Protein AF-A0AAU4UBR4-F1 (afdb_monomer_lite)

pLDDT: mean 86.08, std 18.16, range [21.89, 98.69]

Sequence (403 aa):
MVTGLVQAVPASAAVAVDPLPDTGGSRISFGQDARANRCEAGFGLHIGGPALKAAAEKALNGTDADLAADLLRPSNIYPSVLDDAVRVDVSGVSDYVAASNASETRWEAANRTYALSYFGGDGAVTVNAPEFDADITAFTIGPQKKLYDMFGQDGRSVPGAAAVTAAKNLNAANTGQNPGDDRLADLMLSPSGLSAPYNNTTASDIARYLRQGGFPKVAPVEGSAEYRMEVEALKIAWGSCDSWNPTDPRRVLASVTATAYAEWEQEYAAQAQPRRDIMAAEVTAAAQLHKATDAMIESIAQAWLAEQILLWQKYWAGQSATDPLRPKAAVFTQATTNLASARSRAAAQLTLANTAVTAAGAASVKATNAQTTAYAIADAAKLPRGRPPVAGPPPSSPWRTPP

Secondary structure (DSSP, 8-state):
-------PPP-------------SSSB--TTHHHHHHHHHHHHHHHH--HHHHHHHHHHHHS-HHHHHHHT--SBTTB--HHHHHHHHHHHHHHHHHHHHHHHHHHHHHHHHHHHTT---TT--S-SSPP-TTHHHHHHHHTHHHHHHTTTTS--PPPPPHHHHHHHHHHHHHHTTS-HHHHHHHHHHHSHHHHH-SSSS--HHHHHHHHHTTSS--SPPPTTSHHHHHHHHHHHHHHHTT--SPPB-TT-TTHHHHHHHHHHHHHHHHHTHHHHHHHHHHHHHHHHHHHHHHHHHHHHHHHHHHHHHHHHHHHHHHHS-TT-TTPPPHHHHHHHHHHHHHHHHHHHHHHHHHHHHHHHHHHHHHHHHHHHHHHHHHHHHTTPPTTSSS--PPP---S-----

Structure (mmCIF, N/CA/C/O backbone):
data_AF-A0AAU4UBR4-F1
#
_entry.id   AF-A0AAU4UBR4-F1
#
loop_
_atom_site.group_PDB
_atom_site.id
_atom_site.type_symbol
_atom_site.label_atom_id
_atom_site.label_alt_id
_atom_site.label_comp_id
_atom_site.label_asym_id
_atom_site.label_entity_id
_atom_site.label_seq_id
_atom_site.pdbx_PDB_ins_code
_atom_site.Cartn_x
_atom_site.Cartn_y
_atom_site.Cartn_z
_atom_site.occupancy
_atom_site.B_iso_or_equiv
_atom_site.auth_seq_id
_atom_site.auth_comp_id
_atom_site.auth_asym_id
_atom_site.auth_atom_id
_atom_site.pdbx_PDB_model_num
ATOM 1 N N . MET A 1 1 ? -54.724 -1.380 8.747 1.00 33.00 1 MET A N 1
ATOM 2 C CA . MET A 1 1 ? -54.167 -2.061 9.933 1.00 33.00 1 MET A CA 1
ATOM 3 C C . MET A 1 1 ? -53.455 -3.313 9.458 1.00 33.00 1 MET A C 1
ATOM 5 O O . MET A 1 1 ? -54.120 -4.290 9.156 1.00 33.00 1 MET A O 1
ATOM 9 N N . VAL A 1 2 ? -52.132 -3.255 9.311 1.00 28.12 2 VAL A N 1
ATOM 10 C CA . VAL A 1 2 ? -51.284 -4.444 9.157 1.00 28.12 2 VAL A CA 1
ATOM 11 C C . VAL A 1 2 ? -50.099 -4.218 10.081 1.00 28.12 2 VAL A C 1
ATOM 13 O O . VAL A 1 2 ? -49.339 -3.265 9.938 1.00 28.12 2 VAL A O 1
ATOM 16 N N . THR A 1 3 ? -50.082 -5.037 11.116 1.00 28.98 3 THR A N 1
ATOM 17 C CA . THR A 1 3 ? -49.184 -5.084 12.260 1.00 28.98 3 THR A CA 1
ATOM 18 C C . THR A 1 3 ? -47.769 -5.429 11.801 1.00 28.98 3 THR A C 1
ATOM 20 O O . THR A 1 3 ? -47.531 -6.504 11.256 1.00 28.98 3 THR A O 1
ATOM 23 N N . GLY A 1 4 ? -46.825 -4.510 12.014 1.00 28.92 4 GLY A N 1
ATOM 24 C CA . GLY A 1 4 ? -45.403 -4.748 11.787 1.00 28.92 4 GLY A CA 1
ATOM 25 C C . GLY A 1 4 ? -44.848 -5.684 12.855 1.00 28.92 4 GLY A C 1
ATOM 26 O O . GLY A 1 4 ? -44.722 -5.298 14.015 1.00 28.92 4 GLY A O 1
ATOM 27 N N . LEU A 1 5 ? -44.518 -6.914 12.461 1.00 26.97 5 LEU A N 1
ATOM 28 C CA . LEU A 1 5 ? -43.684 -7.801 13.260 1.00 26.97 5 LEU A CA 1
ATOM 29 C C . LEU A 1 5 ? -42.272 -7.213 13.319 1.00 26.97 5 LEU A C 1
ATOM 31 O O . LEU A 1 5 ? -41.476 -7.360 12.392 1.00 26.97 5 LEU A O 1
ATOM 35 N N . VAL A 1 6 ? -41.964 -6.562 14.438 1.00 31.27 6 VAL A N 1
ATOM 36 C CA . VAL A 1 6 ? -40.593 -6.442 14.931 1.00 31.27 6 VAL A CA 1
ATOM 37 C C . VAL A 1 6 ? -40.116 -7.874 15.158 1.00 31.27 6 VAL A C 1
ATOM 39 O O . VAL A 1 6 ? -40.477 -8.507 16.147 1.00 31.27 6 VAL A O 1
ATOM 42 N N . GLN A 1 7 ? -39.382 -8.433 14.195 1.00 30.14 7 GLN A N 1
ATOM 43 C CA . GLN A 1 7 ? -38.673 -9.683 14.423 1.00 30.14 7 GLN A CA 1
ATOM 44 C C . GLN A 1 7 ? -37.616 -9.402 15.483 1.00 30.14 7 GLN A C 1
ATOM 46 O O . GLN A 1 7 ? -36.596 -8.772 15.204 1.00 30.14 7 GLN A O 1
ATOM 51 N N . ALA A 1 8 ? -37.907 -9.833 16.709 1.00 27.61 8 ALA A N 1
ATOM 52 C CA . ALA A 1 8 ? -36.906 -10.001 17.738 1.00 27.61 8 ALA A CA 1
ATOM 53 C C . ALA A 1 8 ? -35.790 -10.859 17.139 1.00 27.61 8 ALA A C 1
ATOM 55 O O . ALA A 1 8 ? -36.026 -11.989 16.703 1.00 27.61 8 ALA A O 1
ATOM 56 N N . VAL A 1 9 ? -34.590 -10.284 17.072 1.00 32.59 9 VAL A N 1
ATOM 57 C CA . VAL A 1 9 ? -33.360 -11.054 16.901 1.00 32.59 9 VAL A CA 1
ATOM 58 C C . VAL A 1 9 ? -33.428 -12.165 17.952 1.00 32.59 9 VAL A C 1
ATOM 60 O O . VAL A 1 9 ? -33.769 -11.855 19.100 1.00 32.59 9 VAL A O 1
ATOM 63 N N . PRO A 1 10 ? -33.221 -13.447 17.593 1.00 31.59 10 PRO A N 1
ATOM 64 C CA . PRO A 1 10 ? -33.215 -14.499 18.594 1.00 31.59 10 PRO A CA 1
ATOM 65 C C . PRO A 1 10 ? -32.239 -14.069 19.681 1.00 31.59 10 PRO A C 1
ATOM 67 O O . PRO A 1 10 ? -31.146 -13.604 19.361 1.00 31.59 10 PRO A O 1
ATOM 70 N N . ALA A 1 11 ? -32.664 -14.164 20.941 1.00 32.28 11 ALA A N 1
ATOM 71 C CA . ALA A 1 11 ? -31.766 -14.024 22.069 1.00 32.28 11 ALA A CA 1
ATOM 72 C C . ALA A 1 11 ? -30.648 -15.043 21.841 1.00 32.28 11 ALA A C 1
ATOM 74 O O . ALA A 1 11 ? -30.826 -16.238 22.083 1.00 32.28 11 ALA A O 1
ATOM 75 N N . SER A 1 12 ? -29.527 -14.589 21.276 1.00 36.78 12 SER A N 1
ATOM 76 C CA . SER A 1 12 ? -28.282 -15.327 21.320 1.00 36.78 12 SER A CA 1
ATOM 77 C C . SER A 1 12 ? -28.114 -15.645 22.788 1.00 36.78 12 SER A C 1
ATOM 79 O O . SER A 1 12 ? -28.163 -14.711 23.593 1.00 36.78 12 SER A O 1
ATOM 81 N N . ALA A 1 13 ? -28.057 -16.940 23.117 1.00 31.48 13 ALA A N 1
ATOM 82 C CA . ALA A 1 13 ? -27.849 -17.412 24.475 1.00 31.48 13 ALA A CA 1
ATOM 83 C C . ALA A 1 13 ? -26.864 -16.454 25.125 1.00 31.48 13 ALA A C 1
ATOM 85 O O . ALA A 1 13 ? -25.760 -16.297 24.598 1.00 31.48 13 ALA A O 1
ATOM 86 N N . ALA A 1 14 ? -27.325 -15.730 26.152 1.00 33.44 14 ALA A N 1
ATOM 87 C CA . ALA A 1 14 ? -26.463 -14.869 26.928 1.00 33.44 14 ALA A CA 1
ATOM 88 C C . ALA A 1 14 ? -25.264 -15.747 27.248 1.00 33.44 14 ALA A C 1
ATOM 90 O O . ALA A 1 14 ? -25.413 -16.763 27.934 1.00 33.44 14 ALA A O 1
ATOM 91 N N . VAL A 1 15 ? -24.116 -15.447 26.637 1.00 37.00 15 VAL A N 1
ATOM 92 C CA . VAL A 1 15 ? -22.868 -16.037 27.083 1.00 37.00 15 VAL A CA 1
ATOM 93 C C . VAL A 1 15 ? -22.866 -15.633 28.539 1.00 37.00 15 VAL A C 1
ATOM 95 O O . VAL A 1 15 ? -22.848 -14.440 28.830 1.00 37.00 15 VAL A O 1
ATOM 98 N N . ALA A 1 16 ? -23.075 -16.597 29.435 1.00 35.06 16 ALA A N 1
ATOM 99 C CA . ALA A 1 16 ? -22.957 -16.352 30.852 1.00 35.06 16 ALA A CA 1
ATOM 100 C C . ALA A 1 16 ? -21.539 -15.812 30.998 1.00 35.06 16 ALA A C 1
ATOM 102 O O . ALA A 1 16 ? -20.578 -16.553 30.799 1.00 35.06 16 ALA A O 1
ATOM 103 N N . VAL A 1 17 ? -21.421 -14.495 31.166 1.00 43.00 17 VAL A N 1
ATOM 104 C CA . VAL A 1 17 ? -20.130 -13.831 31.247 1.00 43.00 17 VAL A CA 1
ATOM 105 C C . VAL A 1 17 ? -19.623 -14.146 32.648 1.00 43.00 17 VAL A C 1
ATOM 107 O O . VAL A 1 17 ? -19.772 -13.356 33.575 1.00 43.00 17 VAL A O 1
ATOM 110 N N . ASP A 1 18 ? -19.088 -15.358 32.806 1.00 40.94 18 ASP A N 1
ATOM 111 C CA . ASP A 1 18 ? -18.004 -15.635 33.746 1.00 40.94 18 ASP A CA 1
ATOM 112 C C . ASP A 1 18 ? -17.027 -14.457 33.620 1.00 40.94 18 ASP A C 1
ATOM 114 O O . ASP A 1 18 ? -16.802 -14.019 32.480 1.00 40.94 18 ASP A O 1
ATOM 118 N N . PRO A 1 19 ? -16.572 -13.829 34.723 1.00 51.41 19 PRO A N 1
ATOM 119 C CA . PRO A 1 19 ? -16.031 -12.483 34.648 1.00 51.41 19 PRO A CA 1
ATOM 120 C C . PRO A 1 19 ? -14.927 -12.467 33.600 1.00 51.41 19 PRO A C 1
ATOM 122 O O . PRO A 1 19 ? -13.980 -13.252 33.684 1.00 51.41 19 PRO A O 1
ATOM 125 N N . LEU A 1 20 ? -15.117 -11.618 32.577 1.00 60.72 20 LEU A N 1
ATOM 126 C CA . LEU A 1 20 ? -14.148 -11.434 31.501 1.00 60.72 20 LEU A CA 1
ATOM 127 C C . LEU A 1 20 ? -12.765 -11.369 32.149 1.00 60.72 20 LEU A C 1
ATOM 129 O O . LEU A 1 20 ? -12.641 -10.642 33.138 1.00 60.72 20 LEU A O 1
ATOM 133 N N . PRO A 1 21 ? -11.765 -12.118 31.650 1.00 59.69 21 PRO A N 1
ATOM 134 C CA . PRO A 1 21 ? -10.464 -12.198 32.296 1.00 59.69 21 PRO A CA 1
ATOM 135 C C . PRO A 1 21 ? -9.965 -10.785 32.614 1.00 59.69 21 PRO A C 1
ATOM 137 O O . PRO A 1 21 ? -9.767 -9.964 31.716 1.00 59.69 21 PRO A O 1
ATOM 140 N N . ASP A 1 22 ? -9.867 -10.489 33.910 1.00 55.16 22 ASP A N 1
ATOM 141 C CA . ASP A 1 22 ? -9.614 -9.152 34.432 1.00 55.16 22 ASP A CA 1
ATOM 142 C C . ASP A 1 22 ? -8.200 -9.108 35.012 1.00 55.16 22 ASP A C 1
ATOM 144 O O . ASP A 1 22 ? -7.869 -9.812 35.965 1.00 55.16 22 ASP A O 1
ATOM 148 N N . THR A 1 23 ? -7.352 -8.273 34.419 1.00 59.09 23 THR A N 1
ATOM 149 C CA . THR A 1 23 ? -5.972 -8.047 34.863 1.00 59.09 23 THR A CA 1
ATOM 150 C C . THR A 1 23 ? -5.859 -6.957 35.938 1.00 59.09 23 THR A C 1
ATOM 152 O O . THR A 1 23 ? -4.754 -6.601 36.340 1.00 59.09 23 THR A O 1
ATOM 155 N N . GLY A 1 24 ? -6.983 -6.400 36.401 1.00 61.72 24 GLY A N 1
ATOM 156 C CA . GLY A 1 24 ? -7.066 -5.300 37.366 1.00 61.72 24 GLY A CA 1
ATOM 157 C C . GLY A 1 24 ? -6.806 -3.910 36.769 1.00 61.72 24 GLY A C 1
ATOM 158 O O . GLY A 1 24 ? -6.733 -2.928 37.507 1.00 61.72 24 GLY A O 1
ATOM 159 N N . GLY A 1 25 ? -6.642 -3.804 35.444 1.00 74.31 25 GLY A N 1
ATOM 160 C CA . GLY A 1 25 ? -6.383 -2.544 34.740 1.00 74.31 25 GLY A CA 1
ATOM 161 C C . GLY A 1 25 ? -7.638 -1.695 34.498 1.00 74.31 25 GLY A C 1
ATOM 162 O O . GLY A 1 25 ? -8.764 -2.168 34.603 1.00 74.31 25 GLY A O 1
ATOM 163 N N . SER A 1 26 ? -7.474 -0.435 34.090 1.00 80.44 26 SER A N 1
ATOM 164 C CA . SER A 1 26 ? -8.610 0.451 33.765 1.00 80.44 26 SER A CA 1
ATOM 165 C C . SER A 1 26 ? -9.425 0.001 32.545 1.00 80.44 26 SER A C 1
ATOM 167 O O . SER A 1 26 ? -10.553 0.450 32.368 1.00 80.44 26 SER A O 1
ATOM 169 N N . ARG A 1 27 ? -8.891 -0.906 31.722 1.00 87.12 27 ARG A N 1
ATOM 170 C CA . ARG A 1 27 ? -9.563 -1.528 30.572 1.00 87.12 27 ARG A CA 1
ATOM 171 C C . ARG A 1 27 ? -9.691 -3.030 30.787 1.00 87.12 27 ARG A C 1
ATOM 173 O O . ARG A 1 27 ? -8.881 -3.631 31.486 1.00 87.12 27 ARG A O 1
ATOM 180 N N . ILE A 1 28 ? -10.704 -3.620 30.169 1.00 86.12 28 ILE A N 1
ATOM 181 C CA . ILE A 1 28 ? -10.877 -5.074 30.088 1.00 86.12 28 ILE A CA 1
ATOM 182 C C . ILE A 1 28 ? -9.975 -5.572 28.949 1.00 86.12 28 ILE A C 1
ATOM 184 O O . ILE A 1 28 ? -9.986 -4.960 27.889 1.00 86.12 28 ILE A O 1
ATOM 188 N N . SER A 1 29 ? -9.202 -6.650 29.102 1.00 83.12 29 SER A N 1
ATOM 189 C CA . SER A 1 29 ? -8.290 -7.129 28.034 1.00 83.12 29 SER A CA 1
ATOM 190 C C . SER A 1 29 ? -8.948 -8.088 27.032 1.00 83.12 29 SER A C 1
ATOM 192 O O . SER A 1 29 ? -8.374 -8.422 25.998 1.00 83.12 29 SER A O 1
ATOM 194 N N . PHE A 1 30 ? -10.171 -8.532 27.313 1.00 85.25 30 PHE A N 1
ATOM 195 C CA . PHE A 1 30 ? -10.870 -9.550 26.538 1.00 85.25 30 PHE A CA 1
ATOM 196 C C . PHE A 1 30 ? -10.964 -9.246 25.029 1.00 85.25 30 PHE A C 1
ATOM 198 O O . PHE A 1 30 ? -11.453 -8.191 24.602 1.00 85.25 30 PHE A O 1
ATOM 205 N N . GLY A 1 31 ? -10.489 -10.199 24.219 1.00 86.31 31 GLY A N 1
ATOM 206 C CA . GLY A 1 31 ? -10.491 -10.152 22.753 1.00 86.31 31 GLY A CA 1
ATOM 207 C C . GLY A 1 31 ? -9.610 -9.061 22.130 1.00 86.31 31 GLY A C 1
ATOM 208 O O . GLY A 1 31 ? -9.580 -8.936 20.908 1.00 86.31 31 GLY A O 1
ATOM 209 N N . GLN A 1 32 ? -8.920 -8.258 22.943 1.00 87.06 32 GLN A N 1
ATOM 210 C CA . GLN A 1 32 ? -8.193 -7.079 22.486 1.00 87.06 32 GLN A CA 1
ATOM 211 C C . GLN A 1 32 ? -6.991 -7.445 21.617 1.00 87.06 32 GLN A C 1
ATOM 213 O O . GLN A 1 32 ? -6.809 -6.851 20.558 1.00 87.06 32 GLN A O 1
ATOM 218 N N . ASP A 1 33 ? -6.213 -8.443 22.034 1.00 86.31 33 ASP A N 1
ATOM 219 C CA . ASP A 1 33 ? -4.968 -8.815 21.356 1.00 86.31 33 ASP A CA 1
ATOM 220 C C . ASP A 1 33 ? -5.231 -9.336 19.941 1.00 86.31 33 ASP A C 1
ATOM 222 O O . ASP A 1 33 ? -4.580 -8.910 18.994 1.00 86.31 33 ASP A O 1
ATOM 226 N N . ALA A 1 34 ? -6.260 -10.172 19.761 1.00 89.12 34 ALA A N 1
ATOM 227 C CA . ALA A 1 34 ? -6.662 -10.645 18.437 1.00 89.12 34 ALA A CA 1
ATOM 228 C C . ALA A 1 34 ? -7.018 -9.476 17.503 1.00 89.12 34 ALA A C 1
ATOM 230 O O . ALA A 1 34 ? -6.575 -9.433 16.356 1.00 89.12 34 ALA A O 1
ATOM 231 N N . ARG A 1 35 ? -7.767 -8.478 17.997 1.00 89.62 35 ARG A N 1
ATOM 232 C CA . ARG A 1 35 ? -8.065 -7.266 17.219 1.00 89.62 35 ARG A CA 1
ATOM 233 C C . ARG A 1 35 ? -6.805 -6.460 16.927 1.00 89.62 35 ARG A C 1
ATOM 235 O O . ARG A 1 35 ? -6.613 -6.080 15.778 1.00 89.62 35 ARG A O 1
ATOM 242 N N . ALA A 1 36 ? -5.956 -6.220 17.925 1.00 86.62 36 ALA A N 1
ATOM 243 C CA . ALA A 1 36 ? -4.722 -5.451 17.771 1.00 86.62 36 ALA A CA 1
ATOM 244 C C . ALA A 1 36 ? -3.802 -6.078 16.714 1.00 86.62 36 ALA A C 1
ATOM 246 O O . ALA A 1 36 ? -3.371 -5.391 15.793 1.00 86.62 36 ALA A O 1
ATOM 247 N N . ASN A 1 37 ? -3.620 -7.396 16.768 1.00 90.19 37 ASN A N 1
ATOM 248 C CA . ASN A 1 37 ? -2.821 -8.147 15.807 1.00 90.19 37 ASN A CA 1
ATOM 249 C C . ASN A 1 37 ? -3.370 -8.030 14.376 1.00 90.19 37 ASN A C 1
ATOM 251 O O . ASN A 1 37 ? -2.618 -7.804 13.428 1.00 90.19 37 ASN A O 1
ATOM 255 N N . ARG A 1 38 ? -4.697 -8.130 14.204 1.00 90.75 38 ARG A N 1
ATOM 256 C CA . ARG A 1 38 ? -5.352 -7.928 12.897 1.00 90.75 38 ARG A CA 1
ATOM 257 C C . ARG A 1 38 ? -5.137 -6.501 12.373 1.00 90.75 38 ARG A C 1
ATOM 259 O O . ARG A 1 38 ? -4.966 -6.325 11.169 1.00 90.75 38 ARG A O 1
ATOM 266 N N . CYS A 1 39 ? -5.125 -5.500 13.255 1.00 88.69 39 CYS A N 1
ATOM 267 C CA . CYS A 1 39 ? -4.876 -4.100 12.896 1.00 88.69 39 CYS A CA 1
ATOM 268 C C . CYS A 1 39 ? -3.419 -3.870 12.482 1.00 88.69 39 CYS A C 1
ATOM 270 O O . CYS A 1 39 ? -3.179 -3.263 11.444 1.00 88.69 39 CYS A O 1
ATOM 272 N N . GLU A 1 40 ? -2.455 -4.398 13.239 1.00 88.06 40 GLU A N 1
ATOM 273 C CA . GLU A 1 40 ? -1.021 -4.269 12.946 1.00 88.06 40 GLU A CA 1
ATOM 274 C C . GLU A 1 40 ? -0.652 -4.948 11.620 1.00 88.06 40 GLU A C 1
ATOM 276 O O . GLU A 1 40 ? -0.023 -4.331 10.757 1.00 88.06 40 GLU A O 1
ATOM 281 N N . ALA A 1 41 ? -1.104 -6.187 11.398 1.00 91.31 41 ALA A N 1
ATOM 282 C CA . ALA A 1 41 ? -0.882 -6.866 10.122 1.00 91.31 41 ALA A CA 1
ATOM 283 C C . ALA A 1 41 ? -1.622 -6.171 8.970 1.00 91.31 41 ALA A C 1
ATOM 285 O O . ALA A 1 41 ? -1.071 -6.030 7.880 1.00 91.31 41 ALA A O 1
ATOM 286 N N . GLY A 1 42 ? -2.837 -5.671 9.212 1.00 90.31 42 GLY A N 1
ATOM 287 C CA . GLY A 1 42 ? -3.571 -4.866 8.239 1.00 90.31 42 GLY A CA 1
ATOM 288 C C . GLY A 1 42 ? -2.851 -3.572 7.872 1.00 90.31 42 GLY A C 1
ATOM 289 O O . GLY A 1 42 ? -2.778 -3.217 6.699 1.00 90.31 42 GLY A O 1
ATOM 290 N N . PHE A 1 43 ? -2.258 -2.892 8.849 1.00 87.69 43 PHE A N 1
ATOM 291 C CA . PHE A 1 43 ? -1.421 -1.725 8.613 1.00 87.69 43 PHE A CA 1
ATOM 292 C C . PHE A 1 43 ? -0.199 -2.097 7.769 1.00 87.69 43 PHE A C 1
ATOM 294 O O . PHE A 1 43 ? 0.039 -1.455 6.747 1.00 87.69 43 PHE A O 1
ATOM 301 N N . GLY A 1 44 ? 0.497 -3.184 8.126 1.00 89.62 44 GLY A N 1
ATOM 302 C CA . GLY A 1 44 ? 1.611 -3.746 7.357 1.00 89.62 44 GLY A CA 1
ATOM 303 C C . GLY A 1 44 ? 1.255 -4.046 5.900 1.00 89.62 44 GLY A C 1
ATOM 304 O O . GLY A 1 44 ? 2.033 -3.717 5.007 1.00 89.62 44 GLY A O 1
ATOM 305 N N . LEU A 1 45 ? 0.054 -4.573 5.636 1.00 91.62 45 LEU A N 1
ATOM 306 C CA . LEU A 1 45 ? -0.444 -4.762 4.274 1.00 91.62 45 LEU A CA 1
ATOM 307 C C . LEU A 1 45 ? -0.467 -3.436 3.501 1.00 91.62 45 LEU A C 1
ATOM 309 O O . LEU A 1 45 ? -0.033 -3.409 2.358 1.00 91.62 45 LEU A O 1
ATOM 313 N N . HIS A 1 46 ? -0.903 -2.328 4.100 1.00 88.12 46 HIS A N 1
ATOM 314 C CA . HIS A 1 46 ? -1.013 -1.039 3.399 1.00 88.12 46 HIS A CA 1
ATOM 315 C C . HIS A 1 46 ? 0.327 -0.341 3.185 1.00 88.12 46 HIS A C 1
ATOM 317 O O . HIS A 1 46 ? 0.562 0.214 2.111 1.00 88.12 46 HIS A O 1
ATOM 323 N N . ILE A 1 47 ? 1.199 -0.362 4.195 1.00 88.25 47 ILE A N 1
ATOM 324 C CA . ILE A 1 47 ? 2.473 0.371 4.169 1.00 88.25 47 ILE A CA 1
ATOM 325 C C . ILE A 1 47 ? 3.641 -0.430 3.583 1.00 88.25 47 ILE A C 1
ATOM 327 O O . ILE A 1 47 ? 4.675 0.145 3.245 1.00 88.25 47 ILE A O 1
ATOM 331 N N . GLY A 1 48 ? 3.489 -1.750 3.493 1.00 89.38 48 GLY A N 1
ATOM 332 C CA . GLY A 1 48 ? 4.545 -2.683 3.134 1.00 89.38 48 GLY A CA 1
ATOM 333 C C . GLY A 1 48 ? 5.018 -2.593 1.688 1.00 89.38 48 GLY A C 1
ATOM 334 O O . GLY A 1 48 ? 4.259 -2.234 0.785 1.00 89.38 48 GLY A O 1
ATOM 335 N N . GLY A 1 49 ? 6.270 -2.992 1.471 1.00 91.56 49 GLY A N 1
ATOM 336 C CA . GLY A 1 49 ? 6.757 -3.384 0.158 1.00 91.56 49 GLY A CA 1
ATOM 337 C C . GLY A 1 49 ? 6.295 -4.808 -0.184 1.00 91.56 49 GLY A C 1
ATOM 338 O O . GLY A 1 49 ? 5.391 -5.352 0.462 1.00 91.56 49 GLY A O 1
ATOM 339 N N . PRO A 1 50 ? 6.868 -5.430 -1.228 1.00 92.50 50 PRO A N 1
ATOM 340 C CA . PRO A 1 50 ? 6.451 -6.753 -1.681 1.00 92.50 50 PRO A CA 1
ATOM 341 C C . PRO A 1 50 ? 6.515 -7.839 -0.599 1.00 92.50 50 PRO A C 1
ATOM 343 O O . PRO A 1 50 ? 5.610 -8.674 -0.531 1.00 92.50 50 PRO A O 1
ATOM 346 N N . ALA A 1 51 ? 7.552 -7.841 0.246 1.00 95.06 51 ALA A N 1
ATOM 347 C CA . ALA A 1 51 ? 7.728 -8.871 1.262 1.00 95.06 51 ALA A CA 1
ATOM 348 C C . ALA A 1 51 ? 6.723 -8.701 2.405 1.00 95.06 51 ALA A C 1
ATOM 350 O O . ALA A 1 51 ? 6.048 -9.670 2.765 1.00 95.06 51 ALA A O 1
ATOM 351 N N . LEU A 1 52 ? 6.572 -7.485 2.944 1.00 94.44 52 LEU A N 1
ATOM 352 C CA . LEU A 1 52 ? 5.628 -7.226 4.030 1.00 94.44 52 LEU A CA 1
ATOM 353 C C . LEU A 1 52 ? 4.181 -7.415 3.576 1.00 94.44 52 LEU A C 1
ATOM 355 O O . LEU A 1 52 ? 3.406 -8.025 4.306 1.00 94.44 52 LEU A O 1
ATOM 359 N N . LYS A 1 53 ? 3.823 -6.984 2.359 1.00 94.50 53 LYS A N 1
ATOM 360 C CA . LYS A 1 53 ? 2.486 -7.226 1.791 1.00 94.50 53 LYS A CA 1
ATOM 361 C C . LYS A 1 53 ? 2.157 -8.718 1.722 1.00 94.50 53 LYS A C 1
ATOM 363 O O . LYS A 1 53 ? 1.095 -9.126 2.184 1.00 94.50 53 LYS A O 1
ATOM 368 N N . ALA A 1 54 ? 3.073 -9.534 1.200 1.00 94.12 54 ALA A N 1
ATOM 369 C CA . ALA A 1 54 ? 2.873 -10.979 1.099 1.00 94.12 54 ALA A CA 1
ATOM 370 C C . ALA A 1 54 ? 2.800 -11.663 2.477 1.00 94.12 54 ALA A C 1
ATOM 372 O O . ALA A 1 54 ? 1.962 -12.541 2.694 1.00 94.12 54 ALA A O 1
ATOM 373 N N . ALA A 1 55 ? 3.656 -11.256 3.421 1.00 95.06 55 ALA A N 1
ATOM 374 C CA . ALA A 1 55 ? 3.638 -11.778 4.786 1.00 95.06 55 ALA A CA 1
ATOM 375 C C . ALA A 1 55 ? 2.341 -11.403 5.520 1.00 95.06 55 ALA A C 1
ATOM 377 O O . ALA A 1 55 ? 1.703 -12.272 6.112 1.00 95.06 55 ALA A O 1
ATOM 378 N N . ALA A 1 56 ? 1.909 -10.144 5.421 1.00 93.88 56 ALA A N 1
ATOM 379 C CA . ALA A 1 56 ? 0.672 -9.655 6.017 1.00 93.88 56 ALA A CA 1
ATOM 380 C C . ALA A 1 56 ? -0.567 -10.340 5.426 1.00 93.88 56 ALA A C 1
ATOM 382 O O . ALA A 1 56 ? -1.432 -10.779 6.180 1.00 93.88 56 ALA A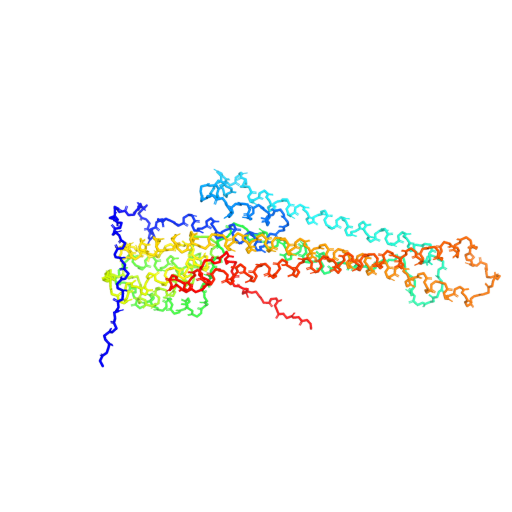 O 1
ATOM 383 N N . GLU A 1 57 ? -0.644 -10.497 4.099 1.00 94.50 57 GLU A N 1
ATOM 384 C CA . GLU A 1 57 ? -1.728 -11.237 3.442 1.00 94.50 57 GLU A CA 1
ATOM 385 C C . GLU A 1 57 ? -1.814 -12.673 3.974 1.00 94.50 57 GLU A C 1
ATOM 387 O O . GLU A 1 57 ? -2.897 -13.156 4.312 1.00 94.50 57 GLU A O 1
ATOM 392 N N . LYS A 1 58 ? -0.672 -13.364 4.073 1.00 93.75 58 LYS A N 1
ATOM 393 C CA . LYS A 1 58 ? -0.616 -14.728 4.604 1.00 93.75 58 LYS A CA 1
ATOM 394 C C . LYS A 1 58 ? -1.072 -14.779 6.064 1.00 93.75 58 LYS A C 1
ATOM 396 O O . LYS A 1 58 ? -1.916 -15.611 6.391 1.00 93.75 58 LYS A O 1
ATOM 401 N N . ALA A 1 59 ? -0.555 -13.890 6.909 1.00 92.69 59 ALA A N 1
ATOM 402 C CA . ALA A 1 59 ? -0.856 -13.856 8.337 1.00 92.69 59 ALA A CA 1
ATOM 403 C C . ALA A 1 59 ? -2.338 -13.538 8.603 1.00 92.69 59 ALA A C 1
ATOM 405 O O . ALA A 1 59 ? -3.005 -14.249 9.350 1.00 92.69 59 ALA A O 1
ATOM 406 N N . LEU A 1 60 ? -2.902 -12.541 7.910 1.00 92.56 60 LEU A N 1
ATOM 407 C CA . LEU A 1 60 ? -4.326 -12.180 7.988 1.00 92.56 60 LEU A CA 1
ATOM 408 C C . LEU A 1 60 ? -5.254 -13.274 7.451 1.00 92.56 60 LEU A C 1
ATOM 410 O O . LEU A 1 60 ? -6.452 -13.276 7.741 1.00 92.56 60 LEU A O 1
ATOM 414 N N . ASN A 1 61 ? -4.712 -14.197 6.655 1.00 91.75 61 ASN A N 1
ATOM 415 C CA . ASN A 1 61 ? -5.434 -15.363 6.187 1.00 91.75 61 ASN A CA 1
ATOM 416 C C . ASN A 1 61 ? -5.371 -16.564 7.153 1.00 91.75 61 ASN A C 1
ATOM 418 O O . ASN A 1 61 ? -6.149 -17.509 6.977 1.00 91.75 61 ASN A O 1
ATOM 422 N N . GLY A 1 62 ? -4.496 -16.536 8.157 1.00 89.94 62 GLY A N 1
ATOM 423 C CA . GLY A 1 62 ? -4.379 -17.570 9.182 1.00 89.94 62 GLY A CA 1
ATOM 424 C C . GLY A 1 62 ? -5.469 -17.504 10.253 1.00 89.94 62 GLY A C 1
ATOM 425 O O . GLY A 1 62 ? -6.456 -16.772 10.144 1.00 89.94 62 GLY A O 1
ATOM 426 N N . THR A 1 63 ? -5.295 -18.306 11.302 1.00 91.44 63 THR A N 1
ATOM 427 C CA . THR A 1 63 ? -6.054 -18.153 12.551 1.00 91.44 63 THR A CA 1
ATOM 428 C C . THR A 1 63 ? -5.479 -17.009 13.392 1.00 91.44 63 THR A C 1
ATOM 430 O O . THR A 1 63 ? -4.343 -16.592 13.182 1.00 91.44 63 THR A O 1
ATOM 433 N N . ASP A 1 64 ? -6.214 -16.527 14.400 1.00 90.06 64 ASP A N 1
ATOM 434 C CA . ASP A 1 64 ? -5.673 -15.515 15.326 1.00 90.06 64 ASP A CA 1
ATOM 435 C C . ASP A 1 64 ? -4.421 -16.002 16.070 1.00 90.06 64 ASP A C 1
ATOM 437 O O . ASP A 1 64 ? -3.564 -15.194 16.418 1.00 90.06 64 ASP A O 1
ATOM 441 N N . ALA A 1 65 ? -4.303 -17.314 16.306 1.00 89.50 65 ALA A N 1
ATOM 442 C CA . ALA A 1 65 ? -3.125 -17.910 16.926 1.00 89.50 65 ALA A CA 1
ATOM 443 C C . ALA A 1 65 ? -1.915 -17.886 15.981 1.00 89.50 65 ALA A C 1
ATOM 445 O O . ALA A 1 65 ? -0.816 -17.547 16.418 1.00 89.50 65 ALA A O 1
ATOM 446 N N . ASP A 1 66 ? -2.123 -18.186 14.695 1.00 89.94 66 ASP A N 1
ATOM 447 C CA . ASP A 1 66 ? -1.071 -18.087 13.675 1.00 89.94 66 ASP A CA 1
ATOM 448 C C . ASP A 1 66 ? -0.616 -16.635 13.523 1.00 89.94 66 ASP A C 1
ATOM 450 O O . ASP A 1 66 ? 0.575 -16.345 13.563 1.00 89.94 66 ASP A O 1
ATOM 454 N N . LEU A 1 67 ? -1.572 -15.708 13.440 1.00 92.12 67 LEU A N 1
ATOM 455 C CA . LEU A 1 67 ? -1.295 -14.282 13.349 1.00 92.12 67 LEU A CA 1
ATOM 456 C C . LEU A 1 67 ? -0.539 -13.765 14.583 1.00 92.12 67 LEU A C 1
ATOM 458 O O . LEU A 1 67 ? 0.402 -12.985 14.452 1.00 92.12 67 LEU A O 1
ATOM 462 N N . ALA A 1 68 ? -0.920 -14.207 15.784 1.00 90.31 68 ALA A N 1
ATOM 463 C CA . ALA A 1 68 ? -0.200 -13.868 17.007 1.00 90.31 68 ALA A CA 1
ATOM 464 C C . ALA A 1 68 ? 1.230 -14.423 17.008 1.00 90.31 68 ALA A C 1
ATOM 466 O O . ALA A 1 68 ? 2.136 -13.742 17.478 1.00 90.31 68 ALA A O 1
ATOM 467 N N . ALA A 1 69 ? 1.448 -15.629 16.475 1.00 89.12 69 ALA A N 1
ATOM 468 C CA . ALA A 1 69 ? 2.783 -16.201 16.326 1.00 89.12 69 ALA A CA 1
ATOM 469 C C . ALA A 1 69 ? 3.627 -15.425 15.299 1.00 89.12 69 ALA A C 1
ATOM 471 O O . ALA A 1 69 ? 4.795 -15.143 15.565 1.00 89.12 69 ALA A O 1
ATOM 472 N N . ASP A 1 70 ? 3.028 -15.014 14.179 1.00 89.00 70 ASP A N 1
ATOM 473 C CA . ASP A 1 70 ? 3.684 -14.235 13.121 1.00 89.00 70 ASP A CA 1
ATOM 474 C C . ASP A 1 70 ? 4.058 -12.807 13.566 1.00 89.00 70 ASP A C 1
ATOM 476 O O . ASP A 1 70 ? 4.976 -12.217 12.994 1.00 89.00 70 ASP A O 1
ATOM 480 N N . LEU A 1 71 ? 3.387 -12.272 14.594 1.00 87.50 71 LEU A N 1
ATOM 481 C CA . LEU A 1 71 ? 3.658 -10.974 15.234 1.00 87.50 71 LEU A CA 1
ATOM 482 C C . LEU A 1 71 ? 4.420 -11.085 16.564 1.00 87.50 71 LEU A C 1
ATOM 484 O O . LEU A 1 71 ? 4.734 -10.072 17.193 1.00 87.50 71 LEU A O 1
ATOM 488 N N . LEU A 1 72 ? 4.724 -12.301 17.023 1.00 81.94 72 LEU A N 1
ATOM 489 C CA . LEU A 1 72 ? 5.342 -12.505 18.325 1.00 81.94 72 LEU A CA 1
ATOM 490 C C . LEU A 1 72 ? 6.760 -11.923 18.342 1.00 81.94 72 LEU A C 1
ATOM 492 O O . LEU A 1 72 ? 7.631 -12.335 17.579 1.00 81.94 72 LEU A O 1
ATOM 496 N N . ARG A 1 73 ? 7.004 -11.018 19.293 1.00 77.12 73 ARG A N 1
ATOM 497 C CA . ARG A 1 73 ? 8.324 -10.456 19.612 1.00 77.12 73 ARG A CA 1
ATOM 498 C C . ARG A 1 73 ? 8.748 -10.972 20.993 1.00 77.12 73 ARG A C 1
ATOM 500 O O . ARG A 1 73 ? 8.568 -10.264 21.985 1.00 77.12 73 ARG A O 1
ATOM 507 N N . PRO A 1 74 ? 9.254 -12.221 21.114 1.00 55.00 74 PRO A N 1
ATOM 508 C CA . PRO A 1 74 ? 9.474 -12.872 22.414 1.00 55.00 74 PRO A CA 1
ATOM 509 C C . PRO A 1 74 ? 10.533 -12.165 23.284 1.00 55.00 74 PRO A C 1
ATOM 511 O O . PRO A 1 74 ? 10.653 -12.439 24.474 1.00 55.00 74 PRO A O 1
ATOM 514 N N . SER A 1 75 ? 11.280 -11.219 22.710 1.00 57.69 75 SER A N 1
ATOM 515 C CA . SER A 1 75 ? 11.956 -10.118 23.405 1.00 57.69 75 SER A CA 1
ATOM 516 C C . SER A 1 75 ? 12.229 -9.001 22.389 1.00 57.69 75 SER A C 1
ATOM 518 O O . SER A 1 75 ? 12.225 -9.278 21.191 1.00 57.69 75 SER A O 1
ATOM 520 N N . ASN A 1 76 ? 12.579 -7.783 22.827 1.00 54.78 76 ASN A N 1
ATOM 521 C CA . ASN A 1 76 ? 13.015 -6.686 21.934 1.00 54.78 76 ASN A CA 1
ATOM 522 C C . ASN A 1 76 ? 14.252 -7.027 21.060 1.00 54.78 76 ASN A C 1
ATOM 524 O O . ASN A 1 76 ? 14.726 -6.178 20.312 1.00 54.78 76 ASN A O 1
ATOM 528 N N . ILE A 1 77 ? 14.808 -8.238 21.192 1.00 54.47 77 ILE A N 1
ATOM 529 C CA . ILE A 1 77 ? 15.978 -8.749 20.473 1.00 54.47 77 ILE A CA 1
ATOM 530 C C . ILE A 1 77 ? 15.568 -9.631 19.281 1.00 54.47 77 ILE A C 1
ATOM 532 O O . ILE A 1 77 ? 16.318 -9.711 18.311 1.00 54.47 77 ILE A O 1
ATOM 536 N N . TYR A 1 78 ? 14.398 -10.284 19.331 1.00 62.88 78 TYR A N 1
ATOM 537 C CA . TYR A 1 78 ? 13.965 -11.216 18.287 1.00 62.88 78 TYR A CA 1
ATOM 538 C C . TYR A 1 78 ? 12.809 -10.626 17.479 1.00 62.88 78 TYR A C 1
ATOM 540 O O . TYR A 1 78 ? 11.724 -10.433 18.036 1.00 62.88 78 TYR A O 1
ATOM 548 N N . PRO A 1 79 ? 13.035 -10.338 16.190 1.00 78.38 79 PRO A N 1
ATOM 549 C CA . PRO A 1 79 ? 11.987 -9.852 15.313 1.00 78.38 79 PRO A CA 1
ATOM 550 C C . PRO A 1 79 ? 10.954 -10.944 15.016 1.00 78.38 79 PRO A C 1
ATOM 552 O O . PRO A 1 79 ? 11.275 -12.133 15.000 1.00 78.38 79 PRO A O 1
ATOM 555 N N . SER A 1 80 ? 9.715 -10.518 14.792 1.00 88.12 80 SER A N 1
ATOM 556 C CA . SER A 1 80 ? 8.626 -11.370 14.316 1.00 88.12 80 SER A CA 1
ATOM 557 C C . SER A 1 80 ? 8.741 -11.667 12.810 1.00 88.12 80 SER A C 1
ATOM 559 O O . SER A 1 80 ? 9.567 -11.075 12.111 1.00 88.12 80 SER A O 1
ATOM 561 N N . VAL A 1 81 ? 7.881 -12.542 12.271 1.00 91.19 81 VAL A N 1
ATOM 562 C CA . VAL A 1 81 ? 7.847 -12.860 10.826 1.00 91.19 81 VAL A CA 1
ATOM 563 C C . VAL A 1 81 ? 7.549 -11.613 9.991 1.00 91.19 81 VAL A C 1
ATOM 565 O O . VAL A 1 81 ? 8.140 -11.419 8.927 1.00 91.19 81 VAL A O 1
ATOM 568 N N . LEU A 1 82 ? 6.659 -10.740 10.468 1.00 92.19 82 LEU A N 1
ATOM 569 C CA . LEU A 1 82 ? 6.371 -9.490 9.766 1.00 92.19 82 LEU A CA 1
ATOM 570 C C . LEU A 1 82 ? 7.515 -8.478 9.921 1.00 92.19 82 LEU A C 1
ATOM 572 O O . LEU A 1 82 ? 7.837 -7.793 8.953 1.00 92.19 82 LEU A O 1
ATOM 576 N N . ASP A 1 83 ? 8.189 -8.419 11.075 1.00 90.75 83 ASP A N 1
ATOM 577 C CA . ASP A 1 83 ? 9.384 -7.571 11.229 1.00 90.75 83 ASP A CA 1
ATOM 578 C C . ASP A 1 83 ? 10.521 -8.029 10.293 1.00 90.75 83 ASP A C 1
ATOM 580 O O . ASP A 1 83 ? 11.297 -7.210 9.793 1.00 90.75 83 ASP A O 1
ATOM 584 N N . ASP A 1 84 ? 10.644 -9.334 10.039 1.00 92.88 84 ASP A N 1
ATOM 585 C CA . ASP A 1 84 ? 11.579 -9.895 9.056 1.00 92.88 84 ASP A CA 1
ATOM 586 C C . ASP A 1 84 ? 11.235 -9.438 7.643 1.00 92.88 84 ASP A C 1
ATOM 588 O O . ASP A 1 84 ? 12.117 -8.988 6.909 1.00 92.88 84 ASP A O 1
ATOM 592 N N . ALA A 1 85 ? 9.953 -9.476 7.287 1.00 94.69 85 ALA A N 1
ATOM 593 C CA . ALA A 1 85 ? 9.473 -8.999 6.000 1.00 94.69 85 ALA A CA 1
ATOM 594 C C . ALA A 1 85 ? 9.721 -7.491 5.809 1.00 94.69 85 ALA A C 1
ATOM 596 O O . ALA A 1 85 ? 10.188 -7.084 4.744 1.00 94.69 85 ALA A O 1
ATOM 597 N N . VAL A 1 86 ? 9.527 -6.671 6.854 1.00 92.88 86 VAL A N 1
ATOM 598 C CA . VAL A 1 86 ? 9.920 -5.249 6.842 1.00 92.88 86 VAL A CA 1
ATOM 599 C C . VAL A 1 86 ? 11.412 -5.100 6.566 1.00 92.88 86 VAL A C 1
ATOM 601 O O . VAL A 1 86 ? 11.802 -4.276 5.745 1.00 92.88 86 VAL A O 1
ATOM 604 N N . ARG A 1 87 ? 12.274 -5.887 7.221 1.00 92.19 87 ARG A N 1
ATOM 605 C CA . ARG A 1 87 ? 13.726 -5.789 6.994 1.00 92.19 87 ARG A CA 1
ATOM 606 C C . ARG A 1 87 ? 14.125 -6.200 5.584 1.00 92.19 87 ARG A C 1
ATOM 608 O O . ARG A 1 87 ? 15.031 -5.581 5.031 1.00 92.19 87 ARG A O 1
ATOM 615 N N . VAL A 1 88 ? 13.449 -7.187 4.998 1.00 94.38 88 VAL A N 1
ATOM 616 C CA . VAL A 1 88 ? 13.632 -7.546 3.585 1.00 94.38 88 VAL A CA 1
ATOM 617 C C . VAL A 1 88 ? 13.261 -6.363 2.692 1.00 94.38 88 VAL A C 1
ATOM 619 O O . VAL A 1 88 ? 14.079 -5.952 1.870 1.00 94.38 88 VAL A O 1
ATOM 622 N N . ASP A 1 89 ? 12.100 -5.745 2.904 1.00 93.81 89 ASP A N 1
ATOM 623 C CA . ASP A 1 89 ? 11.678 -4.573 2.131 1.00 93.81 89 ASP A CA 1
ATOM 624 C C . ASP A 1 89 ? 12.623 -3.369 2.311 1.00 93.81 89 ASP A C 1
ATOM 626 O O . ASP A 1 89 ? 12.955 -2.687 1.342 1.00 93.81 89 ASP A O 1
ATOM 630 N N . VAL A 1 90 ? 13.115 -3.128 3.531 1.00 91.31 90 VAL A N 1
ATOM 631 C CA . VAL A 1 90 ? 14.126 -2.098 3.825 1.00 91.31 90 VAL A CA 1
ATOM 632 C C . VAL A 1 90 ? 15.441 -2.403 3.109 1.00 91.31 90 VAL A C 1
ATOM 634 O O . VAL A 1 90 ? 16.047 -1.495 2.549 1.00 91.31 90 VAL A O 1
ATOM 637 N N . SER A 1 91 ? 15.898 -3.659 3.097 1.00 91.06 91 SER A N 1
ATOM 638 C CA . SER A 1 91 ? 17.109 -4.037 2.356 1.00 91.06 91 SER A CA 1
ATOM 639 C C . SER A 1 91 ? 16.934 -3.854 0.846 1.00 91.06 91 SER A C 1
ATOM 641 O O . SER A 1 91 ? 17.846 -3.357 0.185 1.00 91.06 91 SER A O 1
ATOM 643 N N . GLY A 1 92 ? 15.725 -4.114 0.337 1.00 90.88 92 GLY A N 1
ATOM 644 C CA . GLY A 1 92 ? 15.351 -3.887 -1.055 1.00 90.88 92 GLY A CA 1
ATOM 645 C C . GLY A 1 92 ? 15.458 -2.425 -1.499 1.00 90.88 92 GLY A C 1
ATOM 646 O O . GLY A 1 92 ? 15.668 -2.177 -2.681 1.00 90.88 92 GLY A O 1
ATOM 647 N N . VAL A 1 93 ? 15.399 -1.451 -0.577 1.00 89.75 93 VAL A N 1
ATOM 648 C CA . VAL A 1 93 ? 15.667 -0.031 -0.889 1.00 89.75 93 VAL A CA 1
ATOM 649 C C . VAL A 1 93 ? 17.088 0.147 -1.422 1.00 89.75 93 VAL A C 1
ATOM 651 O O . VAL A 1 93 ? 17.289 0.814 -2.435 1.00 89.75 93 VAL A O 1
ATOM 654 N N . SER A 1 94 ? 18.078 -0.463 -0.768 1.00 89.00 94 SER A N 1
ATOM 655 C CA . SER A 1 94 ? 19.476 -0.384 -1.208 1.00 89.00 94 SER A CA 1
ATOM 656 C C . SER A 1 94 ? 19.678 -1.078 -2.553 1.00 89.00 94 SER A C 1
ATOM 658 O O . SER A 1 94 ? 20.384 -0.548 -3.411 1.00 89.00 94 SER A O 1
ATOM 660 N N . ASP A 1 95 ? 19.027 -2.226 -2.756 1.00 92.00 95 ASP A N 1
ATOM 661 C CA . ASP A 1 95 ? 19.083 -2.965 -4.020 1.00 92.00 95 ASP A CA 1
ATOM 662 C C . ASP A 1 95 ? 18.459 -2.162 -5.168 1.00 92.00 95 ASP A C 1
ATOM 664 O O . ASP A 1 95 ? 19.029 -2.099 -6.259 1.00 92.00 95 ASP A O 1
ATOM 668 N N . TYR A 1 96 ? 17.333 -1.488 -4.912 1.00 91.75 96 TYR A N 1
ATOM 669 C CA . TYR A 1 96 ? 16.692 -0.594 -5.872 1.00 91.75 96 TYR A CA 1
ATOM 670 C C . TYR A 1 96 ? 17.626 0.557 -6.270 1.00 91.75 96 TYR A C 1
ATOM 672 O O . TYR A 1 96 ? 17.864 0.778 -7.456 1.00 91.75 96 TYR A O 1
ATOM 680 N N . VAL A 1 97 ? 18.226 1.250 -5.294 1.00 91.81 97 VAL A N 1
ATOM 681 C CA . VAL A 1 97 ? 19.160 2.359 -5.562 1.00 91.81 97 VAL A CA 1
ATOM 682 C C . VAL A 1 97 ? 20.384 1.878 -6.345 1.00 91.81 97 VAL A C 1
ATOM 684 O O . VAL A 1 97 ? 20.817 2.533 -7.292 1.00 91.81 97 VAL A O 1
ATOM 687 N N . ALA A 1 98 ? 20.931 0.710 -6.000 1.00 94.06 98 ALA A N 1
ATOM 688 C CA . ALA A 1 98 ? 22.035 0.117 -6.746 1.00 94.06 98 ALA A CA 1
ATOM 689 C C . ALA A 1 98 ? 21.638 -0.206 -8.199 1.00 94.06 98 ALA A C 1
ATOM 691 O O . ALA A 1 98 ? 22.416 0.055 -9.119 1.00 94.06 98 ALA A O 1
ATOM 692 N N . ALA A 1 99 ? 20.429 -0.733 -8.420 1.00 93.38 99 ALA A N 1
ATOM 693 C CA . ALA A 1 99 ? 19.902 -1.019 -9.752 1.00 93.38 99 ALA A CA 1
ATOM 694 C C . ALA A 1 99 ? 19.628 0.254 -10.576 1.00 93.38 99 ALA A C 1
ATOM 696 O O . ALA A 1 99 ? 19.888 0.259 -11.785 1.00 93.38 99 ALA A O 1
ATOM 697 N N . SER A 1 100 ? 19.158 1.328 -9.936 1.00 93.88 100 SER A N 1
ATOM 698 C CA . SER A 1 100 ? 18.967 2.650 -10.546 1.00 93.88 100 SER A CA 1
ATOM 699 C C . SER A 1 100 ? 20.303 3.227 -11.034 1.00 93.88 100 SER A C 1
ATOM 701 O O . SER A 1 100 ? 20.491 3.415 -12.238 1.00 93.88 100 SER A O 1
ATOM 703 N N . ASN A 1 101 ? 21.309 3.311 -10.154 1.00 93.88 101 ASN A N 1
ATOM 704 C CA . ASN A 1 101 ? 22.661 3.779 -10.504 1.00 93.88 101 ASN A CA 1
ATOM 705 C C . ASN A 1 101 ? 23.317 2.927 -11.609 1.00 93.88 101 ASN A C 1
ATOM 707 O O . ASN A 1 101 ? 23.983 3.430 -12.521 1.00 93.88 101 ASN A O 1
ATOM 711 N N . ALA A 1 102 ? 23.138 1.602 -11.546 1.00 95.69 102 ALA A N 1
ATOM 712 C CA . ALA A 1 102 ? 23.639 0.694 -12.575 1.00 95.69 102 ALA A CA 1
ATOM 713 C C . ALA A 1 102 ? 22.938 0.911 -13.927 1.00 95.69 102 ALA A C 1
ATOM 715 O O . ALA A 1 102 ? 23.551 0.723 -14.982 1.00 95.69 102 ALA A O 1
ATOM 716 N N . SER A 1 103 ? 21.661 1.299 -13.912 1.00 94.38 103 SER A N 1
ATOM 717 C CA . SER A 1 103 ? 20.907 1.642 -15.117 1.00 94.38 103 SER A CA 1
ATOM 718 C C . SER A 1 103 ? 21.394 2.949 -15.725 1.00 94.38 103 SER A C 1
ATOM 720 O O . SER A 1 103 ? 21.666 2.969 -16.922 1.00 94.38 103 SER A O 1
ATOM 722 N N . GLU A 1 104 ? 21.605 3.989 -14.920 1.00 94.25 104 GLU A N 1
ATOM 723 C CA . GLU A 1 104 ? 22.216 5.245 -15.368 1.00 94.25 104 GLU A CA 1
ATOM 724 C C . GLU A 1 104 ? 23.571 4.985 -16.043 1.00 94.25 104 GLU A C 1
ATOM 726 O O . GLU A 1 104 ? 23.743 5.281 -17.225 1.00 94.25 104 GLU A O 1
ATOM 731 N N . THR A 1 105 ? 24.479 4.274 -15.364 1.00 96.31 105 THR A N 1
ATOM 732 C CA . THR A 1 105 ? 25.809 3.925 -15.904 1.00 96.31 105 THR A CA 1
ATOM 733 C C . THR A 1 105 ? 25.717 3.181 -17.243 1.00 96.31 105 THR A C 1
ATOM 735 O O . THR A 1 105 ? 26.501 3.420 -18.167 1.00 96.31 105 THR A O 1
ATOM 738 N N . ARG A 1 106 ? 24.753 2.260 -17.380 1.00 96.88 106 ARG A N 1
ATOM 739 C CA . ARG A 1 106 ? 24.499 1.548 -18.642 1.00 96.88 106 ARG A CA 1
ATOM 740 C C . ARG A 1 106 ? 24.083 2.502 -19.761 1.00 96.88 106 ARG A C 1
ATOM 742 O O . ARG A 1 106 ? 24.532 2.319 -20.894 1.00 96.88 106 ARG A O 1
ATOM 749 N N . TRP A 1 107 ? 23.232 3.481 -19.467 1.00 97.25 107 TRP A N 1
ATOM 750 C CA . TRP A 1 107 ? 22.755 4.462 -20.442 1.00 97.25 107 TRP A CA 1
ATOM 751 C C . TRP A 1 107 ? 23.848 5.420 -20.884 1.00 97.25 107 TRP A C 1
ATOM 753 O O . TRP A 1 107 ? 24.026 5.627 -22.088 1.00 97.25 107 TRP A O 1
ATOM 763 N N . GLU A 1 108 ? 24.643 5.915 -19.940 1.00 97.06 108 GLU A N 1
ATOM 764 C CA . GLU A 1 108 ? 25.813 6.734 -20.241 1.00 97.06 108 GLU A CA 1
ATOM 765 C C . GLU A 1 108 ? 26.803 5.974 -21.126 1.00 97.06 108 GLU A C 1
ATOM 767 O O . GLU A 1 108 ? 27.264 6.489 -22.146 1.00 97.06 108 GLU A O 1
ATOM 772 N N . ALA A 1 109 ? 27.094 4.712 -20.790 1.00 97.44 109 ALA A N 1
ATOM 773 C CA . ALA A 1 109 ? 27.977 3.863 -21.582 1.00 97.44 109 ALA A CA 1
ATOM 774 C C . ALA A 1 109 ? 27.438 3.631 -23.003 1.00 97.44 109 ALA A C 1
ATOM 776 O O . ALA A 1 109 ? 28.204 3.704 -23.967 1.00 97.44 109 ALA A O 1
ATOM 777 N N . ALA A 1 110 ? 26.129 3.394 -23.145 1.00 96.88 110 ALA A N 1
ATOM 778 C CA . ALA A 1 110 ? 25.480 3.202 -24.440 1.00 96.88 110 ALA A CA 1
ATOM 779 C C . ALA A 1 110 ? 25.525 4.463 -25.321 1.00 96.88 110 ALA A C 1
ATOM 781 O O . ALA A 1 110 ? 25.669 4.346 -26.541 1.00 96.88 110 ALA A O 1
ATOM 782 N N . ASN A 1 111 ? 25.438 5.656 -24.721 1.00 97.62 111 ASN A N 1
ATOM 783 C CA . ASN A 1 111 ? 25.460 6.924 -25.453 1.00 97.62 111 ASN A CA 1
ATOM 784 C C . ASN A 1 111 ? 26.868 7.520 -25.636 1.00 97.62 111 ASN A C 1
ATOM 786 O O . ASN A 1 111 ? 27.079 8.388 -26.487 1.00 97.62 111 ASN A O 1
ATOM 790 N N . ARG A 1 112 ? 27.857 7.049 -24.866 1.00 96.81 112 ARG A N 1
ATOM 791 C CA . ARG A 1 112 ? 29.192 7.657 -24.743 1.00 96.81 112 ARG A CA 1
ATOM 792 C C . ARG A 1 112 ? 29.862 7.957 -26.079 1.00 96.81 112 ARG A C 1
ATOM 794 O O . ARG A 1 112 ? 30.428 9.032 -26.253 1.00 96.81 112 ARG A O 1
ATOM 801 N N . THR A 1 113 ? 29.824 7.020 -27.027 1.00 96.31 113 THR A N 1
ATOM 802 C CA . THR A 1 113 ? 30.460 7.208 -28.341 1.00 96.31 113 THR A CA 1
ATOM 803 C C . THR A 1 113 ? 29.840 8.368 -29.118 1.00 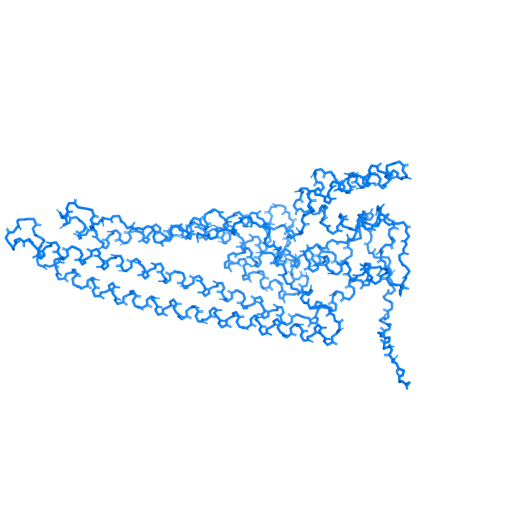96.31 113 THR A C 1
ATOM 805 O O . THR A 1 113 ? 30.567 9.099 -29.792 1.00 96.31 113 THR A O 1
ATOM 808 N N . TYR A 1 114 ? 28.526 8.562 -29.018 1.00 97.19 114 TYR A N 1
ATOM 809 C CA . TYR A 1 114 ? 27.824 9.647 -29.702 1.00 97.19 114 TYR A CA 1
ATOM 810 C C . TYR A 1 114 ? 28.109 10.981 -29.023 1.00 97.19 114 TYR A C 1
ATOM 812 O O . TYR A 1 114 ? 28.526 11.921 -29.691 1.00 97.19 114 TYR A O 1
ATOM 820 N N . ALA A 1 115 ? 28.011 11.029 -27.695 1.00 96.19 115 ALA A N 1
ATOM 821 C CA . ALA A 1 115 ? 28.288 12.236 -26.925 1.00 96.19 115 ALA A CA 1
ATOM 822 C C . ALA A 1 115 ? 29.731 12.744 -27.095 1.00 96.19 115 ALA A C 1
ATOM 824 O O . ALA A 1 115 ? 29.941 13.923 -27.358 1.00 96.19 115 ALA A O 1
ATOM 825 N N . LEU A 1 116 ? 30.736 11.862 -27.035 1.00 94.81 116 LEU A N 1
ATOM 826 C CA . LEU A 1 116 ? 32.147 12.256 -27.190 1.00 94.81 116 LEU A CA 1
ATOM 827 C C . LEU A 1 116 ? 32.536 12.642 -28.622 1.00 94.81 116 LEU A C 1
ATOM 829 O O . LEU A 1 116 ? 33.623 13.171 -28.841 1.00 94.81 116 LEU A O 1
ATOM 833 N N . SER A 1 117 ? 31.679 12.349 -29.599 1.00 95.44 117 SER A N 1
ATOM 834 C CA . SER A 1 117 ? 31.884 12.727 -30.996 1.00 95.44 117 SER A CA 1
ATOM 835 C C . SER A 1 117 ? 30.829 13.710 -31.491 1.00 95.44 117 SER A C 1
ATOM 837 O O . SER A 1 117 ? 30.582 13.795 -32.689 1.00 95.44 117 SER A O 1
ATOM 839 N N . TYR A 1 118 ? 30.184 14.442 -30.588 1.00 95.44 118 TYR A N 1
ATOM 840 C CA . TYR A 1 118 ? 29.259 15.516 -30.914 1.00 95.44 118 TYR A CA 1
ATOM 841 C C . TYR A 1 118 ? 29.902 16.863 -30.575 1.00 95.44 118 TYR A C 1
ATOM 843 O O . TYR A 1 118 ? 30.392 17.054 -29.466 1.00 95.44 118 TYR A O 1
ATOM 851 N N . PHE A 1 119 ? 29.884 17.804 -31.523 1.00 92.62 119 PHE A N 1
ATOM 852 C CA . PHE A 1 119 ? 30.436 19.153 -31.329 1.00 92.62 119 PHE A CA 1
ATOM 853 C C . PHE A 1 119 ? 29.421 20.255 -31.678 1.00 92.62 119 PHE A C 1
ATOM 855 O O . PHE A 1 119 ? 29.800 21.376 -32.021 1.00 92.62 119 PHE A O 1
ATOM 862 N N . GLY A 1 120 ? 28.119 19.947 -31.619 1.00 82.69 120 GLY A N 1
ATOM 863 C CA . GLY A 1 120 ? 27.070 20.966 -31.661 1.00 82.69 120 GLY A CA 1
ATOM 864 C C . GLY A 1 120 ? 27.050 21.723 -30.331 1.00 82.69 120 GLY A C 1
ATOM 865 O O . GLY A 1 120 ? 26.969 21.119 -29.267 1.00 82.69 120 GLY A O 1
ATOM 866 N N . GLY A 1 121 ? 27.224 23.043 -30.372 1.00 71.25 121 GLY A N 1
ATOM 867 C CA . GLY A 1 121 ? 27.512 23.888 -29.202 1.00 71.25 121 GLY A CA 1
ATOM 868 C C . GLY A 1 121 ? 26.347 24.147 -28.236 1.00 71.25 121 GLY A C 1
ATOM 869 O O . GLY A 1 121 ? 26.254 25.244 -27.700 1.00 71.25 121 GLY A O 1
ATOM 870 N N . ASP A 1 122 ? 25.455 23.183 -28.025 1.00 77.81 122 ASP A N 1
ATOM 871 C CA . ASP A 1 122 ? 24.211 23.329 -27.257 1.00 77.81 122 ASP A CA 1
ATOM 872 C C . ASP A 1 122 ? 24.015 22.267 -26.162 1.00 77.81 122 ASP A C 1
ATOM 874 O O . ASP A 1 122 ? 23.025 22.310 -25.437 1.00 77.81 122 ASP A O 1
ATOM 878 N N . GLY A 1 123 ? 24.943 21.314 -26.026 1.00 79.19 123 GLY A N 1
ATOM 879 C CA . GLY A 1 123 ? 24.801 20.208 -25.075 1.00 79.19 123 GLY A CA 1
ATOM 880 C C . GLY A 1 123 ? 23.661 19.241 -25.419 1.00 79.19 123 GLY A C 1
ATOM 881 O O . GLY A 1 123 ? 23.273 18.448 -24.567 1.00 79.19 123 GLY A O 1
ATOM 882 N N . ALA A 1 124 ? 23.130 19.279 -26.650 1.00 86.31 124 ALA A N 1
ATOM 883 C CA . ALA A 1 124 ? 21.984 18.457 -27.044 1.00 86.31 124 ALA A CA 1
ATOM 884 C C . ALA A 1 124 ? 22.290 16.948 -27.040 1.00 86.31 124 ALA A C 1
ATOM 886 O O . ALA A 1 124 ? 21.389 16.137 -26.820 1.00 86.31 124 ALA A O 1
ATOM 887 N N . VAL A 1 125 ? 23.558 16.567 -27.244 1.00 94.69 125 VAL A N 1
ATOM 888 C CA . VAL A 1 125 ? 24.035 15.195 -27.029 1.00 94.69 125 VAL A CA 1
ATOM 889 C C . VAL A 1 125 ? 24.982 15.170 -25.832 1.00 94.69 125 VAL A C 1
ATOM 891 O O . VAL A 1 125 ? 26.022 15.827 -25.852 1.00 94.69 125 VAL A O 1
ATOM 894 N N . THR A 1 126 ? 24.634 14.409 -24.796 1.00 93.81 126 THR A N 1
ATOM 895 C CA . THR A 1 126 ? 25.325 14.397 -23.497 1.00 93.81 126 THR A CA 1
ATOM 896 C C . THR A 1 126 ? 25.743 12.990 -23.086 1.00 93.81 126 THR A C 1
ATOM 898 O O . THR A 1 126 ? 25.082 12.007 -23.411 1.00 93.81 126 THR A O 1
ATOM 901 N N . VAL A 1 127 ? 26.858 12.877 -22.359 1.00 93.19 127 VAL A N 1
ATOM 902 C CA . VAL A 1 127 ? 27.258 11.598 -21.753 1.00 93.19 127 VAL A CA 1
ATOM 903 C C . VAL A 1 127 ? 26.293 11.228 -20.632 1.00 93.19 127 VAL A C 1
ATOM 905 O O . VAL A 1 127 ? 25.930 10.062 -20.537 1.00 93.19 127 VAL A O 1
ATOM 908 N N . ASN A 1 128 ? 25.870 12.214 -19.841 1.00 94.12 128 ASN A N 1
ATOM 909 C CA . ASN A 1 128 ? 25.111 11.991 -18.619 1.00 94.12 128 ASN A CA 1
ATOM 910 C C . ASN A 1 128 ? 23.656 11.672 -18.958 1.00 94.12 128 ASN A C 1
ATOM 912 O O . ASN A 1 128 ? 22.977 12.475 -19.610 1.00 94.12 128 ASN A O 1
ATOM 916 N N . ALA A 1 129 ? 23.194 10.504 -18.526 1.00 95.00 129 ALA A N 1
ATOM 917 C CA . ALA A 1 129 ? 21.806 10.107 -18.679 1.00 95.00 129 ALA A CA 1
ATOM 918 C C . ALA A 1 129 ? 20.934 10.835 -17.639 1.00 95.00 129 ALA A C 1
ATOM 920 O O . ALA A 1 129 ? 21.387 11.071 -16.523 1.00 95.00 129 ALA A O 1
ATOM 921 N N . PRO A 1 130 ? 19.688 11.212 -17.973 1.00 94.81 130 PRO A N 1
ATOM 922 C CA . PRO A 1 130 ? 18.727 11.652 -16.971 1.00 94.81 130 PRO A CA 1
ATOM 923 C C . PRO A 1 130 ? 18.449 10.564 -15.925 1.00 94.81 130 PRO A C 1
ATOM 925 O O . PRO A 1 130 ? 18.394 9.377 -16.251 1.00 94.81 130 PRO A O 1
ATOM 928 N N . GLU A 1 131 ? 18.162 10.980 -14.694 1.00 93.81 131 GLU A N 1
ATOM 929 C CA . GLU A 1 131 ? 17.617 10.116 -13.642 1.00 93.81 131 GLU A CA 1
ATOM 930 C C . GLU A 1 131 ? 16.138 9.806 -13.945 1.00 93.81 131 GLU A C 1
ATOM 932 O O . GLU A 1 131 ? 15.220 10.468 -13.459 1.00 93.81 131 GLU A O 1
ATOM 937 N N . PHE A 1 132 ? 15.888 8.825 -14.816 1.00 95.56 132 PHE A N 1
ATOM 938 C CA . PHE A 1 132 ? 14.539 8.494 -15.303 1.00 95.56 132 PHE A CA 1
ATOM 939 C C . PHE A 1 132 ? 13.555 8.057 -14.208 1.00 95.56 132 PHE A C 1
ATOM 941 O O . PHE A 1 132 ? 12.346 8.055 -14.434 1.00 95.56 132 PHE A O 1
ATOM 948 N N . ASP A 1 133 ? 14.064 7.676 -13.042 1.00 95.88 133 ASP A N 1
ATOM 949 C CA . ASP A 1 133 ? 13.316 7.179 -11.896 1.00 95.88 133 ASP A CA 1
ATOM 950 C C . ASP A 1 133 ? 13.492 8.049 -10.639 1.00 95.88 133 ASP A C 1
ATOM 952 O O . ASP A 1 133 ? 13.170 7.593 -9.543 1.00 95.88 133 ASP A O 1
ATOM 956 N N . ALA A 1 134 ? 13.955 9.299 -10.779 1.00 94.38 134 ALA A N 1
ATOM 957 C CA . ALA A 1 134 ? 14.264 10.201 -9.662 1.00 94.38 134 ALA A CA 1
ATOM 958 C C . ALA A 1 134 ? 13.158 10.270 -8.592 1.00 94.38 134 ALA A C 1
ATOM 960 O O . ALA A 1 134 ? 13.434 10.135 -7.399 1.00 94.38 134 ALA A O 1
ATOM 961 N N . ASP A 1 135 ? 11.894 10.413 -9.002 1.00 93.38 135 ASP A N 1
ATOM 962 C CA . ASP A 1 135 ? 10.755 10.477 -8.076 1.00 93.38 135 ASP A CA 1
ATOM 963 C C . ASP A 1 135 ? 10.524 9.150 -7.336 1.00 93.38 135 ASP A C 1
ATOM 965 O O . ASP A 1 135 ? 10.178 9.141 -6.151 1.00 93.38 135 ASP A O 1
ATOM 969 N N . ILE A 1 136 ? 10.747 8.018 -8.012 1.00 93.44 136 ILE A N 1
ATOM 970 C CA . ILE A 1 136 ? 10.615 6.682 -7.420 1.00 93.44 136 ILE A CA 1
ATOM 971 C C . ILE A 1 136 ? 11.759 6.438 -6.438 1.00 93.44 136 ILE A C 1
ATOM 973 O O . ILE A 1 136 ? 11.517 5.994 -5.314 1.00 93.44 136 ILE A O 1
ATOM 977 N N . THR A 1 137 ? 12.986 6.805 -6.802 1.00 92.94 137 THR A N 1
ATOM 978 C CA . THR A 1 137 ? 14.155 6.772 -5.917 1.00 92.94 137 THR A CA 1
ATOM 979 C C . THR A 1 137 ? 13.931 7.641 -4.679 1.00 92.94 137 THR A C 1
ATOM 981 O O . THR A 1 137 ? 14.115 7.177 -3.551 1.00 92.94 137 THR A O 1
ATOM 984 N N . ALA A 1 138 ? 13.448 8.875 -4.856 1.00 93.19 138 ALA A N 1
ATOM 985 C CA . ALA A 1 138 ? 13.151 9.794 -3.760 1.00 93.19 138 ALA A CA 1
ATOM 986 C C . ALA A 1 138 ? 12.070 9.242 -2.818 1.00 93.19 138 ALA A C 1
ATOM 988 O O . ALA A 1 138 ? 12.236 9.286 -1.594 1.00 93.19 138 ALA A O 1
ATOM 989 N N . PHE A 1 139 ? 10.989 8.682 -3.372 1.00 91.38 139 PHE A N 1
ATOM 990 C CA . PHE A 1 139 ? 9.946 8.009 -2.600 1.00 91.38 139 PHE A CA 1
ATOM 991 C C . PHE A 1 139 ? 10.501 6.814 -1.807 1.00 91.38 139 PHE A C 1
ATOM 993 O O . PHE A 1 139 ? 10.234 6.685 -0.609 1.00 91.38 139 PHE A O 1
ATOM 1000 N N . THR A 1 140 ? 11.307 5.976 -2.457 1.00 89.44 140 THR A N 1
ATOM 1001 C CA . THR A 1 140 ? 11.842 4.726 -1.898 1.00 89.44 140 THR A CA 1
ATOM 1002 C C . THR A 1 140 ? 12.834 4.986 -0.759 1.00 89.44 140 THR A C 1
ATOM 1004 O O . THR A 1 140 ? 12.780 4.321 0.275 1.00 89.44 140 THR A O 1
ATOM 1007 N N . ILE A 1 141 ? 13.694 6.002 -0.888 1.00 89.31 141 ILE A N 1
ATOM 1008 C CA . ILE A 1 141 ? 14.687 6.359 0.141 1.00 89.31 141 ILE A CA 1
ATOM 1009 C C . ILE A 1 141 ? 14.050 7.123 1.314 1.00 89.31 141 ILE A C 1
ATOM 1011 O O . ILE A 1 141 ? 14.464 6.958 2.464 1.00 89.31 141 ILE A O 1
ATOM 1015 N N . GLY A 1 142 ? 13.068 7.989 1.047 1.00 89.00 142 GLY A N 1
ATOM 1016 C CA . GLY A 1 142 ? 12.498 8.888 2.051 1.00 89.00 142 GLY A CA 1
ATOM 1017 C C . GLY A 1 142 ? 11.155 8.403 2.610 1.00 89.00 142 GLY A C 1
ATOM 1018 O O . GLY A 1 142 ? 11.123 7.791 3.682 1.00 89.00 142 GLY A O 1
ATOM 1019 N N . PRO A 1 143 ? 10.030 8.736 1.951 1.00 90.38 143 PRO A N 1
ATOM 1020 C CA . PRO A 1 143 ? 8.683 8.355 2.374 1.00 90.38 143 PRO A CA 1
ATOM 1021 C C . PRO A 1 143 ? 8.503 6.873 2.719 1.00 90.38 143 PRO A C 1
ATOM 1023 O O . PRO A 1 143 ? 7.996 6.580 3.799 1.00 90.38 143 PRO A O 1
ATOM 1026 N N . GLN A 1 144 ? 8.945 5.948 1.862 1.00 88.25 144 GLN A N 1
AT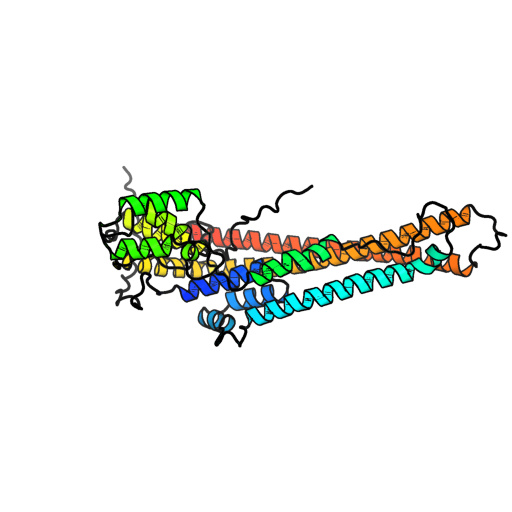OM 1027 C CA . GLN A 1 144 ? 8.740 4.511 2.067 1.00 88.25 144 GLN A CA 1
ATOM 1028 C C . GLN A 1 144 ? 9.451 4.015 3.332 1.00 88.25 144 GLN A C 1
ATOM 1030 O O . GLN A 1 144 ? 8.867 3.295 4.139 1.00 88.25 144 GLN A O 1
ATOM 1035 N N . LYS A 1 145 ? 10.682 4.476 3.581 1.00 85.25 145 LYS A N 1
ATOM 1036 C CA . LYS A 1 145 ? 11.394 4.152 4.820 1.00 85.25 145 LYS A CA 1
ATOM 1037 C C . LYS A 1 145 ? 10.648 4.660 6.060 1.00 85.25 145 LYS A C 1
ATOM 1039 O O . LYS A 1 145 ? 10.537 3.936 7.045 1.00 85.25 145 LYS A O 1
ATOM 1044 N N . LYS A 1 146 ? 10.110 5.885 6.016 1.00 86.38 146 LYS A N 1
ATOM 1045 C CA . LYS A 1 146 ? 9.318 6.433 7.132 1.00 86.38 146 LYS A CA 1
ATOM 1046 C C . LYS A 1 146 ? 8.063 5.609 7.397 1.00 86.38 146 LYS A C 1
ATOM 1048 O O . LYS A 1 146 ? 7.686 5.467 8.551 1.00 86.38 146 LYS A O 1
ATOM 1053 N N . LEU A 1 147 ? 7.437 5.074 6.349 1.00 87.62 147 LEU A N 1
ATOM 1054 C CA . LEU A 1 147 ? 6.309 4.160 6.492 1.00 87.62 147 LEU A CA 1
ATOM 1055 C C . LEU A 1 147 ? 6.732 2.878 7.222 1.00 87.62 147 LEU A C 1
ATOM 1057 O O . LEU A 1 147 ? 6.063 2.488 8.171 1.00 87.62 147 LEU A O 1
ATOM 1061 N N . TYR A 1 148 ? 7.872 2.277 6.872 1.00 87.88 148 TYR A N 1
ATOM 1062 C CA . TYR A 1 148 ? 8.396 1.108 7.592 1.00 87.88 148 TYR A CA 1
ATOM 1063 C C . TYR A 1 148 ? 8.714 1.390 9.062 1.00 87.88 148 TYR A C 1
ATOM 1065 O O . TYR A 1 148 ? 8.419 0.555 9.911 1.00 87.88 148 TYR A O 1
ATOM 1073 N N . ASP A 1 149 ? 9.236 2.578 9.383 1.00 84.38 149 ASP A N 1
ATOM 1074 C CA . ASP A 1 149 ? 9.484 2.998 10.771 1.00 84.38 149 ASP A CA 1
ATOM 1075 C C . ASP A 1 149 ? 8.167 3.133 11.587 1.00 84.38 149 ASP A C 1
ATOM 1077 O O . ASP A 1 149 ? 8.200 3.200 12.817 1.00 84.38 149 ASP A O 1
ATOM 1081 N N . MET A 1 150 ? 7.001 3.169 10.924 1.00 83.06 150 MET A N 1
ATOM 1082 C CA . MET A 1 150 ? 5.680 3.141 11.567 1.00 83.06 150 MET A CA 1
ATOM 1083 C C . MET A 1 150 ? 5.137 1.722 11.784 1.00 83.06 150 MET A C 1
ATOM 1085 O O . MET A 1 150 ? 4.118 1.573 12.458 1.00 83.06 150 MET A O 1
ATOM 1089 N N . PHE A 1 151 ? 5.761 0.680 11.227 1.00 85.31 151 PHE A N 1
ATOM 1090 C CA . PHE A 1 151 ? 5.341 -0.696 11.487 1.00 85.31 151 PHE A CA 1
ATOM 1091 C C . PHE A 1 151 ? 5.514 -1.042 12.977 1.00 85.31 151 PHE A C 1
ATOM 1093 O O . PHE A 1 151 ? 6.434 -0.557 13.633 1.00 85.31 151 PHE A O 1
ATOM 1100 N N . GLY A 1 152 ? 4.601 -1.840 13.536 1.00 77.19 152 GLY A N 1
ATOM 1101 C CA . GLY A 1 152 ? 4.511 -2.049 14.988 1.00 77.19 152 GLY A CA 1
ATOM 1102 C C . GLY A 1 152 ? 3.601 -1.062 15.723 1.00 77.19 152 GLY A C 1
ATOM 1103 O O . GLY A 1 152 ? 3.421 -1.174 16.934 1.00 77.19 152 GLY A O 1
ATOM 1104 N N . GLN A 1 153 ? 3.014 -0.101 15.007 1.00 75.88 153 GLN A N 1
ATOM 1105 C CA . GLN A 1 153 ? 1.933 0.740 15.518 1.00 75.88 153 GLN A CA 1
ATOM 1106 C C . GLN A 1 153 ? 0.571 0.109 15.199 1.00 75.88 153 GLN A C 1
ATOM 1108 O O . GLN A 1 153 ? 0.415 -0.585 14.195 1.00 75.88 153 GLN A O 1
ATOM 1113 N N . ASP A 1 154 ? -0.435 0.380 16.032 1.00 65.56 154 ASP A N 1
ATOM 1114 C CA . ASP A 1 154 ? -1.790 -0.175 15.884 1.00 65.56 154 ASP A CA 1
ATOM 1115 C C . ASP A 1 154 ? -2.663 0.597 14.872 1.00 65.56 154 ASP A C 1
ATOM 1117 O O . ASP A 1 154 ? -3.802 0.215 14.613 1.00 65.56 154 ASP A O 1
ATOM 1121 N N . GLY A 1 155 ? -2.133 1.668 14.262 1.00 67.62 155 GLY A N 1
ATOM 1122 C CA . GLY A 1 155 ? -2.806 2.426 13.198 1.00 67.62 155 GLY A CA 1
ATOM 1123 C C . GLY A 1 155 ? -4.041 3.208 13.662 1.00 67.62 155 GLY A C 1
ATOM 1124 O O . GLY A 1 155 ? -4.815 3.690 12.835 1.00 67.62 155 GLY A O 1
ATOM 1125 N N . ARG A 1 156 ? -4.237 3.341 14.974 1.00 76.25 156 ARG A N 1
ATOM 1126 C CA . ARG A 1 156 ? -5.395 4.006 15.575 1.00 76.25 156 ARG A CA 1
ATOM 1127 C C . ARG A 1 156 ? -5.483 5.498 15.253 1.00 76.25 156 ARG A C 1
ATOM 1129 O O . ARG A 1 156 ? -4.485 6.198 15.076 1.00 76.25 156 ARG A O 1
ATOM 1136 N N . SER A 1 157 ? -6.700 6.033 15.311 1.00 79.62 157 SER A N 1
ATOM 1137 C CA . SER A 1 157 ? -6.926 7.478 15.218 1.00 79.62 157 SER A CA 1
ATOM 1138 C C . SER A 1 157 ? -6.499 8.222 16.491 1.00 79.62 157 SER A C 1
ATOM 1140 O O . SER A 1 157 ? -6.940 7.889 17.597 1.00 79.62 157 SER A O 1
ATOM 1142 N N . VAL A 1 158 ? -5.704 9.280 16.319 1.00 82.81 158 VAL A N 1
ATOM 1143 C CA . VAL A 1 158 ? -5.286 10.203 17.388 1.00 82.81 158 VAL A CA 1
ATOM 1144 C C . VAL A 1 158 ? -6.362 11.281 17.594 1.00 82.81 158 VAL A C 1
ATOM 1146 O O . VAL A 1 158 ? -6.903 11.797 16.611 1.00 82.81 158 VAL A O 1
ATOM 1149 N N . PRO A 1 159 ? -6.705 11.654 18.842 1.00 87.50 159 PRO A N 1
ATOM 1150 C CA . PRO A 1 159 ? -7.694 12.697 19.095 1.00 87.50 159 PRO A CA 1
ATOM 1151 C C . PRO A 1 159 ? -7.234 14.071 18.581 1.00 87.50 159 PRO A C 1
ATOM 1153 O O . PRO A 1 159 ? -6.106 14.505 18.808 1.00 87.50 159 PRO A O 1
ATOM 1156 N N . GLY A 1 160 ? -8.143 14.801 17.929 1.00 90.31 160 GLY A N 1
ATOM 1157 C CA . GLY A 1 160 ? -7.882 16.164 17.463 1.00 90.31 160 GLY A CA 1
ATOM 1158 C C . GLY A 1 160 ? -7.759 17.174 18.611 1.00 90.31 160 GLY A C 1
ATOM 1159 O O . GLY A 1 160 ? -8.404 17.036 19.652 1.00 90.31 160 GLY A O 1
ATOM 1160 N N . ALA A 1 161 ? -6.987 18.244 18.400 1.00 92.69 161 ALA A N 1
ATOM 1161 C CA . ALA A 1 161 ? -6.680 19.239 19.434 1.00 92.69 161 ALA A CA 1
ATOM 1162 C C . ALA A 1 161 ? -7.928 19.860 20.094 1.00 92.69 161 ALA A C 1
ATOM 1164 O O . ALA A 1 161 ? -7.960 20.032 21.310 1.00 92.69 161 ALA A O 1
ATOM 1165 N N . ALA A 1 162 ? -8.981 20.147 19.321 1.00 95.19 162 ALA A N 1
ATOM 1166 C CA . ALA A 1 162 ? -10.231 20.689 19.858 1.00 95.19 162 ALA A CA 1
ATOM 1167 C C . ALA A 1 162 ? -10.931 19.709 20.819 1.00 95.19 162 ALA A C 1
ATOM 1169 O O . ALA A 1 162 ? -11.402 20.118 21.881 1.00 95.19 162 ALA A O 1
ATOM 1170 N N . ALA A 1 163 ? -10.951 18.415 20.481 1.00 95.69 163 ALA A N 1
ATOM 1171 C CA . ALA A 1 163 ? -11.533 17.376 21.327 1.00 95.69 163 ALA A CA 1
ATOM 1172 C C . ALA A 1 163 ? -10.712 17.181 22.609 1.00 95.69 163 ALA A C 1
ATOM 1174 O O . ALA A 1 163 ? -11.278 17.077 23.695 1.00 95.69 163 ALA A O 1
ATOM 1175 N N . VAL A 1 164 ? -9.379 17.218 22.502 1.00 95.50 164 VAL A N 1
ATOM 1176 C CA . VAL A 1 164 ? -8.479 17.182 23.664 1.00 95.50 164 VAL A CA 1
ATOM 1177 C C . VAL A 1 164 ? -8.739 18.363 24.600 1.00 95.50 164 VAL A C 1
ATOM 1179 O O . VAL A 1 164 ? -8.862 18.169 25.807 1.00 95.50 164 VAL A O 1
ATOM 1182 N N . THR A 1 165 ? -8.857 19.582 24.070 1.00 97.06 165 THR A N 1
ATOM 1183 C CA . THR A 1 165 ? -9.163 20.775 24.875 1.00 97.06 165 THR A CA 1
ATOM 1184 C C . THR A 1 165 ? -10.514 20.647 25.574 1.00 97.06 165 THR A C 1
ATOM 1186 O O . THR A 1 165 ? -10.609 20.901 26.773 1.00 97.06 165 THR A O 1
ATOM 1189 N N . ALA A 1 166 ? -11.549 20.194 24.862 1.00 97.81 166 ALA A N 1
ATOM 1190 C CA . ALA A 1 166 ? -12.857 19.956 25.463 1.00 97.81 166 ALA A CA 1
ATOM 1191 C C . ALA A 1 166 ? -12.786 18.913 26.593 1.00 97.81 166 ALA A C 1
ATOM 1193 O O . ALA A 1 166 ? -13.365 19.121 27.658 1.00 97.81 166 ALA A O 1
ATOM 1194 N N . ALA A 1 167 ? -12.031 17.827 26.399 1.00 97.25 167 ALA A N 1
ATOM 1195 C CA . ALA A 1 167 ? -11.887 16.775 27.402 1.00 97.25 167 ALA A CA 1
ATOM 1196 C C . ALA A 1 167 ? -11.124 17.260 28.642 1.00 97.25 167 ALA A C 1
ATOM 1198 O O . ALA A 1 167 ? -11.499 16.917 29.761 1.00 97.25 167 ALA A O 1
ATOM 1199 N N . LYS A 1 168 ? -10.111 18.118 28.464 1.00 96.88 168 LYS A N 1
ATOM 1200 C CA . LYS A 1 168 ? -9.409 18.785 29.573 1.00 96.88 168 LYS A CA 1
ATOM 1201 C C . LYS A 1 168 ? -10.325 19.719 30.360 1.00 96.88 168 LYS A C 1
ATOM 1203 O O . LYS A 1 168 ? -10.296 19.688 31.586 1.00 96.88 168 LYS A O 1
ATOM 1208 N N . ASN A 1 169 ? -11.174 20.490 29.682 1.00 97.56 169 ASN A N 1
ATOM 1209 C CA . ASN A 1 169 ? -12.149 21.355 30.351 1.00 97.56 169 ASN A CA 1
ATOM 1210 C C . ASN A 1 169 ? -13.173 20.540 31.153 1.00 97.56 169 ASN A C 1
ATOM 1212 O O . ASN A 1 169 ? -13.493 20.892 32.286 1.00 97.56 169 ASN A O 1
ATOM 1216 N N . LEU A 1 170 ? -13.650 19.426 30.590 1.00 96.94 170 LEU A N 1
ATOM 1217 C CA . LEU A 1 170 ? -14.536 18.499 31.292 1.00 96.94 170 LEU A CA 1
ATOM 1218 C C . LEU A 1 170 ? -13.845 17.858 32.505 1.00 96.94 170 LEU A C 1
ATOM 1220 O O . LEU A 1 170 ? -14.445 17.776 33.571 1.00 96.94 170 LEU A O 1
ATOM 1224 N N . ASN A 1 171 ? -12.577 17.454 32.372 1.00 96.12 171 ASN A N 1
ATOM 1225 C CA . ASN A 1 171 ? -11.790 16.939 33.495 1.00 96.12 171 ASN A CA 1
ATOM 1226 C C . ASN A 1 171 ? -11.664 17.974 34.624 1.00 96.12 171 ASN A C 1
ATOM 1228 O O . ASN A 1 171 ? -11.926 17.658 35.781 1.00 96.12 171 ASN A O 1
ATOM 1232 N N . ALA A 1 172 ? -11.360 19.232 34.288 1.00 95.94 172 ALA A N 1
ATOM 1233 C CA . ALA A 1 172 ? -11.284 20.319 35.264 1.00 95.94 172 ALA A CA 1
ATOM 1234 C C . ALA A 1 172 ? -12.622 20.552 35.993 1.00 95.94 172 ALA A C 1
ATOM 1236 O O . ALA A 1 172 ? -12.633 20.809 37.193 1.00 95.94 172 ALA A O 1
ATOM 1237 N N . ALA A 1 173 ? -13.754 20.418 35.294 1.00 94.94 173 ALA A N 1
ATOM 1238 C CA . ALA A 1 173 ? -15.084 20.516 35.902 1.00 94.94 173 ALA A CA 1
ATOM 1239 C C . ALA A 1 173 ? -15.428 19.320 36.815 1.00 94.94 173 ALA A C 1
ATOM 1241 O O . ALA A 1 173 ? -16.212 19.460 37.754 1.00 94.94 173 ALA A O 1
ATOM 1242 N N . ASN A 1 174 ? -14.842 18.152 36.547 1.00 93.19 174 ASN A N 1
ATOM 1243 C CA . ASN A 1 174 ? -15.055 16.927 37.318 1.00 93.19 174 ASN A CA 1
ATOM 1244 C C . ASN A 1 174 ? -14.058 16.731 38.472 1.00 93.19 174 ASN A C 1
ATOM 1246 O O . ASN A 1 174 ? -14.292 15.874 39.326 1.00 93.19 174 ASN A O 1
ATOM 1250 N N . THR A 1 175 ? -12.988 17.529 38.514 1.00 93.75 175 THR A N 1
ATOM 1251 C CA . THR A 1 175 ? -11.891 17.391 39.480 1.00 93.75 175 THR A CA 1
ATOM 1252 C C . THR A 1 175 ? -12.399 17.412 40.922 1.00 93.75 175 THR A C 1
ATOM 1254 O O . THR A 1 175 ? -13.201 18.267 41.305 1.00 93.75 175 THR A O 1
ATOM 1257 N N . GLY A 1 176 ? -11.914 16.480 41.744 1.00 90.81 176 GLY A N 1
ATOM 1258 C CA . GLY A 1 176 ? -12.252 16.384 43.164 1.00 90.81 176 GLY A CA 1
ATOM 1259 C C . GLY A 1 176 ? -13.559 15.645 43.461 1.00 90.81 176 GLY A C 1
ATOM 1260 O O . GLY A 1 176 ? -13.859 15.403 44.630 1.00 90.81 176 GLY A O 1
ATOM 1261 N N . GLN A 1 177 ? -14.325 15.235 42.442 1.00 89.88 177 GLN A N 1
ATOM 1262 C CA . GLN A 1 177 ? -15.506 14.390 42.648 1.00 89.88 177 GLN A CA 1
ATOM 1263 C C . GLN A 1 177 ? -15.128 12.936 42.962 1.00 89.88 177 GLN A C 1
ATOM 1265 O O . GLN A 1 177 ? -15.812 12.276 43.746 1.00 89.88 177 GLN A O 1
ATOM 1270 N N . ASN A 1 178 ? -14.068 12.412 42.336 1.00 89.06 178 ASN A N 1
ATOM 1271 C CA . ASN A 1 178 ? -13.555 11.068 42.592 1.00 89.06 178 ASN A CA 1
ATOM 1272 C C . ASN A 1 178 ? -12.041 11.001 42.294 1.00 89.06 178 ASN A C 1
ATOM 1274 O O . ASN A 1 178 ? -11.661 11.054 41.126 1.00 89.06 178 ASN A O 1
ATOM 1278 N N . PRO A 1 179 ? -11.176 10.785 43.305 1.00 87.00 179 PRO A N 1
ATOM 1279 C CA . PRO A 1 179 ? -9.721 10.772 43.106 1.00 87.00 179 PRO A CA 1
ATOM 1280 C C . PRO A 1 179 ? -9.206 9.716 42.111 1.00 87.00 179 PRO A C 1
ATOM 1282 O O . PRO A 1 179 ? -8.145 9.886 41.512 1.00 87.00 179 PRO A O 1
ATOM 1285 N N . GLY A 1 180 ? -9.930 8.603 41.949 1.00 86.69 180 GLY A N 1
ATOM 1286 C CA . GLY A 1 180 ? -9.589 7.564 40.977 1.00 86.69 180 GLY A CA 1
ATOM 1287 C C . GLY A 1 180 ? -9.883 7.988 39.539 1.00 86.69 180 GLY A C 1
ATOM 1288 O O . GLY A 1 180 ? -9.073 7.717 38.652 1.00 86.69 180 GLY A O 1
ATOM 1289 N N . ASP A 1 181 ? -11.000 8.689 39.322 1.00 90.94 181 ASP A N 1
ATOM 1290 C CA . ASP A 1 181 ? -11.337 9.264 38.014 1.00 90.94 181 ASP A CA 1
ATOM 1291 C C . ASP A 1 181 ? -10.353 10.371 37.640 1.00 90.94 181 ASP A C 1
ATOM 1293 O O . ASP A 1 181 ? -9.864 10.370 36.514 1.00 90.94 181 ASP A O 1
ATOM 1297 N N . ASP A 1 182 ? -10.004 11.244 38.590 1.00 91.12 182 ASP A N 1
ATOM 1298 C CA . ASP A 1 182 ? -9.046 12.337 38.380 1.00 91.12 182 ASP A CA 1
ATOM 1299 C C . ASP A 1 182 ? -7.699 11.784 37.889 1.00 91.12 182 ASP A C 1
ATOM 1301 O O . ASP A 1 182 ? -7.203 12.158 36.827 1.00 91.12 182 ASP A O 1
ATOM 1305 N N . ARG A 1 183 ? -7.146 10.790 38.601 1.00 90.31 183 ARG A N 1
ATOM 1306 C CA . ARG A 1 183 ? -5.873 10.156 38.226 1.00 90.31 183 ARG A CA 1
ATOM 1307 C C . ARG A 1 183 ? -5.926 9.508 36.841 1.00 90.31 183 ARG A C 1
ATOM 1309 O O . ARG A 1 183 ? -4.947 9.561 36.095 1.00 90.31 183 ARG A O 1
ATOM 1316 N N . LEU A 1 184 ? -7.030 8.839 36.514 1.00 90.25 184 LEU A N 1
ATOM 1317 C CA . LEU A 1 184 ? -7.176 8.142 35.239 1.00 90.25 184 LEU A CA 1
ATOM 1318 C C . LEU A 1 184 ? -7.352 9.125 34.077 1.00 90.25 184 LEU A C 1
ATOM 1320 O O . LEU A 1 184 ? -6.750 8.932 33.021 1.00 90.25 184 LEU A O 1
ATOM 1324 N N . ALA A 1 185 ? -8.132 10.187 34.279 1.00 92.81 185 ALA A N 1
ATOM 1325 C CA . ALA A 1 185 ? -8.306 11.252 33.304 1.00 92.81 185 ALA A CA 1
ATOM 1326 C C . ALA A 1 185 ? -6.996 12.019 33.079 1.00 92.81 185 ALA A C 1
ATOM 1328 O O . ALA A 1 185 ? -6.644 12.281 31.929 1.00 92.81 185 ALA A O 1
ATOM 1329 N N . ASP A 1 186 ? -6.227 12.292 34.134 1.00 91.56 186 ASP A N 1
ATOM 1330 C CA . ASP A 1 186 ? -4.909 12.922 34.029 1.00 91.56 186 ASP A CA 1
ATOM 1331 C C . ASP A 1 186 ? -3.929 12.061 33.227 1.00 91.56 186 ASP A C 1
ATOM 1333 O O . ASP A 1 186 ? -3.231 12.576 32.352 1.00 91.56 186 ASP A O 1
ATOM 1337 N N . LEU A 1 187 ? -3.909 10.741 33.452 1.00 89.62 187 LEU A N 1
ATOM 1338 C CA . LEU A 1 187 ? -3.092 9.822 32.655 1.00 89.62 187 LEU A CA 1
ATOM 1339 C C . LEU A 1 187 ? -3.531 9.824 31.185 1.00 89.62 187 LEU A C 1
ATOM 1341 O O . LEU A 1 187 ? -2.692 9.979 30.295 1.00 89.62 187 LEU A O 1
ATOM 1345 N N . MET A 1 188 ? -4.838 9.714 30.936 1.00 90.69 188 MET A N 1
ATOM 1346 C CA . MET A 1 188 ? -5.425 9.710 29.595 1.00 90.69 188 MET A CA 1
ATOM 1347 C C . MET A 1 188 ? -5.146 11.022 28.832 1.00 90.69 188 MET A C 1
ATOM 1349 O O . MET A 1 188 ? -4.885 10.999 27.630 1.00 90.69 188 MET A O 1
ATOM 1353 N N . LEU A 1 189 ? -5.170 12.171 29.512 1.00 93.06 189 LEU A N 1
ATOM 1354 C CA . LEU A 1 189 ? -5.013 13.507 28.915 1.00 93.06 189 LEU A CA 1
ATOM 1355 C C . LEU A 1 189 ? -3.580 14.060 28.993 1.00 93.06 189 LEU A C 1
ATOM 1357 O O . LEU A 1 189 ? -3.315 15.167 28.501 1.00 93.06 189 LEU A O 1
ATOM 1361 N N . SER A 1 190 ? -2.662 13.308 29.603 1.00 90.88 190 SER A N 1
ATOM 1362 C CA . SER A 1 190 ? -1.240 13.640 29.665 1.00 90.88 190 SER A CA 1
ATOM 1363 C C . SER A 1 190 ? -0.614 13.680 28.262 1.00 90.88 190 SER A C 1
ATOM 1365 O O . SER A 1 190 ? -1.082 12.989 27.352 1.00 90.88 190 SER A O 1
ATOM 1367 N N . PRO A 1 191 ? 0.482 14.436 28.055 1.00 87.19 191 PRO A N 1
ATOM 1368 C CA . PRO A 1 191 ? 1.213 14.408 26.790 1.00 87.19 191 PRO A CA 1
ATOM 1369 C C . PRO A 1 191 ? 1.607 12.991 26.358 1.00 87.19 191 PRO A C 1
ATOM 1371 O O . PRO A 1 191 ? 1.439 12.653 25.191 1.00 87.19 191 PRO A O 1
ATOM 1374 N N . SER A 1 192 ? 2.058 12.139 27.286 1.00 83.31 192 SER A N 1
ATOM 1375 C CA . SER A 1 192 ? 2.370 10.730 27.010 1.00 83.31 192 SER A CA 1
ATOM 1376 C C . SER A 1 192 ? 1.134 9.931 26.597 1.00 83.31 192 SER A C 1
ATOM 1378 O O . SER A 1 192 ? 1.201 9.182 25.630 1.00 83.31 192 SER A O 1
ATOM 1380 N N . GLY A 1 193 ? -0.006 10.153 27.257 1.00 83.56 193 GLY A N 1
ATOM 1381 C CA . GLY A 1 193 ? -1.277 9.517 26.906 1.00 83.56 193 GLY A CA 1
ATOM 1382 C C . GLY A 1 193 ? -1.785 9.914 25.516 1.00 83.56 193 GLY A C 1
ATOM 1383 O O . GLY A 1 193 ? -2.390 9.110 24.821 1.00 83.56 193 GLY A O 1
ATOM 1384 N N . LEU A 1 194 ? -1.514 11.138 25.068 1.00 85.00 194 LEU A N 1
ATOM 1385 C CA . LEU A 1 194 ? -2.006 11.641 23.781 1.00 85.00 194 LEU A CA 1
ATOM 1386 C C . LEU A 1 194 ? -1.052 11.411 22.600 1.00 85.00 194 LEU A C 1
ATOM 1388 O O . LEU A 1 194 ? -1.492 11.473 21.456 1.00 85.00 194 LEU A O 1
ATOM 1392 N N . SER A 1 195 ? 0.243 11.205 22.856 1.00 73.00 195 SER A N 1
ATOM 1393 C CA . SER A 1 195 ? 1.281 11.163 21.809 1.00 73.00 195 SER A CA 1
ATOM 1394 C C . SER A 1 195 ? 1.937 9.803 21.608 1.00 73.00 195 SER A C 1
ATOM 1396 O O . SER A 1 195 ? 2.615 9.605 20.602 1.00 73.00 195 SER A O 1
ATOM 1398 N N . ALA A 1 196 ? 1.779 8.866 22.542 1.00 65.81 196 ALA A N 1
ATOM 1399 C CA . ALA A 1 196 ? 2.484 7.603 22.439 1.00 65.81 196 ALA A CA 1
ATOM 1400 C C . ALA A 1 196 ? 1.865 6.677 21.367 1.00 65.81 196 ALA A C 1
ATOM 1402 O O . ALA A 1 196 ? 0.638 6.593 21.240 1.00 65.81 196 ALA A O 1
ATOM 1403 N N . PRO A 1 197 ? 2.709 5.960 20.602 1.00 58.94 197 PRO A N 1
ATOM 1404 C CA . PRO A 1 197 ? 2.293 5.220 19.410 1.00 58.94 197 PRO A CA 1
ATOM 1405 C C . PRO A 1 197 ? 1.542 3.911 19.701 1.00 58.94 197 PRO A C 1
ATOM 1407 O O . PRO A 1 197 ? 0.951 3.345 18.792 1.00 58.94 197 PRO A O 1
ATOM 1410 N N . TYR A 1 198 ? 1.546 3.429 20.948 1.00 61.47 198 TYR A N 1
ATOM 1411 C CA . TYR A 1 198 ? 0.963 2.140 21.335 1.00 61.47 198 TYR A CA 1
ATOM 1412 C C . TYR A 1 198 ? 0.327 2.222 22.725 1.00 61.47 198 TYR A C 1
ATOM 1414 O O . TYR A 1 198 ? 0.906 2.874 23.588 1.00 61.47 198 TYR A O 1
ATOM 1422 N N . ASN A 1 199 ? -0.815 1.567 22.978 1.00 64.75 199 ASN A N 1
ATOM 1423 C CA . ASN A 1 199 ? -1.435 1.443 24.318 1.00 64.75 199 ASN A CA 1
ATOM 1424 C C . ASN A 1 199 ? -1.652 2.778 25.067 1.00 64.75 199 ASN A C 1
ATOM 1426 O O . ASN A 1 199 ? -1.329 2.922 26.244 1.00 64.75 199 ASN A O 1
ATOM 1430 N N . ASN A 1 200 ? -2.144 3.802 24.376 1.00 78.75 200 ASN A N 1
ATOM 1431 C CA . ASN A 1 200 ? -2.485 5.078 25.019 1.00 78.75 200 ASN A CA 1
ATOM 1432 C C . ASN A 1 200 ? -3.875 5.588 24.594 1.00 78.75 200 ASN A C 1
ATOM 1434 O O . ASN A 1 200 ? -4.718 4.792 24.196 1.00 78.75 200 ASN A O 1
ATOM 1438 N N . THR A 1 201 ? -4.154 6.879 24.681 1.00 87.19 201 THR A N 1
ATOM 1439 C CA . THR A 1 201 ? -5.488 7.443 24.454 1.00 87.19 201 THR A CA 1
ATOM 1440 C C . THR A 1 201 ? -5.818 7.572 22.972 1.00 87.19 201 THR A C 1
ATOM 1442 O O . THR A 1 201 ? -5.054 8.160 22.208 1.00 87.19 201 THR A O 1
ATOM 1445 N N . THR A 1 202 ? -6.983 7.073 22.569 1.00 87.62 202 THR A N 1
ATOM 1446 C CA . THR A 1 202 ? -7.470 7.149 21.185 1.00 87.62 202 THR A CA 1
ATOM 1447 C C . THR A 1 202 ? -8.496 8.265 20.993 1.00 87.62 202 THR A C 1
ATOM 1449 O O . THR A 1 202 ? -9.009 8.860 21.947 1.00 87.62 202 THR A O 1
ATOM 1452 N N . ALA A 1 203 ? -8.838 8.559 19.736 1.00 88.94 203 ALA A N 1
ATOM 1453 C CA . ALA A 1 203 ? -9.953 9.454 19.443 1.00 88.94 203 ALA A CA 1
ATOM 1454 C C . ALA A 1 203 ? -11.288 8.921 19.996 1.00 88.94 203 ALA A C 1
ATOM 1456 O O . ALA A 1 203 ? -12.094 9.718 20.481 1.00 88.94 203 ALA A O 1
ATOM 1457 N N . SER A 1 204 ? -11.513 7.602 19.985 1.00 90.12 204 SER A N 1
ATOM 1458 C CA . SER A 1 204 ? -12.745 7.008 20.521 1.00 90.12 204 SER A CA 1
ATOM 1459 C C . SER A 1 204 ? -12.810 7.089 22.043 1.00 90.12 204 SER A C 1
ATOM 1461 O O . SER A 1 204 ? -13.900 7.294 22.580 1.00 90.12 204 SER A O 1
ATOM 1463 N N . ASP A 1 205 ? -11.673 6.994 22.742 1.00 91.38 205 ASP A N 1
ATOM 1464 C CA . ASP A 1 205 ? -11.611 7.220 24.190 1.00 91.38 205 ASP A CA 1
ATOM 1465 C C . ASP A 1 205 ? -12.059 8.639 24.541 1.00 91.38 205 ASP A C 1
ATOM 1467 O O . ASP A 1 205 ? -12.956 8.828 25.365 1.00 91.38 205 ASP A O 1
ATOM 1471 N N . ILE A 1 206 ? -11.488 9.642 23.863 1.00 93.56 206 ILE A N 1
ATOM 1472 C CA . ILE A 1 206 ? -11.844 11.051 24.068 1.00 93.56 206 ILE A CA 1
ATOM 1473 C C . ILE A 1 206 ? -13.308 11.308 23.706 1.00 93.56 206 ILE A C 1
ATOM 1475 O O . ILE A 1 206 ? -14.023 11.970 24.460 1.00 93.56 206 ILE A O 1
ATOM 1479 N N . ALA A 1 207 ? -13.783 10.765 22.584 1.00 93.12 207 ALA A N 1
ATOM 1480 C CA . ALA A 1 207 ? -15.171 10.920 22.165 1.00 93.12 207 ALA A CA 1
ATOM 1481 C C . ALA A 1 207 ? -16.148 10.306 23.180 1.00 93.12 207 ALA A C 1
ATOM 1483 O O . ALA A 1 207 ? -17.169 10.919 23.500 1.00 93.12 207 ALA A O 1
ATOM 1484 N N . ARG A 1 208 ? -15.834 9.122 23.721 1.00 93.00 208 ARG A N 1
ATOM 1485 C CA . ARG A 1 208 ? -16.644 8.462 24.754 1.00 93.00 208 ARG A CA 1
ATOM 1486 C C . ARG A 1 208 ? -16.628 9.255 26.059 1.00 93.00 208 ARG A C 1
ATOM 1488 O O . ARG A 1 208 ? -17.701 9.511 26.600 1.00 93.00 208 ARG A O 1
ATOM 1495 N N . TYR A 1 209 ? -15.453 9.696 26.513 1.00 95.00 209 TYR A N 1
ATOM 1496 C CA . TYR A 1 209 ? -15.300 10.509 27.723 1.00 95.00 209 TYR A CA 1
ATOM 1497 C C . TYR A 1 209 ? -16.138 11.793 27.655 1.00 95.00 209 TYR A C 1
ATOM 1499 O O . TYR A 1 209 ? -16.865 12.118 28.591 1.00 95.00 209 TYR A O 1
ATOM 1507 N N . LEU A 1 210 ? -16.110 12.485 26.512 1.00 96.06 210 LEU A N 1
ATOM 1508 C CA . LEU A 1 210 ? -16.932 13.671 26.268 1.00 96.06 210 LEU A CA 1
ATOM 1509 C C . LEU A 1 210 ? -18.431 13.352 26.240 1.00 96.06 210 LEU A C 1
ATOM 1511 O O . LEU A 1 210 ? -19.211 14.037 26.897 1.00 96.06 210 LEU A O 1
ATOM 1515 N N . ARG A 1 211 ? -18.841 12.305 25.510 1.00 93.75 211 ARG A N 1
ATOM 1516 C CA . ARG A 1 211 ? -20.254 11.908 25.380 1.00 93.75 211 ARG A CA 1
ATOM 1517 C C . ARG A 1 211 ? -20.879 11.524 26.721 1.00 93.75 211 ARG A C 1
ATOM 1519 O O . ARG A 1 211 ? -22.062 11.769 26.928 1.00 93.75 211 ARG A O 1
ATOM 1526 N N . GLN A 1 212 ? -20.098 10.915 27.607 1.00 92.62 212 GLN A N 1
ATOM 1527 C CA . GLN A 1 212 ? -20.569 10.412 28.898 1.00 92.62 212 GLN A CA 1
ATOM 1528 C C . GLN A 1 212 ? -20.366 11.411 30.047 1.00 92.62 212 GLN A C 1
ATOM 1530 O O . GLN A 1 212 ? -20.764 11.129 31.176 1.00 92.62 212 GLN A O 1
ATOM 1535 N N . GLY A 1 213 ? -19.774 12.581 29.779 1.00 94.50 213 GLY A N 1
ATOM 1536 C CA . GLY A 1 213 ? -19.489 13.579 30.812 1.00 94.50 213 GLY A CA 1
ATOM 1537 C C . GLY A 1 213 ? -18.416 13.130 31.812 1.00 94.50 213 GLY A C 1
ATOM 1538 O O . GLY A 1 213 ? -18.391 13.618 32.940 1.00 94.50 213 GLY A O 1
ATOM 1539 N N . GLY A 1 214 ? -17.544 12.199 31.423 1.00 94.69 214 GLY A N 1
ATOM 1540 C CA . GLY A 1 214 ? -16.555 11.557 32.284 1.00 94.69 214 GLY A CA 1
ATOM 1541 C C . GLY A 1 214 ? -16.524 10.041 32.087 1.00 94.69 214 GLY A C 1
ATOM 1542 O O . GLY A 1 214 ? -17.029 9.520 31.093 1.00 94.69 214 GLY A O 1
ATOM 1543 N N . PHE A 1 215 ? -15.951 9.317 33.051 1.00 93.62 215 PHE A N 1
ATOM 1544 C CA . PHE A 1 215 ? -16.053 7.856 33.079 1.00 93.62 215 PHE A CA 1
ATOM 1545 C C . PHE A 1 215 ? -17.459 7.426 33.522 1.00 93.62 215 PHE A C 1
ATOM 1547 O O . PHE A 1 215 ? -17.987 7.973 34.499 1.00 93.62 215 PHE A O 1
ATOM 1554 N N . PRO A 1 216 ? -18.067 6.432 32.857 1.00 91.69 216 PRO A N 1
ATOM 1555 C CA . PRO A 1 216 ? -19.422 6.015 33.169 1.00 91.69 216 PRO A CA 1
ATOM 1556 C C . PRO A 1 216 ? -19.491 5.433 34.585 1.00 91.69 216 PRO A C 1
ATOM 1558 O O . PRO A 1 216 ? -18.602 4.709 35.040 1.00 91.69 216 PRO A O 1
ATOM 1561 N N . LYS A 1 217 ? -20.559 5.793 35.301 1.00 92.00 217 LYS A N 1
ATOM 1562 C CA . LYS A 1 217 ? -20.799 5.392 36.699 1.00 92.00 217 LYS A CA 1
ATOM 1563 C C . LYS A 1 217 ? -21.901 4.341 36.836 1.00 92.00 217 LYS A C 1
ATOM 1565 O O . LYS A 1 217 ? -21.982 3.679 37.862 1.00 92.00 217 LYS A O 1
ATOM 1570 N N . VAL A 1 218 ? -22.744 4.205 35.815 1.00 91.75 218 VAL A N 1
ATOM 1571 C CA . VAL A 1 218 ? -23.913 3.322 35.797 1.00 91.75 218 VAL A CA 1
ATOM 1572 C C . VAL A 1 218 ? -23.866 2.496 34.522 1.00 91.75 218 VAL A C 1
ATOM 1574 O O . VAL A 1 218 ? -23.565 3.029 33.453 1.00 91.75 218 VAL A O 1
ATOM 1577 N N . ALA A 1 219 ? -24.148 1.201 34.646 1.00 92.69 219 ALA A N 1
ATOM 1578 C CA . ALA A 1 219 ? -24.220 0.310 33.499 1.00 92.69 219 ALA A CA 1
ATOM 1579 C C . ALA A 1 219 ? -25.452 0.651 32.646 1.00 92.69 219 ALA A C 1
ATOM 1581 O O . ALA A 1 219 ? -26.547 0.784 33.202 1.00 92.69 219 ALA A O 1
ATOM 1582 N N . PRO A 1 220 ? -25.311 0.779 31.314 1.00 93.38 220 PRO A N 1
ATOM 1583 C CA . PRO A 1 220 ? -26.464 0.839 30.428 1.00 93.38 220 PRO A CA 1
ATOM 1584 C C . PRO A 1 220 ? -27.337 -0.407 30.620 1.00 93.38 220 PRO A C 1
ATOM 1586 O O . PRO A 1 220 ? -26.820 -1.521 30.724 1.00 93.38 220 PRO A O 1
ATOM 1589 N N . VAL A 1 221 ? -28.655 -0.224 30.676 1.00 93.69 221 VAL A N 1
ATOM 1590 C CA . VAL A 1 221 ? -29.599 -1.332 30.869 1.00 93.69 221 VAL A CA 1
ATOM 1591 C C . VAL A 1 221 ? -29.624 -2.191 29.608 1.00 93.69 221 VAL A C 1
ATOM 1593 O O . VAL A 1 221 ? -29.846 -1.682 28.513 1.00 93.69 221 VAL A O 1
ATOM 1596 N N . GLU A 1 222 ? -29.413 -3.498 29.747 1.00 91.31 222 GLU A N 1
ATOM 1597 C CA . GLU A 1 222 ? -29.465 -4.414 28.608 1.00 91.31 222 GLU A CA 1
ATOM 1598 C C . GLU A 1 222 ? -30.824 -4.332 27.893 1.00 91.31 222 GLU A C 1
ATOM 1600 O O . GLU A 1 222 ? -31.882 -4.266 28.519 1.00 91.31 222 GLU A O 1
ATOM 1605 N N . GLY A 1 223 ? -30.789 -4.278 26.560 1.00 90.62 223 GLY A N 1
ATOM 1606 C CA . GLY A 1 223 ? -31.976 -4.063 25.729 1.00 90.62 223 GLY A CA 1
ATOM 1607 C C . GLY A 1 223 ? -32.411 -2.598 25.586 1.00 90.62 223 GLY A C 1
ATOM 1608 O O . GLY A 1 223 ? -33.299 -2.322 24.780 1.00 90.62 223 GLY A O 1
ATOM 1609 N N . SER A 1 224 ? -31.785 -1.649 26.295 1.00 95.88 224 SER A N 1
ATOM 1610 C CA . SER A 1 224 ? -32.047 -0.219 26.100 1.00 95.88 224 SER A CA 1
ATOM 1611 C C . SER A 1 224 ? -31.381 0.329 24.832 1.00 95.88 224 SER A C 1
ATOM 1613 O O . SER A 1 224 ? -30.438 -0.255 24.281 1.00 95.88 224 SER A O 1
ATOM 1615 N N . ALA A 1 225 ? -31.860 1.488 24.370 1.00 95.00 225 ALA A N 1
ATOM 1616 C CA . ALA A 1 225 ? -31.261 2.185 23.235 1.00 95.00 225 ALA A CA 1
ATOM 1617 C C . ALA A 1 225 ? -29.812 2.598 23.540 1.00 95.00 225 ALA A C 1
ATOM 1619 O O . ALA A 1 225 ? -28.934 2.427 22.700 1.00 95.00 225 ALA A O 1
ATOM 1620 N N . GLU A 1 226 ? -29.547 3.066 24.759 1.00 92.12 226 GLU A N 1
ATOM 1621 C CA . GLU A 1 226 ? -28.219 3.459 25.232 1.00 92.12 226 GLU A CA 1
ATOM 1622 C C . GLU A 1 226 ? -27.247 2.277 25.205 1.00 92.12 226 GLU A C 1
ATOM 1624 O O . GLU A 1 226 ? -26.131 2.411 24.702 1.00 92.12 226 GLU A O 1
ATOM 1629 N N . TYR A 1 227 ? -27.677 1.101 25.676 1.00 95.31 227 TYR A N 1
ATOM 1630 C CA . TYR A 1 227 ? -26.862 -0.113 25.626 1.00 95.31 227 TYR A CA 1
ATOM 1631 C C . TYR A 1 227 ? -26.489 -0.478 24.186 1.00 95.31 227 TYR A C 1
ATOM 1633 O O . TYR A 1 227 ? -25.316 -0.702 23.882 1.00 95.31 227 TYR A O 1
ATOM 1641 N N . ARG A 1 228 ? -27.464 -0.478 23.267 1.00 95.75 228 ARG A N 1
ATOM 1642 C CA . ARG A 1 228 ? -27.202 -0.767 21.850 1.00 95.75 228 ARG A CA 1
ATOM 1643 C C . ARG A 1 228 ? -26.302 0.279 21.201 1.00 95.75 228 ARG A C 1
ATOM 1645 O O . ARG A 1 228 ? -25.399 -0.095 20.462 1.00 95.75 228 ARG A O 1
ATOM 1652 N N . MET A 1 229 ? -26.494 1.563 21.492 1.00 93.94 229 MET A N 1
ATOM 1653 C CA . MET A 1 229 ? -25.622 2.624 20.980 1.00 93.94 229 MET A CA 1
ATOM 1654 C C . MET A 1 229 ? -24.172 2.443 21.436 1.00 93.94 229 MET A C 1
ATOM 1656 O O . MET A 1 229 ? -23.259 2.650 20.641 1.00 93.94 229 MET A O 1
ATOM 1660 N N . GLU A 1 230 ? -23.945 2.030 22.684 1.00 94.69 230 GLU A N 1
ATOM 1661 C CA . GLU A 1 230 ? -22.599 1.777 23.201 1.00 94.69 230 GLU A CA 1
ATOM 1662 C C . GLU A 1 230 ? -21.948 0.530 22.580 1.00 94.69 230 GLU A C 1
ATOM 1664 O O . GLU A 1 230 ? -20.757 0.572 22.257 1.00 94.69 230 GLU A O 1
ATOM 1669 N N . VAL A 1 231 ? -22.727 -0.533 22.335 1.00 95.56 231 VAL A N 1
ATOM 1670 C CA . VAL A 1 231 ? -22.287 -1.724 21.584 1.00 95.56 231 VAL A CA 1
ATOM 1671 C C . VAL A 1 231 ? -21.867 -1.341 20.161 1.00 95.56 231 VAL A C 1
ATOM 1673 O O . VAL A 1 231 ? -20.767 -1.668 19.718 1.00 95.56 231 VAL A O 1
ATOM 1676 N N . GLU A 1 232 ? -22.711 -0.594 19.445 1.00 92.81 232 GLU A N 1
ATOM 1677 C CA . GLU A 1 232 ? -22.436 -0.176 18.068 1.00 92.81 232 GLU A CA 1
ATOM 1678 C C . GLU A 1 232 ? -21.263 0.809 17.975 1.00 92.81 232 GLU A C 1
ATOM 1680 O O . GLU A 1 232 ? -20.437 0.692 17.070 1.00 92.81 232 GLU A O 1
ATOM 1685 N N . ALA A 1 233 ? -21.143 1.746 18.920 1.00 92.38 233 ALA A N 1
ATOM 1686 C CA . ALA A 1 233 ? -20.020 2.679 18.974 1.00 92.38 233 ALA A CA 1
ATOM 1687 C C . ALA A 1 233 ? -18.683 1.955 19.176 1.00 92.38 233 ALA A C 1
ATOM 1689 O O . ALA A 1 233 ? -17.677 2.352 18.592 1.00 92.38 233 ALA A O 1
ATOM 1690 N N . LEU A 1 234 ? -18.670 0.892 19.985 1.00 92.81 234 LEU A N 1
ATOM 1691 C CA . LEU A 1 234 ? -17.469 0.101 20.224 1.00 92.81 234 LEU A CA 1
ATOM 1692 C C . LEU A 1 234 ? -17.061 -0.704 18.983 1.00 92.81 234 LEU A C 1
ATOM 1694 O O . LEU A 1 234 ? -15.902 -0.661 18.584 1.00 92.81 234 LEU A O 1
ATOM 1698 N N . LYS A 1 235 ? -18.022 -1.341 18.305 1.00 92.62 235 LYS A N 1
ATOM 1699 C CA . LYS A 1 235 ? -17.759 -2.026 17.029 1.00 92.62 235 LYS A CA 1
ATOM 1700 C C . LYS A 1 235 ? -17.247 -1.072 15.942 1.00 92.62 235 LYS A C 1
ATOM 1702 O O . LYS A 1 235 ? -16.372 -1.443 15.170 1.00 92.62 235 LYS A O 1
ATOM 1707 N N . ILE A 1 236 ? -17.751 0.165 15.880 1.00 89.25 236 ILE A N 1
ATOM 1708 C CA . ILE A 1 236 ? -17.227 1.187 14.953 1.00 89.25 236 ILE A CA 1
ATOM 1709 C C . ILE A 1 236 ? -15.771 1.533 15.281 1.00 89.25 236 ILE A C 1
ATOM 1711 O O . ILE A 1 236 ? -14.954 1.592 14.366 1.00 89.25 236 ILE A O 1
ATOM 1715 N N . ALA A 1 237 ? -15.441 1.724 16.563 1.00 89.31 237 ALA A N 1
ATOM 1716 C CA . ALA A 1 237 ? -14.069 1.997 16.991 1.00 89.31 237 ALA A CA 1
ATOM 1717 C C . ALA A 1 237 ? -13.122 0.861 16.563 1.00 89.31 237 ALA A C 1
ATOM 1719 O O . ALA A 1 237 ? -12.123 1.112 15.885 1.00 89.31 237 ALA A O 1
ATOM 1720 N N . TRP A 1 238 ? -13.496 -0.392 16.833 1.00 90.12 238 TRP A N 1
ATOM 1721 C CA . TRP A 1 238 ? -12.712 -1.563 16.432 1.00 90.12 238 TRP A CA 1
ATOM 1722 C C . TRP A 1 238 ? -12.512 -1.670 14.917 1.00 90.12 238 TRP A C 1
ATOM 1724 O O . TRP A 1 238 ? -11.416 -2.002 14.475 1.00 90.12 238 TRP A O 1
ATOM 1734 N N . GLY A 1 239 ? -13.522 -1.326 14.110 1.00 85.69 239 GLY A N 1
ATOM 1735 C CA . GLY A 1 239 ? -13.389 -1.278 12.648 1.00 85.69 239 GLY A CA 1
ATOM 1736 C C . GLY A 1 239 ? -12.497 -0.157 12.115 1.00 85.69 239 GLY A C 1
ATOM 1737 O O . GLY A 1 239 ? -12.108 -0.193 10.952 1.00 85.69 239 GLY A O 1
ATOM 1738 N N . SER A 1 240 ? -12.141 0.811 12.959 1.00 81.19 240 SER A N 1
ATOM 1739 C CA . SER A 1 240 ? -11.171 1.872 12.661 1.00 81.19 240 SER A CA 1
ATOM 1740 C C . SER A 1 240 ? -9.780 1.611 13.254 1.00 81.19 240 SER A C 1
ATOM 1742 O O . SER A 1 240 ? -9.000 2.545 13.430 1.00 81.19 240 SER A O 1
ATOM 1744 N N . CYS A 1 241 ? -9.485 0.350 13.586 1.00 84.00 241 CYS A N 1
ATOM 1745 C CA . CYS A 1 241 ? -8.236 -0.090 14.212 1.00 84.00 241 CYS A CA 1
ATOM 1746 C C . CYS A 1 241 ? -7.953 0.512 15.597 1.00 84.00 241 CYS A C 1
ATOM 1748 O O . CYS A 1 241 ? -6.845 0.423 16.118 1.00 84.00 241 CYS A O 1
ATOM 1750 N N . ASP A 1 242 ? -8.974 1.055 16.261 1.00 87.12 242 ASP A N 1
ATOM 1751 C CA . ASP A 1 242 ? -8.923 1.312 17.696 1.00 87.12 242 ASP A CA 1
ATOM 1752 C C . ASP A 1 242 ? -9.249 0.014 18.436 1.00 87.12 242 ASP A C 1
ATOM 1754 O O . ASP A 1 242 ? -10.361 -0.169 18.908 1.00 87.12 242 ASP A O 1
ATOM 1758 N N . SER A 1 243 ? -8.312 -0.936 18.454 1.00 85.69 243 SER A N 1
ATOM 1759 C CA . SER A 1 243 ? -8.535 -2.315 18.924 1.00 85.69 243 SER A CA 1
ATOM 1760 C C . SER A 1 243 ? -8.886 -2.440 20.413 1.00 85.69 243 SER A C 1
ATOM 1762 O O . SER A 1 243 ? -9.353 -3.501 20.853 1.00 85.69 243 SER A O 1
ATOM 1764 N N . TRP A 1 244 ? -8.663 -1.373 21.182 1.00 85.69 244 TRP A N 1
ATOM 1765 C CA . TRP A 1 244 ? -8.753 -1.353 22.632 1.00 85.69 244 TRP A CA 1
ATOM 1766 C C . TRP A 1 244 ? -10.200 -1.396 23.120 1.00 85.69 244 TRP A C 1
ATOM 1768 O O . TRP A 1 244 ? -11.138 -0.894 22.498 1.00 85.69 244 TRP A O 1
ATOM 1778 N N . ASN A 1 245 ? -10.394 -2.017 24.281 1.00 89.44 245 ASN A N 1
ATOM 1779 C CA . ASN A 1 245 ? -11.671 -1.931 24.983 1.00 89.44 245 ASN A CA 1
ATOM 1780 C C . ASN A 1 245 ? -11.799 -0.582 25.700 1.00 89.44 245 ASN A C 1
ATOM 1782 O O . ASN A 1 245 ? -10.777 0.040 26.004 1.00 89.44 245 ASN A O 1
ATOM 1786 N N . PRO A 1 246 ? -13.023 -0.121 26.014 1.00 89.56 246 PRO A N 1
ATOM 1787 C CA . PRO A 1 246 ? -13.227 1.166 26.665 1.00 89.56 246 PRO A CA 1
ATOM 1788 C C . PRO A 1 246 ? -12.456 1.285 27.979 1.00 89.56 246 PRO A C 1
ATOM 1790 O O . PRO A 1 246 ? -12.314 0.315 28.727 1.00 89.56 246 PRO A O 1
ATOM 1793 N N . THR A 1 247 ? -12.026 2.506 28.291 1.00 88.88 247 THR A N 1
ATOM 1794 C CA . THR A 1 247 ? -11.576 2.838 29.645 1.00 88.88 247 THR A CA 1
ATOM 1795 C C . THR A 1 247 ? -12.781 2.788 30.588 1.00 88.88 247 THR A C 1
ATOM 1797 O O . THR A 1 247 ? -13.653 3.654 30.547 1.00 88.88 247 THR A O 1
ATOM 1800 N N . ASP A 1 248 ? -12.842 1.742 31.407 1.00 88.75 248 ASP A N 1
ATOM 1801 C CA . ASP A 1 248 ? -13.974 1.377 32.258 1.00 88.75 248 ASP A CA 1
ATOM 1802 C C . ASP A 1 248 ? -13.478 0.919 33.644 1.00 88.75 248 ASP A C 1
ATOM 1804 O O . ASP A 1 248 ? -13.441 -0.283 33.949 1.00 88.75 248 ASP A O 1
ATOM 1808 N N . PRO A 1 249 ? -13.079 1.874 34.508 1.00 86.38 249 PRO A N 1
ATOM 1809 C CA . PRO A 1 249 ? -12.533 1.569 35.830 1.00 86.38 249 PRO A CA 1
ATOM 1810 C C . PRO A 1 249 ? -13.560 0.944 36.785 1.00 86.38 249 PRO A C 1
ATOM 1812 O O . PRO A 1 249 ? -13.177 0.389 37.809 1.00 86.38 249 PRO A O 1
ATOM 1815 N N . ARG A 1 250 ? -14.860 1.047 36.477 1.00 88.25 250 ARG A N 1
ATOM 1816 C CA . ARG A 1 250 ? -15.961 0.537 37.312 1.00 88.25 250 ARG A CA 1
ATOM 1817 C C . ARG A 1 250 ? -16.600 -0.736 36.760 1.00 88.25 250 ARG A C 1
ATOM 1819 O O . ARG A 1 250 ? -17.540 -1.235 37.371 1.00 88.25 250 ARG A O 1
ATOM 1826 N N . ARG A 1 251 ? -16.116 -1.247 35.622 1.00 88.56 251 ARG A N 1
ATOM 1827 C CA . ARG A 1 251 ? -16.656 -2.431 34.929 1.00 88.56 251 ARG A CA 1
ATOM 1828 C C . ARG A 1 251 ? -18.128 -2.301 34.524 1.00 88.56 251 ARG A C 1
ATOM 1830 O O . ARG A 1 251 ? -18.808 -3.302 34.308 1.00 88.56 251 ARG A O 1
ATOM 1837 N N . VAL A 1 252 ? -18.631 -1.075 34.385 1.00 91.88 252 VAL A N 1
ATOM 1838 C CA . VAL A 1 252 ? -20.041 -0.822 34.044 1.00 91.88 252 VAL A CA 1
ATOM 1839 C C . VAL A 1 252 ? -20.332 -1.010 32.551 1.00 91.88 252 VAL A C 1
ATOM 1841 O O . VAL A 1 252 ? -21.491 -1.079 32.152 1.00 91.88 252 VAL A O 1
ATOM 1844 N N . LEU A 1 253 ? -19.294 -1.129 31.722 1.00 92.06 253 LEU A N 1
ATOM 1845 C CA . LEU A 1 253 ? -19.358 -1.428 30.292 1.00 92.06 253 LEU A CA 1
ATOM 1846 C C . LEU A 1 253 ? -18.932 -2.872 29.973 1.00 92.06 253 LEU A C 1
ATOM 1848 O O . LEU A 1 253 ? -18.774 -3.212 28.799 1.00 92.06 253 LEU A O 1
ATOM 1852 N N . ALA A 1 254 ? -18.751 -3.743 30.973 1.00 90.69 254 ALA A N 1
ATOM 1853 C CA . ALA A 1 254 ? -18.316 -5.124 30.748 1.00 90.69 254 ALA A CA 1
ATOM 1854 C C . ALA A 1 254 ? -19.301 -5.920 29.875 1.00 90.69 254 ALA A C 1
ATOM 1856 O O . ALA A 1 254 ? -18.890 -6.557 28.906 1.00 90.69 254 ALA A O 1
ATOM 1857 N N . SER A 1 255 ? -20.605 -5.819 30.153 1.00 91.69 255 SER A N 1
ATOM 1858 C CA . SER A 1 255 ? -21.649 -6.473 29.352 1.00 91.69 255 SER A CA 1
ATOM 1859 C C . SER A 1 255 ? -21.732 -5.903 27.934 1.00 91.69 255 SER A C 1
ATOM 1861 O O . SER A 1 255 ? -21.845 -6.663 26.978 1.00 91.69 255 SER A O 1
ATOM 1863 N N . VAL A 1 256 ? -21.616 -4.578 27.778 1.00 94.19 256 VAL A N 1
ATOM 1864 C CA . VAL A 1 256 ? -21.516 -3.912 26.467 1.00 94.19 256 VAL A CA 1
ATOM 1865 C C . VAL A 1 256 ? -20.328 -4.464 25.677 1.00 94.19 256 VAL A C 1
ATOM 1867 O O . VAL A 1 256 ? -20.466 -4.788 24.501 1.00 94.19 256 VAL A O 1
ATOM 1870 N N . THR A 1 257 ? -19.169 -4.599 26.326 1.00 93.50 257 THR A N 1
ATOM 1871 C CA . THR A 1 257 ? -17.932 -5.093 25.703 1.00 93.50 257 THR A CA 1
ATOM 1872 C C . THR A 1 257 ? -18.071 -6.551 25.266 1.00 93.50 257 THR A C 1
ATOM 1874 O O . THR A 1 257 ? -17.699 -6.883 24.143 1.00 93.50 257 THR A O 1
ATOM 1877 N N . ALA A 1 258 ? -18.648 -7.411 26.112 1.00 92.25 258 ALA A N 1
ATOM 1878 C CA . ALA A 1 258 ? -18.886 -8.817 25.789 1.00 92.25 258 ALA A CA 1
ATOM 1879 C C . ALA A 1 258 ? -19.829 -8.982 24.585 1.00 92.25 258 ALA A C 1
ATOM 1881 O O . ALA A 1 258 ? -19.511 -9.717 23.649 1.00 92.25 258 ALA A O 1
ATOM 1882 N N . THR A 1 259 ? -20.951 -8.256 24.570 1.00 94.94 259 THR A N 1
ATOM 1883 C CA . THR A 1 259 ? -21.918 -8.296 23.462 1.00 94.94 259 THR A CA 1
ATOM 1884 C C . THR A 1 259 ? -21.323 -7.744 22.176 1.00 94.94 259 THR A C 1
ATOM 1886 O O . THR A 1 259 ? -21.435 -8.378 21.129 1.00 94.94 259 THR A O 1
ATOM 1889 N N . ALA A 1 260 ? -20.633 -6.601 22.248 1.00 94.94 260 ALA A N 1
ATOM 1890 C CA . ALA A 1 260 ? -19.941 -6.042 21.095 1.00 94.94 260 ALA A CA 1
ATOM 1891 C C . ALA A 1 260 ? -18.937 -7.040 20.519 1.00 94.94 260 ALA A C 1
ATOM 1893 O O . ALA A 1 260 ? -18.909 -7.213 19.305 1.00 94.94 260 ALA A O 1
ATOM 1894 N N . TYR A 1 261 ? -18.148 -7.712 21.364 1.00 94.00 261 TYR A N 1
ATOM 1895 C CA . TYR A 1 261 ? -17.167 -8.703 20.922 1.00 94.00 261 TYR A CA 1
ATOM 1896 C C . TYR A 1 261 ? -17.820 -9.888 20.214 1.00 94.00 261 TYR A C 1
ATOM 1898 O O . TYR A 1 261 ? -17.411 -10.237 19.110 1.00 94.00 261 TYR A O 1
ATOM 1906 N N . ALA A 1 262 ? -18.844 -10.485 20.829 1.00 93.75 262 ALA A N 1
ATOM 1907 C CA . ALA A 1 262 ? -19.530 -11.638 20.259 1.00 93.75 262 ALA A CA 1
ATOM 1908 C C . ALA A 1 262 ? -20.146 -11.309 18.892 1.00 93.75 262 ALA A C 1
ATOM 1910 O O . ALA A 1 262 ? -20.010 -12.089 17.951 1.00 93.75 262 ALA A O 1
ATOM 1911 N N . GLU A 1 263 ? -20.780 -10.140 18.768 1.00 93.62 263 GLU A N 1
ATOM 1912 C CA . GLU A 1 263 ? -21.299 -9.658 17.490 1.00 93.62 263 GLU A CA 1
ATOM 1913 C C . GLU A 1 263 ? -20.156 -9.404 16.502 1.00 93.62 263 GLU A C 1
ATOM 1915 O O . GLU A 1 263 ? -20.172 -9.953 15.408 1.00 93.62 263 GLU A O 1
ATOM 1920 N N . TRP A 1 264 ? -19.124 -8.654 16.898 1.00 92.62 264 TRP A N 1
ATOM 1921 C CA . TRP A 1 264 ? -17.980 -8.322 16.048 1.00 92.62 264 TRP A CA 1
ATOM 1922 C C . TRP A 1 264 ? -17.300 -9.553 15.445 1.00 92.62 264 TRP A C 1
ATOM 1924 O O . TRP A 1 264 ? -17.038 -9.573 14.245 1.00 92.62 264 TRP A O 1
ATOM 1934 N N . GLU A 1 265 ? -17.035 -10.591 16.239 1.00 91.94 265 GLU A N 1
ATOM 1935 C CA . GLU A 1 265 ? -16.403 -11.813 15.732 1.00 91.94 265 GLU A CA 1
ATOM 1936 C C . GLU A 1 265 ? -17.308 -12.565 14.747 1.00 91.94 265 GLU A C 1
ATOM 1938 O O . GLU A 1 265 ? -16.811 -13.130 13.772 1.00 91.94 265 GLU A O 1
ATOM 1943 N N . GLN A 1 266 ? -18.634 -12.517 14.923 1.00 92.19 266 GLN A N 1
ATOM 1944 C CA . GLN A 1 266 ? -19.574 -13.050 13.930 1.00 92.19 266 GLN A CA 1
ATOM 1945 C C . GLN A 1 266 ? -19.541 -12.231 12.631 1.00 92.19 266 GLN A C 1
ATOM 1947 O O . GLN A 1 266 ? -19.461 -12.815 11.547 1.00 92.19 266 GLN A O 1
ATOM 1952 N N . GLU A 1 267 ? -19.551 -10.894 12.721 1.00 91.38 267 GLU A N 1
ATOM 1953 C CA . GLU A 1 267 ? -19.441 -9.999 11.556 1.00 91.38 267 GLU A CA 1
ATOM 1954 C C . GLU A 1 267 ? -18.111 -10.230 10.811 1.00 91.38 267 GLU A C 1
ATOM 1956 O O . GLU A 1 267 ? -18.072 -10.333 9.579 1.00 91.38 267 GLU A O 1
ATOM 1961 N N . TYR A 1 268 ? -17.017 -10.364 11.565 1.00 90.81 268 TYR A N 1
ATOM 1962 C CA . TYR A 1 268 ? -15.683 -10.635 11.050 1.00 90.81 268 TYR A CA 1
ATOM 1963 C C . TYR A 1 268 ? -15.625 -12.007 10.371 1.00 90.81 268 TYR A C 1
ATOM 1965 O O . TYR A 1 268 ? -15.184 -12.097 9.225 1.00 90.81 268 TYR A O 1
ATOM 1973 N N . ALA A 1 269 ? -16.104 -13.075 11.006 1.00 91.06 269 ALA A N 1
ATOM 1974 C CA . ALA A 1 269 ? -16.106 -14.410 10.412 1.00 91.06 269 ALA A CA 1
ATOM 1975 C C . ALA A 1 269 ? -16.951 -14.470 9.126 1.00 91.06 269 ALA A C 1
ATOM 1977 O O . ALA A 1 269 ? -16.497 -15.011 8.116 1.00 91.06 269 ALA A O 1
ATOM 1978 N N . ALA A 1 270 ? -18.135 -13.848 9.122 1.00 92.06 270 ALA A N 1
ATOM 1979 C CA . ALA A 1 270 ? -19.033 -13.833 7.966 1.00 92.06 270 ALA A CA 1
ATOM 1980 C C . ALA A 1 270 ? -18.407 -13.170 6.727 1.00 92.06 270 ALA A C 1
ATOM 1982 O O . ALA A 1 270 ? -18.668 -13.586 5.601 1.00 92.06 270 ALA A O 1
ATOM 1983 N N . GLN A 1 271 ? -17.551 -12.164 6.922 1.00 92.94 271 GLN A N 1
ATOM 1984 C CA . GLN A 1 271 ? -16.883 -11.441 5.835 1.00 92.94 271 GLN A CA 1
ATOM 1985 C C . GLN A 1 271 ? -15.457 -11.941 5.552 1.00 92.94 271 GLN A C 1
ATOM 1987 O O . GLN A 1 271 ? -14.698 -11.258 4.865 1.00 92.94 271 GLN A O 1
ATOM 1992 N N . ALA A 1 272 ? -15.075 -13.124 6.050 1.00 91.81 272 ALA A N 1
ATOM 1993 C CA . ALA A 1 272 ? -13.729 -13.659 5.858 1.00 91.81 272 ALA A CA 1
ATOM 1994 C C . ALA A 1 272 ? -13.350 -13.758 4.379 1.00 91.81 272 ALA A C 1
ATOM 1996 O O . ALA A 1 272 ? -12.374 -13.135 3.979 1.00 91.81 272 ALA A O 1
ATOM 1997 N N . GLN A 1 273 ? -14.140 -14.464 3.563 1.00 94.81 273 GLN A N 1
ATOM 1998 C CA . GLN A 1 273 ? -13.831 -14.674 2.145 1.00 94.81 273 GLN A CA 1
ATOM 1999 C C . GLN A 1 273 ? -13.634 -13.368 1.352 1.00 94.81 273 GLN A C 1
ATOM 2001 O O . GLN A 1 273 ? -12.558 -13.207 0.775 1.00 94.81 273 GLN A O 1
ATOM 2006 N N . PRO A 1 274 ? -14.580 -12.404 1.345 1.00 95.62 274 PRO A N 1
ATOM 2007 C CA . PRO A 1 274 ? -14.371 -11.171 0.597 1.00 95.62 274 PRO A CA 1
ATOM 2008 C C . PRO A 1 274 ? -13.190 -10.342 1.121 1.00 95.62 274 PRO A C 1
ATOM 2010 O O . PRO A 1 274 ? -12.537 -9.680 0.320 1.00 95.62 274 PRO A O 1
ATOM 2013 N N . ARG A 1 275 ? -12.842 -10.400 2.420 1.00 93.50 275 ARG A N 1
ATOM 2014 C CA . ARG A 1 275 ? -11.588 -9.787 2.897 1.00 93.50 275 ARG A CA 1
ATOM 2015 C C . ARG A 1 275 ? -10.361 -10.424 2.247 1.00 93.50 275 ARG A C 1
ATOM 2017 O O . ARG A 1 275 ? -9.495 -9.682 1.798 1.00 93.50 275 ARG A O 1
ATOM 2024 N N . ARG A 1 276 ? -10.287 -11.762 2.169 1.00 93.94 276 ARG A N 1
ATOM 2025 C CA . ARG A 1 276 ? -9.156 -12.459 1.517 1.00 93.94 276 ARG A CA 1
ATOM 2026 C C . ARG A 1 276 ? -9.010 -12.016 0.067 1.00 93.94 276 ARG A C 1
ATOM 2028 O O . ARG A 1 276 ? -7.915 -11.681 -0.367 1.00 93.94 276 ARG A O 1
ATOM 2035 N N . ASP A 1 277 ? -10.131 -11.955 -0.647 1.00 96.06 277 ASP A N 1
ATOM 2036 C CA . ASP A 1 277 ? -10.157 -11.580 -2.060 1.00 96.06 277 ASP A CA 1
ATOM 2037 C C . ASP A 1 277 ? -9.730 -10.117 -2.279 1.00 96.06 277 ASP A C 1
ATOM 2039 O O . ASP A 1 277 ? -9.027 -9.828 -3.248 1.00 96.06 277 ASP A O 1
ATOM 2043 N N . ILE A 1 278 ? -10.102 -9.200 -1.373 1.00 94.88 278 ILE A N 1
ATOM 2044 C CA . ILE A 1 278 ? -9.642 -7.801 -1.403 1.00 94.88 278 ILE A CA 1
ATOM 2045 C C . ILE A 1 278 ? -8.129 -7.723 -1.179 1.00 94.88 278 ILE A C 1
ATOM 2047 O O . ILE A 1 278 ? -7.447 -7.061 -1.958 1.00 94.88 278 ILE A O 1
ATOM 2051 N N . MET A 1 279 ? -7.595 -8.405 -0.160 1.00 94.31 279 MET A N 1
ATOM 2052 C CA . MET A 1 279 ? -6.156 -8.378 0.138 1.00 94.31 279 MET A CA 1
ATOM 2053 C C . MET A 1 279 ? -5.332 -8.955 -1.019 1.00 94.31 279 MET A C 1
ATOM 2055 O O . MET A 1 279 ? -4.405 -8.307 -1.496 1.00 94.31 279 MET A O 1
ATOM 2059 N N . ALA A 1 280 ? -5.720 -10.120 -1.546 1.00 95.31 280 ALA A N 1
ATOM 2060 C CA . ALA A 1 280 ? -5.044 -10.748 -2.681 1.00 95.31 280 ALA A CA 1
ATOM 2061 C C . ALA A 1 280 ? -5.071 -9.860 -3.937 1.00 95.31 280 ALA A C 1
ATOM 2063 O O . ALA A 1 280 ? -4.093 -9.768 -4.692 1.00 95.31 280 ALA A O 1
ATOM 2064 N N . ALA A 1 281 ? -6.198 -9.183 -4.171 1.00 96.50 281 ALA A N 1
ATOM 2065 C CA . ALA A 1 281 ? -6.328 -8.210 -5.243 1.00 96.50 281 ALA A CA 1
ATOM 2066 C C . ALA A 1 281 ? -5.414 -6.993 -5.035 1.00 96.50 281 ALA A C 1
ATOM 2068 O O . ALA A 1 281 ? -4.787 -6.555 -5.998 1.00 96.50 281 ALA A O 1
ATOM 2069 N N . GLU A 1 282 ? -5.291 -6.478 -3.811 1.00 94.81 282 GLU A N 1
ATOM 2070 C CA . GLU A 1 282 ? -4.393 -5.366 -3.486 1.00 94.81 282 GLU A CA 1
ATOM 2071 C C . GLU A 1 282 ? -2.923 -5.734 -3.726 1.00 94.81 282 GLU A C 1
ATOM 2073 O O . GLU A 1 282 ? -2.220 -5.015 -4.440 1.00 94.81 282 GLU A O 1
ATOM 2078 N N . VAL A 1 283 ? -2.471 -6.882 -3.206 1.00 95.19 283 VAL A N 1
ATOM 2079 C CA . VAL A 1 283 ? -1.098 -7.379 -3.403 1.00 95.19 283 VAL A CA 1
ATOM 2080 C C . VAL A 1 283 ? -0.801 -7.566 -4.892 1.00 95.19 283 VAL A C 1
ATOM 2082 O O . VAL A 1 283 ? 0.238 -7.124 -5.390 1.00 95.19 283 VAL A O 1
ATOM 2085 N N . THR A 1 284 ? -1.746 -8.146 -5.638 1.00 96.81 284 THR A N 1
ATOM 2086 C CA . THR A 1 284 ? -1.616 -8.313 -7.091 1.00 96.81 284 THR A CA 1
ATOM 2087 C C . THR A 1 284 ? -1.545 -6.967 -7.809 1.00 96.81 284 THR A C 1
ATOM 2089 O O . THR A 1 284 ? -0.685 -6.781 -8.670 1.00 96.81 284 THR A O 1
ATOM 2092 N N . ALA A 1 285 ? -2.432 -6.025 -7.481 1.00 97.00 285 ALA A N 1
ATOM 2093 C CA . ALA A 1 285 ? -2.463 -4.710 -8.111 1.00 97.00 285 ALA A CA 1
ATOM 2094 C C . ALA A 1 285 ? -1.154 -3.950 -7.868 1.00 97.00 285 ALA A C 1
ATOM 2096 O O . ALA A 1 285 ? -0.567 -3.448 -8.825 1.00 97.00 285 ALA A O 1
ATOM 2097 N N . ALA A 1 286 ? -0.654 -3.937 -6.629 1.00 94.81 286 ALA A N 1
ATOM 2098 C CA . ALA A 1 286 ? 0.613 -3.301 -6.277 1.00 94.81 286 ALA A CA 1
ATOM 2099 C C . ALA A 1 286 ? 1.793 -3.900 -7.062 1.00 94.81 286 ALA A C 1
ATOM 2101 O O . ALA A 1 286 ? 2.571 -3.165 -7.670 1.00 94.81 286 ALA A O 1
ATOM 2102 N N . ALA A 1 287 ? 1.885 -5.233 -7.135 1.00 95.50 287 ALA A N 1
ATOM 2103 C CA . ALA A 1 287 ? 2.947 -5.910 -7.879 1.00 95.50 287 ALA A CA 1
ATOM 2104 C C . ALA A 1 287 ? 2.903 -5.616 -9.390 1.00 95.50 287 ALA A C 1
ATOM 2106 O O . ALA A 1 287 ? 3.943 -5.506 -10.038 1.00 95.50 287 ALA A O 1
ATOM 2107 N N . GLN A 1 288 ? 1.708 -5.499 -9.975 1.00 98.12 288 GLN A N 1
ATOM 2108 C CA . GLN A 1 288 ? 1.559 -5.166 -11.393 1.00 98.12 288 GLN A CA 1
ATOM 2109 C C . GLN A 1 288 ? 1.835 -3.686 -11.671 1.00 98.12 288 GLN A C 1
ATOM 2111 O O . GLN A 1 288 ? 2.451 -3.369 -12.684 1.00 98.12 288 GLN A O 1
ATOM 2116 N N . LEU A 1 289 ? 1.453 -2.784 -10.766 1.00 96.38 289 LEU A N 1
ATOM 2117 C CA . LEU A 1 289 ? 1.803 -1.369 -10.882 1.00 96.38 289 LEU A CA 1
ATOM 2118 C C . LEU A 1 289 ? 3.318 -1.160 -10.817 1.00 96.38 289 LEU A C 1
ATOM 2120 O O . LEU A 1 289 ? 3.844 -0.437 -11.652 1.00 96.38 289 LEU A O 1
ATOM 2124 N N . HIS A 1 290 ? 4.028 -1.857 -9.925 1.00 94.19 290 HIS A N 1
ATOM 2125 C CA . HIS A 1 290 ? 5.495 -1.813 -9.890 1.00 94.19 290 HIS A CA 1
ATOM 2126 C C . HIS A 1 290 ? 6.110 -2.226 -11.236 1.00 94.19 290 HIS A C 1
ATOM 2128 O O . HIS A 1 290 ? 6.909 -1.492 -11.808 1.00 94.19 290 HIS A O 1
ATOM 2134 N N . LYS A 1 291 ? 5.667 -3.357 -11.806 1.00 97.25 291 LYS A N 1
ATOM 2135 C CA . LYS A 1 291 ? 6.129 -3.823 -13.128 1.00 97.25 291 LYS A CA 1
ATOM 2136 C C . LYS A 1 291 ? 5.837 -2.825 -14.246 1.00 97.25 291 LYS A C 1
ATOM 2138 O O . LYS A 1 291 ? 6.639 -2.687 -15.166 1.00 97.25 291 LYS A O 1
ATOM 2143 N N . ALA A 1 292 ? 4.676 -2.172 -14.200 1.00 98.31 292 ALA A N 1
ATOM 2144 C CA . ALA A 1 292 ? 4.327 -1.145 -15.170 1.00 98.31 292 ALA A CA 1
ATOM 2145 C C . ALA A 1 292 ? 5.278 0.053 -15.067 1.00 98.31 292 ALA A C 1
ATOM 2147 O O . ALA A 1 292 ? 5.782 0.504 -16.093 1.00 98.31 292 ALA A O 1
ATOM 2148 N N . THR A 1 293 ? 5.562 0.513 -13.847 1.00 97.00 293 THR A N 1
ATOM 2149 C CA . THR A 1 293 ? 6.502 1.607 -13.579 1.00 97.00 293 THR A CA 1
ATOM 2150 C C . THR A 1 293 ? 7.905 1.277 -14.086 1.00 97.00 293 THR A C 1
ATOM 2152 O O . THR A 1 293 ? 8.459 2.067 -14.848 1.00 97.00 293 THR A O 1
ATOM 2155 N N . ASP A 1 294 ? 8.439 0.090 -13.776 1.00 96.31 294 ASP A N 1
ATOM 2156 C CA . ASP A 1 294 ? 9.763 -0.347 -14.250 1.00 96.31 294 ASP A CA 1
ATOM 2157 C C . ASP A 1 294 ? 9.848 -0.342 -15.785 1.00 96.31 294 ASP A C 1
ATOM 2159 O O . ASP A 1 294 ? 10.803 0.162 -16.382 1.00 96.31 294 ASP A O 1
ATOM 2163 N N . ALA A 1 295 ? 8.813 -0.869 -16.447 1.00 98.31 295 ALA A N 1
ATOM 2164 C CA . ALA A 1 295 ? 8.741 -0.892 -17.903 1.00 98.31 295 ALA A CA 1
ATOM 2165 C C . ALA A 1 295 ? 8.630 0.524 -18.496 1.00 98.31 295 ALA A C 1
ATOM 2167 O O . ALA A 1 295 ? 9.235 0.816 -19.528 1.00 98.31 295 ALA A O 1
ATOM 2168 N N . MET A 1 296 ? 7.893 1.431 -17.849 1.00 98.00 296 MET A N 1
ATOM 2169 C CA . MET A 1 296 ? 7.791 2.826 -18.283 1.00 98.00 296 MET A CA 1
ATOM 2170 C C . MET A 1 296 ? 9.127 3.566 -18.157 1.00 98.00 296 MET A C 1
ATOM 2172 O O . MET A 1 296 ? 9.522 4.229 -19.116 1.00 98.00 296 MET A O 1
ATOM 2176 N N . ILE A 1 297 ? 9.843 3.406 -17.040 1.00 97.19 297 ILE A N 1
ATOM 2177 C CA . ILE A 1 297 ? 11.179 3.985 -16.824 1.00 97.19 297 ILE A CA 1
ATOM 2178 C C . ILE A 1 297 ? 12.135 3.531 -17.933 1.00 97.19 297 ILE A C 1
ATOM 2180 O O . ILE A 1 297 ? 12.741 4.355 -18.619 1.00 97.19 297 ILE A O 1
ATOM 2184 N N . GLU A 1 298 ? 12.218 2.220 -18.179 1.00 97.88 298 GLU A N 1
ATOM 2185 C CA . GLU A 1 298 ? 13.080 1.674 -19.231 1.00 97.88 298 GLU A CA 1
ATOM 2186 C C . GLU A 1 298 ? 12.642 2.163 -20.624 1.00 97.88 298 GLU A C 1
ATOM 2188 O O . GLU A 1 298 ? 13.486 2.487 -21.458 1.00 97.88 298 GLU A O 1
ATOM 2193 N N . SER A 1 299 ? 11.337 2.281 -20.897 1.00 98.06 299 SER A N 1
ATOM 2194 C CA . SER A 1 299 ? 10.845 2.822 -22.171 1.00 98.06 299 SER A CA 1
ATOM 2195 C C . SER A 1 299 ? 11.269 4.277 -22.394 1.00 98.06 299 SER A C 1
ATOM 2197 O O . SER A 1 299 ? 11.631 4.633 -23.519 1.00 98.06 299 SER A O 1
ATOM 2199 N N . ILE A 1 300 ? 11.218 5.120 -21.359 1.00 97.06 300 ILE A N 1
ATOM 2200 C CA . ILE A 1 300 ? 11.650 6.524 -21.436 1.00 97.06 300 ILE A CA 1
ATOM 2201 C C . ILE A 1 300 ? 13.162 6.589 -21.670 1.00 97.06 300 ILE A C 1
ATOM 2203 O O . ILE A 1 300 ? 13.615 7.343 -22.532 1.00 97.06 300 ILE A O 1
ATOM 2207 N N . ALA A 1 301 ? 13.938 5.741 -20.996 1.00 97.69 301 ALA A N 1
ATOM 2208 C CA . ALA A 1 301 ? 15.383 5.691 -21.178 1.00 97.69 301 ALA A CA 1
ATOM 2209 C C . ALA A 1 301 ? 15.799 5.276 -22.603 1.00 97.69 301 ALA A C 1
ATOM 2211 O O . ALA A 1 301 ? 16.687 5.877 -23.214 1.00 97.69 301 ALA A O 1
ATOM 2212 N N . GLN A 1 302 ? 15.099 4.300 -23.187 1.00 98.31 302 GLN A N 1
ATOM 2213 C CA . GLN A 1 302 ? 15.284 3.910 -24.588 1.00 98.31 302 GLN A CA 1
ATOM 2214 C C . GLN A 1 302 ? 14.917 5.051 -25.553 1.00 98.31 302 GLN A C 1
ATOM 2216 O O . GLN A 1 302 ? 15.590 5.246 -26.568 1.00 98.31 302 GLN A O 1
ATOM 2221 N N . ALA A 1 303 ? 13.860 5.814 -25.250 1.00 97.88 303 ALA A N 1
ATOM 2222 C CA . ALA A 1 303 ? 13.459 6.969 -26.050 1.00 97.88 303 ALA A CA 1
ATOM 2223 C C . ALA A 1 303 ? 14.517 8.083 -26.010 1.00 97.88 303 ALA A C 1
ATOM 2225 O O . ALA A 1 303 ? 14.871 8.612 -27.064 1.00 97.88 303 ALA A O 1
ATOM 2226 N N . TRP A 1 304 ? 15.083 8.363 -24.833 1.00 97.81 304 TRP A N 1
ATOM 2227 C CA . TRP A 1 304 ? 16.210 9.284 -24.685 1.00 97.81 304 TRP A CA 1
ATOM 2228 C C . TRP A 1 304 ? 17.409 8.842 -25.532 1.00 97.81 304 TRP A C 1
ATOM 2230 O O . TRP A 1 304 ? 17.908 9.627 -26.332 1.00 97.81 304 TRP A O 1
ATOM 2240 N N . LEU A 1 305 ? 17.831 7.573 -25.462 1.00 98.25 305 LEU A N 1
ATOM 2241 C CA . LEU A 1 305 ? 18.957 7.091 -26.276 1.00 98.25 305 LEU A CA 1
ATOM 2242 C C . LEU A 1 305 ? 18.690 7.253 -27.784 1.00 98.25 305 LEU A C 1
ATOM 2244 O O . LEU A 1 305 ? 19.581 7.640 -28.543 1.00 98.25 305 LEU A O 1
ATOM 2248 N N . ALA A 1 306 ? 17.464 6.974 -28.232 1.00 98.38 306 ALA A N 1
ATOM 2249 C CA . ALA A 1 306 ? 17.075 7.176 -29.624 1.00 98.38 306 ALA A CA 1
ATOM 2250 C C . ALA A 1 306 ? 17.174 8.654 -30.041 1.00 98.38 306 ALA A C 1
ATOM 2252 O O . ALA A 1 306 ? 17.682 8.947 -31.125 1.00 98.38 306 ALA A O 1
ATOM 2253 N N . GLU A 1 307 ? 16.733 9.578 -29.186 1.00 97.69 307 GLU A N 1
ATOM 2254 C CA . GLU A 1 307 ? 16.865 11.020 -29.406 1.00 97.69 307 GLU A CA 1
ATOM 2255 C C . GLU A 1 307 ? 18.335 11.446 -29.506 1.00 97.69 307 GLU A C 1
ATOM 2257 O O . GLU A 1 307 ? 18.714 12.109 -30.474 1.00 97.69 307 GLU A O 1
ATOM 2262 N N . GLN A 1 308 ? 19.181 11.000 -28.575 1.00 97.88 308 GLN A N 1
ATOM 2263 C CA . GLN A 1 308 ? 20.616 11.301 -28.574 1.00 97.88 308 GLN A CA 1
ATOM 2264 C C . GLN A 1 308 ? 21.292 10.867 -29.886 1.00 97.88 308 GLN A C 1
ATOM 2266 O O . GLN A 1 308 ? 22.052 11.627 -30.493 1.00 97.88 308 GLN A O 1
ATOM 2271 N N . ILE A 1 309 ? 20.957 9.670 -30.381 1.00 98.38 309 ILE A N 1
ATOM 2272 C CA . ILE A 1 309 ? 21.469 9.157 -31.657 1.00 98.38 309 ILE A CA 1
ATOM 2273 C C . ILE A 1 309 ? 20.977 10.001 -32.839 1.00 98.38 309 ILE A C 1
ATOM 2275 O O . ILE A 1 309 ? 21.760 10.305 -33.741 1.00 98.38 309 ILE A O 1
ATOM 2279 N N . LEU A 1 310 ? 19.700 10.389 -32.857 1.00 98.00 310 LEU A N 1
ATOM 2280 C CA . LEU A 1 310 ? 19.125 11.197 -33.936 1.00 98.00 310 LEU A CA 1
ATOM 2281 C C . LEU A 1 310 ? 19.749 12.595 -33.999 1.00 98.00 310 LEU A C 1
ATOM 2283 O O . LEU A 1 310 ? 20.065 13.078 -35.089 1.00 98.00 310 LEU A O 1
ATOM 2287 N N . LEU A 1 311 ? 19.968 13.229 -32.846 1.00 97.44 311 LEU A N 1
ATOM 2288 C CA . LEU A 1 311 ? 20.651 14.520 -32.745 1.00 97.44 311 LEU A CA 1
ATOM 2289 C C . LEU A 1 311 ? 22.098 14.420 -33.244 1.00 97.44 311 LEU A C 1
ATOM 2291 O O . LEU A 1 311 ? 22.529 15.238 -34.061 1.00 97.44 311 LEU A O 1
ATOM 2295 N N . TRP A 1 312 ? 22.815 13.364 -32.850 1.00 98.12 312 TRP A N 1
ATOM 2296 C CA . TRP A 1 312 ? 24.163 13.080 -33.345 1.00 98.12 312 TRP A CA 1
ATOM 2297 C C . TRP A 1 312 ? 24.194 12.860 -34.868 1.00 98.12 312 TRP A C 1
ATOM 2299 O O . TRP A 1 312 ? 25.026 13.447 -35.567 1.00 98.12 312 TRP A O 1
ATOM 2309 N N . GLN A 1 313 ? 23.261 12.069 -35.414 1.00 97.38 313 GLN A N 1
ATOM 2310 C CA . GLN A 1 313 ? 23.153 11.828 -36.858 1.00 97.38 313 GLN A CA 1
ATOM 2311 C C . GLN A 1 313 ? 22.858 13.123 -37.622 1.00 97.38 313 GLN A C 1
ATOM 2313 O O . GLN A 1 313 ? 23.483 13.383 -38.652 1.00 97.38 313 GLN A O 1
ATOM 2318 N N . LYS A 1 314 ? 21.941 13.953 -37.109 1.00 96.50 314 LYS A N 1
ATOM 2319 C CA . LYS A 1 314 ? 21.587 15.251 -37.696 1.00 96.50 314 LYS A CA 1
ATOM 2320 C C . LYS A 1 314 ? 22.789 16.190 -37.748 1.00 96.50 314 LYS A C 1
ATOM 2322 O O . LYS A 1 314 ? 23.019 16.811 -38.783 1.00 96.50 314 LYS A O 1
ATOM 2327 N N . TYR A 1 315 ? 23.566 16.272 -36.669 1.00 96.31 315 TYR A N 1
ATOM 2328 C CA . TYR A 1 315 ? 24.770 17.100 -36.627 1.00 96.31 315 TYR A CA 1
ATOM 2329 C C . TYR A 1 315 ? 25.765 16.697 -37.715 1.00 96.31 315 TYR A C 1
ATOM 2331 O O . TYR A 1 315 ? 26.147 17.526 -38.541 1.00 96.31 315 TYR A O 1
ATOM 2339 N N . TRP A 1 316 ? 26.116 15.411 -37.791 1.00 96.62 316 TRP A N 1
ATOM 2340 C CA . TRP A 1 316 ? 27.077 14.924 -38.779 1.00 96.62 316 TRP A CA 1
ATOM 2341 C C . TRP A 1 316 ? 26.546 14.903 -40.214 1.00 96.62 316 TRP A C 1
ATOM 2343 O O . TRP A 1 316 ? 27.346 14.904 -41.152 1.00 96.62 316 TRP A O 1
ATOM 2353 N N . ALA A 1 317 ? 25.230 14.901 -40.423 1.00 95.19 317 ALA A N 1
ATOM 2354 C CA . ALA A 1 317 ? 24.645 15.110 -41.746 1.00 95.19 317 ALA A CA 1
ATOM 2355 C C . ALA A 1 317 ? 24.889 16.539 -42.268 1.00 95.19 317 ALA A C 1
ATOM 2357 O O . ALA A 1 317 ? 24.975 16.732 -43.477 1.00 95.19 317 ALA A O 1
ATOM 2358 N N . GLY A 1 318 ? 25.035 17.521 -41.370 1.00 93.88 318 GLY A N 1
ATOM 2359 C CA . GLY A 1 318 ? 25.365 18.907 -41.715 1.00 93.88 318 GLY A CA 1
ATOM 2360 C C . GLY A 1 318 ? 26.862 19.197 -41.882 1.00 93.88 318 GLY A C 1
ATOM 2361 O O . GLY A 1 318 ? 27.206 20.261 -42.388 1.00 93.88 318 GLY A O 1
ATOM 2362 N N . GLN A 1 319 ? 27.750 18.283 -41.474 1.00 94.56 319 GLN A N 1
ATOM 2363 C CA . GLN A 1 319 ? 29.206 18.465 -41.568 1.00 94.56 319 GLN A CA 1
ATOM 2364 C C . GLN A 1 319 ? 29.789 17.930 -42.879 1.00 94.56 319 GLN A C 1
ATOM 2366 O O . GLN A 1 319 ? 29.248 17.004 -43.490 1.00 94.56 319 GLN A O 1
ATOM 2371 N N . SER A 1 320 ? 30.961 18.449 -43.262 1.00 93.69 320 SER A N 1
ATOM 2372 C CA . SER A 1 320 ? 31.715 17.932 -44.409 1.00 93.69 320 SER A CA 1
ATOM 2373 C C . SER A 1 320 ? 32.044 16.442 -44.243 1.00 93.69 320 SER A C 1
ATOM 2375 O O . SER A 1 320 ? 32.382 15.967 -43.155 1.00 93.69 320 SER A O 1
ATOM 2377 N N . ALA A 1 321 ? 32.006 15.693 -45.346 1.00 90.81 321 ALA A N 1
ATOM 2378 C CA . ALA A 1 321 ? 32.480 14.309 -45.382 1.00 90.81 321 ALA A CA 1
ATOM 2379 C C . ALA A 1 321 ? 34.002 14.200 -45.160 1.00 90.81 321 ALA A C 1
ATOM 2381 O O . ALA A 1 321 ? 34.486 13.134 -44.790 1.00 90.81 321 ALA A O 1
ATOM 2382 N N . THR A 1 322 ? 34.743 15.295 -45.367 1.00 93.50 322 THR A N 1
ATOM 2383 C CA . THR A 1 322 ? 36.199 15.382 -45.170 1.00 93.50 322 THR A CA 1
ATOM 2384 C C . THR A 1 322 ? 36.590 16.014 -43.834 1.00 93.50 322 THR A C 1
ATOM 2386 O O . THR A 1 322 ? 37.761 16.339 -43.646 1.00 93.50 322 THR A O 1
ATOM 2389 N N . ASP A 1 323 ? 35.633 16.258 -42.935 1.00 93.94 323 ASP A N 1
ATOM 2390 C CA . ASP A 1 323 ? 35.925 16.802 -41.610 1.00 93.94 323 ASP A CA 1
ATOM 2391 C C . ASP A 1 323 ? 36.845 15.826 -40.839 1.00 93.94 323 ASP A C 1
ATOM 2393 O O . ASP A 1 323 ? 36.493 14.651 -40.690 1.00 93.94 323 ASP A O 1
ATOM 2397 N N . PRO A 1 324 ? 38.027 16.269 -40.366 1.00 92.81 324 PRO A N 1
ATOM 2398 C CA . PRO A 1 324 ? 38.977 15.404 -39.667 1.00 92.81 324 PRO A CA 1
ATOM 2399 C C . PRO A 1 324 ? 38.452 14.864 -38.328 1.00 92.81 324 PRO A C 1
ATOM 2401 O O . PRO A 1 324 ? 38.960 13.852 -37.847 1.00 92.81 324 PRO A O 1
ATOM 2404 N N . LEU A 1 325 ? 37.449 15.510 -37.728 1.00 93.81 325 LEU A N 1
ATOM 2405 C CA . LEU A 1 325 ? 36.789 15.064 -36.499 1.00 93.81 325 LEU A CA 1
ATOM 2406 C C . LEU A 1 325 ? 35.605 14.128 -36.775 1.00 93.81 325 LEU A C 1
ATOM 2408 O O . LEU A 1 325 ? 35.006 13.605 -35.832 1.00 93.81 325 LEU A O 1
ATOM 2412 N N . ARG A 1 326 ? 35.268 13.887 -38.050 1.00 95.44 326 ARG A N 1
ATOM 2413 C CA . ARG A 1 326 ? 34.149 13.027 -38.429 1.00 95.44 326 ARG A CA 1
ATOM 2414 C C . ARG A 1 326 ? 34.370 11.583 -37.966 1.00 95.44 326 ARG A C 1
ATOM 2416 O O . ARG A 1 326 ? 35.395 10.975 -38.287 1.00 95.44 326 ARG A O 1
ATOM 2423 N N . PRO A 1 327 ? 33.382 10.971 -37.291 1.00 96.62 327 PRO A N 1
ATOM 2424 C CA . PRO A 1 327 ? 33.425 9.566 -36.929 1.00 96.62 327 PRO A CA 1
ATOM 2425 C C . PRO A 1 327 ? 33.589 8.653 -38.144 1.00 96.62 327 PRO A C 1
ATOM 2427 O O . PRO A 1 327 ? 33.119 8.931 -39.248 1.00 96.62 327 PRO A O 1
ATOM 2430 N N . LYS A 1 328 ? 34.238 7.508 -37.930 1.00 96.12 328 LYS A N 1
ATOM 2431 C CA . LYS A 1 328 ? 34.401 6.483 -38.969 1.00 96.12 328 LYS A CA 1
ATOM 2432 C C . LYS A 1 328 ? 33.037 5.925 -39.390 1.00 96.12 328 LYS A C 1
ATOM 2434 O O . LYS A 1 328 ? 32.123 5.841 -38.573 1.00 96.12 328 LYS A O 1
ATOM 2439 N N . ALA A 1 329 ? 32.934 5.429 -40.626 1.00 95.62 329 ALA A N 1
ATOM 2440 C CA . ALA A 1 329 ? 31.707 4.829 -41.169 1.00 95.62 329 ALA A CA 1
ATOM 2441 C C . ALA A 1 329 ? 31.080 3.761 -40.246 1.00 95.62 329 ALA A C 1
ATOM 2443 O O . ALA A 1 329 ? 29.864 3.719 -40.091 1.00 95.62 329 ALA A O 1
ATOM 2444 N N . ALA A 1 330 ? 31.907 2.965 -39.557 1.00 97.00 330 ALA A N 1
ATOM 2445 C CA . ALA A 1 330 ? 31.445 1.969 -38.590 1.00 97.00 330 ALA A CA 1
ATOM 2446 C C . ALA A 1 330 ? 30.597 2.564 -37.445 1.00 97.00 330 ALA A C 1
ATOM 2448 O O . ALA A 1 330 ? 29.658 1.918 -36.989 1.00 97.00 330 ALA A O 1
ATOM 2449 N N . VAL A 1 331 ? 30.874 3.801 -37.013 1.00 97.88 331 VAL A N 1
ATOM 2450 C CA . VAL A 1 331 ? 30.101 4.484 -35.960 1.00 97.88 331 VAL A CA 1
ATOM 2451 C C . VAL A 1 331 ? 28.708 4.865 -36.466 1.00 97.88 331 VAL A C 1
ATOM 2453 O O . VAL A 1 331 ? 27.735 4.713 -35.734 1.00 97.88 331 VAL A O 1
ATOM 2456 N N . PHE A 1 332 ? 28.576 5.277 -37.733 1.00 98.12 332 PHE A N 1
ATOM 2457 C CA . PHE A 1 332 ? 27.271 5.542 -38.359 1.00 98.12 332 PHE A CA 1
ATOM 2458 C C . PHE A 1 332 ? 26.444 4.264 -38.536 1.00 98.12 332 PHE A C 1
ATOM 2460 O O . PHE A 1 332 ? 25.234 4.266 -38.286 1.00 98.12 332 PHE A O 1
ATOM 2467 N N . THR A 1 333 ? 27.090 3.156 -38.911 1.00 98.38 333 THR A N 1
ATOM 2468 C CA . THR A 1 333 ? 26.441 1.838 -38.947 1.00 98.38 333 THR A CA 1
ATOM 2469 C C . THR A 1 333 ? 25.952 1.445 -37.554 1.00 98.38 333 THR A C 1
ATOM 2471 O O . THR A 1 333 ? 24.787 1.087 -37.395 1.00 98.38 333 THR A O 1
ATOM 2474 N N . GLN A 1 334 ? 26.797 1.595 -36.527 1.00 98.06 334 GLN A N 1
ATOM 2475 C CA . GLN A 1 334 ? 26.418 1.314 -35.143 1.00 98.06 334 GLN A CA 1
ATOM 2476 C C . GLN A 1 334 ? 25.267 2.209 -34.665 1.00 98.06 334 GLN A C 1
ATOM 2478 O O . GLN A 1 334 ? 24.346 1.709 -34.031 1.00 98.06 334 GLN A O 1
ATOM 2483 N N . ALA A 1 335 ? 25.283 3.506 -34.990 1.00 98.50 335 ALA A N 1
ATOM 2484 C CA . ALA A 1 335 ? 24.194 4.442 -34.693 1.00 98.50 335 ALA A CA 1
ATOM 2485 C C . ALA A 1 335 ? 22.860 3.968 -35.275 1.00 98.50 335 ALA A C 1
ATOM 2487 O O . ALA A 1 335 ? 21.854 3.939 -34.575 1.00 98.50 335 ALA A O 1
ATOM 2488 N N . THR A 1 336 ? 22.863 3.522 -36.530 1.00 98.56 336 THR A N 1
ATOM 2489 C CA . THR A 1 336 ? 21.655 3.005 -37.188 1.00 98.56 336 THR A CA 1
ATOM 2490 C C . THR A 1 336 ? 21.131 1.748 -36.486 1.00 98.56 336 THR A C 1
ATOM 2492 O O . THR A 1 336 ? 19.935 1.649 -36.204 1.00 98.56 336 THR A O 1
ATOM 2495 N N . THR A 1 337 ? 22.022 0.819 -36.129 1.00 98.62 337 THR A N 1
ATOM 2496 C CA . THR A 1 337 ? 21.676 -0.400 -35.379 1.00 98.62 337 THR A CA 1
ATOM 2497 C C . THR A 1 337 ? 21.143 -0.092 -33.979 1.00 98.62 337 THR A C 1
ATOM 2499 O O . THR A 1 337 ? 20.130 -0.658 -33.558 1.00 98.62 337 THR A O 1
ATOM 2502 N N . ASN A 1 338 ? 21.796 0.818 -33.256 1.00 98.44 338 ASN A N 1
ATOM 2503 C CA . ASN A 1 338 ? 21.405 1.206 -31.904 1.00 98.44 338 ASN A CA 1
ATOM 2504 C C . ASN A 1 338 ? 20.070 1.952 -31.904 1.00 98.44 338 ASN A C 1
ATOM 2506 O O . ASN A 1 338 ? 19.223 1.649 -31.072 1.00 98.44 338 ASN A O 1
ATOM 2510 N N . LEU A 1 339 ? 19.829 2.837 -32.875 1.00 98.69 339 LEU A N 1
ATOM 2511 C CA . LEU A 1 339 ? 18.548 3.524 -33.036 1.00 98.69 339 LEU A CA 1
ATOM 2512 C C . LEU A 1 339 ? 17.404 2.533 -33.287 1.00 98.69 339 LEU A C 1
ATOM 2514 O O . LEU A 1 339 ? 16.353 2.623 -32.652 1.00 98.69 33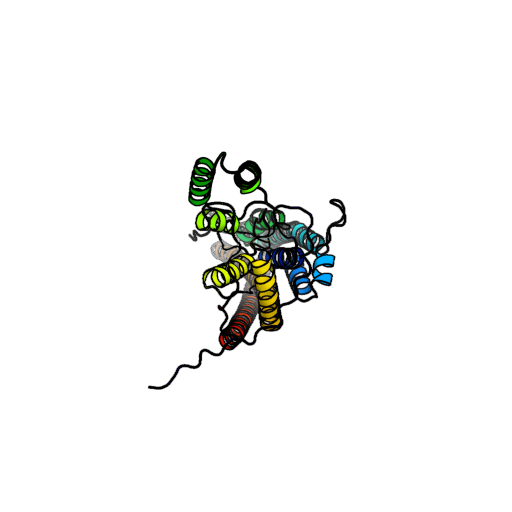9 LEU A O 1
ATOM 2518 N N . ALA A 1 340 ? 17.601 1.568 -34.190 1.00 98.62 340 ALA A N 1
ATOM 2519 C CA . ALA A 1 340 ? 16.606 0.527 -34.444 1.00 98.62 340 ALA A CA 1
ATOM 2520 C C . ALA A 1 340 ? 16.339 -0.319 -33.186 1.00 98.62 340 ALA A C 1
ATOM 2522 O O . ALA A 1 340 ? 15.184 -0.587 -32.847 1.00 98.62 340 ALA A O 1
ATOM 2523 N N . SER A 1 341 ? 17.401 -0.674 -32.458 1.00 98.50 341 SER A N 1
ATOM 2524 C CA . SER A 1 341 ? 17.311 -1.435 -31.209 1.00 98.50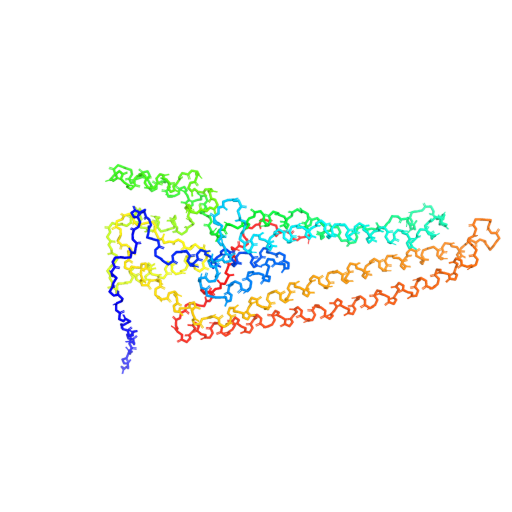 341 SER A CA 1
ATOM 2525 C C . SER A 1 341 ? 16.573 -0.665 -30.116 1.00 98.50 341 SER A C 1
ATOM 2527 O O . SER A 1 341 ? 15.683 -1.230 -29.484 1.00 98.50 341 SER A O 1
ATOM 2529 N N . ALA A 1 342 ? 16.889 0.617 -29.923 1.00 98.38 342 ALA A N 1
ATOM 2530 C CA . ALA A 1 342 ? 16.255 1.469 -28.924 1.00 98.38 342 ALA A CA 1
ATOM 2531 C C . ALA A 1 342 ? 14.753 1.615 -29.193 1.00 98.38 342 ALA A C 1
ATOM 2533 O O . ALA A 1 342 ? 13.932 1.371 -28.312 1.00 98.38 342 ALA A O 1
ATOM 2534 N N . ARG A 1 343 ? 14.370 1.880 -30.450 1.00 98.44 343 ARG A N 1
ATOM 2535 C CA . ARG A 1 343 ? 12.957 1.947 -30.862 1.00 98.44 343 ARG A CA 1
ATOM 2536 C C . ARG A 1 343 ? 12.222 0.627 -30.628 1.00 98.44 343 ARG A C 1
ATOM 2538 O O . ARG A 1 343 ? 11.108 0.632 -30.111 1.00 98.44 343 ARG A O 1
ATOM 2545 N N . SER A 1 344 ? 12.841 -0.500 -30.985 1.00 98.50 344 SER A N 1
ATOM 2546 C CA . SER A 1 344 ? 12.244 -1.823 -30.776 1.00 98.50 344 SER A CA 1
ATOM 2547 C C . SER A 1 344 ? 12.068 -2.149 -29.292 1.00 98.50 344 SER A C 1
ATOM 2549 O O . SER A 1 344 ? 11.046 -2.716 -28.910 1.00 98.50 344 SER A O 1
ATOM 2551 N N . ARG A 1 345 ? 13.051 -1.807 -28.451 1.00 98.25 345 ARG A N 1
ATOM 2552 C CA . ARG A 1 345 ? 13.001 -2.057 -27.005 1.00 98.25 345 ARG A CA 1
ATOM 2553 C C . ARG A 1 345 ? 11.995 -1.149 -26.310 1.00 98.25 345 ARG A C 1
ATOM 2555 O O . ARG A 1 345 ? 11.218 -1.656 -25.512 1.00 98.25 345 ARG A O 1
ATOM 2562 N N . ALA A 1 346 ? 11.932 0.134 -26.670 1.00 98.25 346 ALA A N 1
ATOM 2563 C CA . ALA A 1 346 ? 10.905 1.049 -26.172 1.00 98.25 346 ALA A CA 1
ATOM 2564 C C . ALA A 1 346 ? 9.489 0.512 -26.458 1.00 98.25 346 ALA A C 1
ATOM 2566 O O . ALA A 1 346 ? 8.662 0.417 -25.557 1.00 98.25 346 ALA A O 1
ATOM 2567 N N . ALA A 1 347 ? 9.225 0.058 -27.690 1.00 97.81 347 ALA A N 1
ATOM 2568 C CA . ALA A 1 347 ? 7.928 -0.521 -28.053 1.00 97.81 347 ALA A CA 1
ATOM 2569 C C . ALA A 1 347 ? 7.597 -1.806 -27.265 1.00 97.81 347 ALA A C 1
ATOM 2571 O O . ALA A 1 347 ? 6.450 -2.016 -26.855 1.00 97.81 347 ALA A O 1
ATOM 2572 N N . ALA A 1 348 ? 8.597 -2.659 -27.022 1.00 98.56 348 ALA A N 1
ATOM 2573 C CA . ALA A 1 348 ? 8.428 -3.856 -26.202 1.00 98.56 348 ALA A CA 1
ATOM 2574 C C . ALA A 1 348 ? 8.103 -3.503 -24.741 1.00 98.56 348 ALA A C 1
ATOM 2576 O O . ALA A 1 348 ? 7.181 -4.078 -24.165 1.00 98.56 348 ALA A O 1
ATOM 2577 N N . GLN A 1 349 ? 8.794 -2.518 -24.164 1.00 98.44 349 GLN A N 1
ATOM 2578 C CA . GLN A 1 349 ? 8.541 -2.061 -22.798 1.00 98.44 349 GLN A CA 1
ATOM 2579 C C . GLN A 1 349 ? 7.166 -1.412 -22.641 1.00 98.44 349 GLN A C 1
ATOM 2581 O O . GLN A 1 349 ? 6.444 -1.730 -21.701 1.00 98.44 349 GLN A O 1
ATOM 2586 N N . LEU A 1 350 ? 6.729 -0.603 -23.609 1.00 97.38 350 LEU A N 1
ATOM 2587 C CA . LEU A 1 350 ? 5.366 -0.069 -23.617 1.00 97.38 350 LEU A CA 1
ATOM 2588 C C . LEU A 1 350 ? 4.308 -1.189 -23.633 1.00 97.38 350 LEU A C 1
ATOM 2590 O O . LEU A 1 350 ? 3.274 -1.090 -22.973 1.00 97.38 350 LEU A O 1
ATOM 2594 N N . THR A 1 351 ? 4.573 -2.285 -24.348 1.00 98.31 351 THR A N 1
ATOM 2595 C CA . THR A 1 351 ? 3.686 -3.460 -24.361 1.00 98.31 351 THR A CA 1
ATOM 2596 C C . THR A 1 351 ? 3.633 -4.142 -22.991 1.00 98.31 351 THR A C 1
ATOM 2598 O O . THR A 1 351 ? 2.549 -4.506 -22.524 1.00 98.31 351 THR A O 1
ATOM 2601 N N . LEU A 1 352 ? 4.781 -4.280 -22.319 1.00 98.56 352 LEU A N 1
ATOM 2602 C CA . LEU A 1 352 ? 4.861 -4.813 -20.956 1.00 98.56 352 LEU A CA 1
ATOM 2603 C C . LEU A 1 352 ? 4.112 -3.918 -19.961 1.00 98.56 352 LEU A C 1
ATOM 2605 O O . LEU A 1 352 ? 3.294 -4.429 -19.195 1.00 98.56 352 LEU A O 1
ATOM 2609 N N . ALA A 1 353 ? 4.308 -2.600 -20.037 1.00 98.50 353 ALA A N 1
ATOM 2610 C CA . ALA A 1 353 ? 3.614 -1.627 -19.200 1.00 98.50 353 ALA A CA 1
ATOM 2611 C C . ALA A 1 353 ? 2.090 -1.722 -19.366 1.00 98.50 353 ALA A C 1
ATOM 2613 O O . ALA A 1 353 ? 1.370 -1.880 -18.383 1.00 98.50 353 ALA A O 1
ATOM 2614 N N . ASN A 1 354 ? 1.588 -1.733 -20.605 1.00 98.44 354 ASN A N 1
ATOM 2615 C CA . ASN A 1 354 ? 0.151 -1.851 -20.880 1.00 98.44 354 ASN A CA 1
ATOM 2616 C C . ASN A 1 354 ? -0.443 -3.177 -20.382 1.00 98.44 354 ASN A C 1
ATOM 2618 O O . ASN A 1 354 ? -1.563 -3.210 -19.861 1.00 98.44 354 ASN A O 1
ATOM 2622 N N . THR A 1 355 ? 0.309 -4.273 -20.512 1.00 98.69 355 THR A N 1
ATOM 2623 C CA . THR A 1 355 ? -0.099 -5.588 -19.998 1.00 98.69 355 THR A CA 1
ATOM 2624 C C . THR A 1 355 ? -0.209 -5.562 -18.474 1.00 98.69 355 THR A C 1
ATOM 2626 O O . THR A 1 355 ? -1.212 -6.011 -17.916 1.00 98.69 355 THR A O 1
ATOM 2629 N N . ALA A 1 356 ? 0.788 -4.988 -17.800 1.00 98.62 356 ALA A N 1
ATOM 2630 C CA . ALA A 1 356 ? 0.819 -4.870 -16.350 1.00 98.62 356 ALA A CA 1
ATOM 2631 C C . ALA A 1 356 ? -0.293 -3.940 -15.824 1.00 98.62 356 ALA A C 1
ATOM 2633 O O . ALA A 1 356 ? -1.026 -4.323 -14.914 1.00 98.62 356 ALA A O 1
ATOM 2634 N N . VAL A 1 357 ? -0.527 -2.782 -16.455 1.00 98.50 357 VAL A N 1
ATOM 2635 C CA . VAL A 1 357 ? -1.649 -1.879 -16.122 1.00 98.50 357 VAL A CA 1
ATOM 2636 C C . VAL A 1 357 ? -2.999 -2.580 -16.290 1.00 98.50 357 VAL A C 1
ATOM 2638 O O . VAL A 1 357 ? -3.863 -2.472 -15.421 1.00 98.50 357 VAL A O 1
ATOM 2641 N N . THR A 1 358 ? -3.180 -3.354 -17.364 1.00 98.69 358 THR A N 1
ATOM 2642 C CA . THR A 1 358 ? -4.411 -4.134 -17.582 1.00 98.69 358 THR A CA 1
ATOM 2643 C C . THR A 1 358 ? -4.618 -5.166 -16.471 1.00 98.69 358 THR A C 1
ATOM 2645 O O . THR A 1 358 ? -5.724 -5.302 -15.944 1.00 98.69 358 THR A O 1
ATOM 2648 N N . ALA A 1 359 ? -3.556 -5.868 -16.068 1.00 98.56 359 ALA A N 1
ATOM 2649 C CA . ALA A 1 359 ? -3.606 -6.832 -14.973 1.00 98.56 359 ALA A CA 1
ATOM 2650 C C . ALA A 1 359 ? -3.898 -6.165 -13.615 1.00 98.56 359 ALA A C 1
ATOM 2652 O O . ALA A 1 359 ? -4.696 -6.694 -12.838 1.00 98.56 359 ALA A O 1
ATOM 2653 N N . ALA A 1 360 ? -3.319 -4.990 -13.348 1.00 98.38 360 ALA A N 1
ATOM 2654 C CA . ALA A 1 360 ? -3.625 -4.189 -12.163 1.00 98.38 360 ALA A CA 1
ATOM 2655 C C . ALA A 1 360 ? -5.098 -3.743 -12.149 1.00 98.38 360 ALA A C 1
ATOM 2657 O O . ALA A 1 360 ? -5.779 -3.873 -11.132 1.00 98.38 360 ALA A O 1
ATOM 2658 N N . GLY A 1 361 ? -5.623 -3.297 -13.296 1.00 98.31 361 GLY A N 1
ATOM 2659 C CA . GLY A 1 361 ? -7.036 -2.956 -13.462 1.00 98.31 361 GLY A CA 1
ATOM 2660 C C . GLY A 1 361 ? -7.959 -4.146 -13.189 1.00 98.31 361 GLY A C 1
ATOM 2661 O O . GLY A 1 361 ? -8.935 -4.018 -12.452 1.00 98.31 361 GLY A O 1
ATOM 2662 N N . ALA A 1 362 ? -7.616 -5.333 -13.697 1.00 98.56 362 ALA A N 1
ATOM 2663 C CA . ALA A 1 362 ? -8.366 -6.556 -13.418 1.00 98.56 362 ALA A CA 1
ATOM 2664 C C . ALA A 1 362 ? -8.348 -6.929 -11.925 1.00 98.56 362 ALA A C 1
ATOM 2666 O O . ALA A 1 362 ? -9.368 -7.365 -11.389 1.00 98.56 362 ALA A O 1
ATOM 2667 N N . ALA A 1 363 ? -7.220 -6.740 -11.236 1.00 98.19 363 ALA A N 1
ATOM 2668 C CA . ALA A 1 363 ? -7.135 -6.938 -9.792 1.00 98.19 363 ALA A CA 1
ATOM 2669 C C . ALA A 1 363 ? -8.016 -5.931 -9.026 1.00 98.19 363 ALA A C 1
ATOM 2671 O O . ALA A 1 363 ? -8.799 -6.336 -8.171 1.00 98.19 363 ALA A O 1
ATOM 2672 N N . SER A 1 364 ? -8.006 -4.651 -9.406 1.00 97.31 364 SER A N 1
ATOM 2673 C CA . SER A 1 364 ? -8.898 -3.632 -8.828 1.00 97.31 364 SER A CA 1
ATOM 2674 C C . SER A 1 364 ? -10.390 -3.974 -9.001 1.00 97.31 364 SER A C 1
ATOM 2676 O O . SER A 1 364 ? -11.188 -3.856 -8.065 1.00 97.31 364 SER A O 1
ATOM 2678 N N . VAL A 1 365 ? -10.777 -4.507 -10.166 1.00 98.06 365 VAL A N 1
ATOM 2679 C CA . VAL A 1 365 ? -12.143 -5.011 -10.397 1.00 98.06 365 VAL A CA 1
ATOM 2680 C C . VAL A 1 365 ? -12.470 -6.187 -9.470 1.00 98.06 365 VAL A C 1
ATOM 2682 O O . VAL A 1 365 ? -13.567 -6.231 -8.913 1.00 98.06 365 VAL A O 1
ATOM 2685 N N . LYS A 1 366 ? -11.531 -7.116 -9.236 1.00 98.00 366 LYS A N 1
ATOM 2686 C CA . LYS A 1 366 ? -11.728 -8.205 -8.260 1.00 98.00 366 LYS A CA 1
ATOM 2687 C C . LYS A 1 366 ? -11.966 -7.667 -6.848 1.00 98.00 366 LYS A C 1
ATOM 2689 O O . LYS A 1 366 ? -12.902 -8.128 -6.201 1.00 98.00 366 LYS A O 1
ATOM 2694 N N . ALA A 1 367 ? -11.200 -6.667 -6.406 1.00 96.56 367 ALA A N 1
ATOM 2695 C CA . ALA A 1 367 ? -11.420 -6.018 -5.110 1.00 96.56 367 ALA A CA 1
ATOM 2696 C C . ALA A 1 367 ? -12.812 -5.364 -5.027 1.00 96.56 367 ALA A C 1
ATOM 2698 O O . ALA A 1 367 ? -13.515 -5.522 -4.031 1.00 96.56 367 ALA A O 1
ATOM 2699 N N . THR A 1 368 ? -13.253 -4.694 -6.098 1.00 96.81 368 THR A N 1
ATOM 2700 C CA . THR A 1 368 ? -14.589 -4.073 -6.178 1.00 96.81 368 THR A CA 1
ATOM 2701 C C . THR A 1 368 ? -15.712 -5.115 -6.091 1.00 96.81 368 THR A C 1
ATOM 2703 O O . THR A 1 368 ? -16.696 -4.933 -5.367 1.00 96.81 368 THR A O 1
ATOM 2706 N N . ASN A 1 369 ? -15.558 -6.246 -6.780 1.00 97.31 369 ASN A N 1
ATOM 2707 C CA . ASN A 1 369 ? -16.517 -7.349 -6.717 1.00 97.31 369 ASN A CA 1
ATOM 2708 C C . ASN A 1 369 ? -16.550 -7.984 -5.321 1.00 97.31 369 ASN A C 1
ATOM 2710 O O . ASN A 1 369 ? -17.627 -8.211 -4.775 1.00 97.31 369 ASN A O 1
ATOM 2714 N N . ALA A 1 370 ? -15.387 -8.216 -4.711 1.00 96.75 370 ALA A N 1
ATOM 2715 C CA . ALA A 1 370 ? -15.289 -8.740 -3.354 1.00 96.75 370 ALA A CA 1
ATOM 2716 C C . ALA A 1 370 ? -15.913 -7.784 -2.321 1.00 96.75 370 ALA A C 1
ATOM 2718 O O . ALA A 1 370 ? -16.649 -8.225 -1.439 1.00 96.75 370 ALA A O 1
ATOM 2719 N N . GLN A 1 371 ? -15.723 -6.470 -2.476 1.00 95.62 371 GLN A N 1
ATOM 2720 C CA . GLN A 1 371 ? -16.405 -5.462 -1.662 1.00 95.62 371 GLN A CA 1
ATOM 2721 C C . GLN A 1 371 ? -17.929 -5.521 -1.842 1.00 95.62 371 GLN A C 1
ATOM 2723 O O . GLN A 1 371 ? -18.667 -5.458 -0.861 1.00 95.62 371 GLN A O 1
ATOM 2728 N N . THR A 1 372 ? -18.413 -5.696 -3.073 1.00 96.50 372 THR A N 1
ATOM 2729 C CA . THR A 1 372 ? -19.851 -5.858 -3.342 1.00 96.50 372 THR A CA 1
ATOM 2730 C C . THR A 1 372 ? -20.408 -7.098 -2.638 1.00 96.50 372 THR A C 1
ATOM 2732 O O . THR A 1 372 ? -21.465 -7.027 -2.010 1.00 96.50 372 THR A O 1
ATOM 2735 N N . THR A 1 373 ? -19.673 -8.214 -2.653 1.00 96.38 373 THR A N 1
ATOM 2736 C CA . THR A 1 373 ? -20.023 -9.426 -1.897 1.00 96.38 373 THR A CA 1
ATOM 2737 C C . THR A 1 373 ? -20.052 -9.168 -0.389 1.00 96.38 373 THR A C 1
ATOM 2739 O O . THR A 1 373 ? -21.004 -9.569 0.279 1.00 96.38 373 THR A O 1
ATOM 2742 N N . ALA A 1 374 ? -19.059 -8.456 0.157 1.00 94.62 374 ALA A N 1
ATOM 2743 C CA . ALA A 1 374 ? -19.043 -8.070 1.570 1.00 94.62 374 ALA A CA 1
ATOM 2744 C C . ALA A 1 374 ? -20.269 -7.224 1.950 1.00 94.62 374 ALA A C 1
ATOM 2746 O O . ALA A 1 374 ? -20.885 -7.451 2.991 1.00 94.62 374 ALA A O 1
ATOM 2747 N N . TYR A 1 375 ? -20.664 -6.284 1.088 1.00 94.69 375 TYR A N 1
ATOM 2748 C CA . TYR A 1 375 ? -21.857 -5.463 1.295 1.00 94.69 375 TYR A CA 1
ATOM 2749 C C . TYR A 1 375 ? -23.144 -6.281 1.254 1.00 94.69 375 TYR A C 1
ATOM 2751 O O . TYR A 1 375 ? -23.995 -6.079 2.112 1.00 94.69 375 TYR A O 1
ATOM 2759 N N . ALA A 1 376 ? -23.266 -7.245 0.340 1.00 96.31 376 ALA A N 1
ATOM 2760 C CA . ALA A 1 376 ? -24.420 -8.140 0.304 1.00 96.31 376 ALA A CA 1
ATOM 2761 C C . ALA A 1 376 ? -24.536 -8.992 1.583 1.00 96.31 376 ALA A C 1
ATOM 2763 O O . ALA A 1 376 ? -25.639 -9.179 2.096 1.00 96.31 376 ALA A O 1
ATOM 2764 N N . ILE A 1 377 ? -23.407 -9.463 2.131 1.00 94.94 377 ILE A N 1
ATOM 2765 C CA . ILE A 1 377 ? -23.367 -10.190 3.413 1.00 94.94 377 ILE A CA 1
ATOM 2766 C C . ILE A 1 377 ? -23.829 -9.283 4.559 1.00 94.94 377 ILE A C 1
ATOM 2768 O O . ILE A 1 377 ? -24.678 -9.685 5.356 1.00 94.94 377 ILE A O 1
ATOM 2772 N N . ALA A 1 378 ? -23.307 -8.054 4.627 1.00 91.69 378 ALA A N 1
ATOM 2773 C CA . ALA A 1 378 ? -23.704 -7.083 5.643 1.00 91.69 378 ALA A CA 1
ATOM 2774 C C . ALA A 1 378 ? -25.199 -6.735 5.546 1.00 91.69 378 ALA A C 1
ATOM 2776 O O . ALA A 1 378 ? -25.902 -6.778 6.553 1.00 91.69 378 ALA A O 1
ATOM 2777 N N . ASP A 1 379 ? -25.709 -6.474 4.340 1.00 95.31 379 ASP A N 1
ATOM 2778 C CA . ASP A 1 379 ? -27.117 -6.146 4.103 1.00 95.31 379 ASP A CA 1
ATOM 2779 C C . ASP A 1 379 ? -28.048 -7.296 4.513 1.00 95.31 379 ASP A C 1
ATOM 2781 O O . ASP A 1 379 ? -29.057 -7.065 5.182 1.00 95.31 379 ASP A O 1
ATOM 2785 N N . ALA A 1 380 ? -27.702 -8.540 4.162 1.00 96.00 380 ALA A N 1
ATOM 2786 C CA . ALA A 1 380 ? -28.476 -9.724 4.539 1.00 96.00 380 ALA A CA 1
ATOM 2787 C C . ALA A 1 380 ? -28.545 -9.903 6.064 1.00 96.00 380 ALA A C 1
ATOM 2789 O O . ALA A 1 380 ? -29.585 -10.289 6.602 1.00 96.00 380 ALA A O 1
ATOM 2790 N N . ALA A 1 381 ? -27.460 -9.565 6.761 1.00 91.50 381 ALA A N 1
ATOM 2791 C CA . ALA A 1 381 ? -27.385 -9.561 8.217 1.00 91.50 381 ALA A CA 1
ATOM 2792 C C . ALA A 1 381 ? -27.951 -8.278 8.864 1.00 91.50 381 ALA A C 1
ATOM 2794 O O . ALA A 1 381 ? -28.013 -8.197 10.089 1.00 91.50 381 ALA A O 1
ATOM 2795 N N . LYS A 1 382 ? -28.393 -7.288 8.068 1.00 92.75 382 LYS A N 1
ATOM 2796 C CA . LYS A 1 382 ? -28.850 -5.956 8.516 1.00 92.75 382 LYS A CA 1
ATOM 2797 C C . LYS A 1 382 ? -27.790 -5.197 9.326 1.00 92.75 382 LYS A C 1
ATOM 2799 O O . LYS A 1 382 ? -28.108 -4.484 10.277 1.00 92.75 382 LYS A O 1
ATOM 2804 N N . LEU A 1 383 ? -26.531 -5.351 8.935 1.00 87.88 383 LEU A N 1
ATOM 2805 C CA . LEU A 1 383 ? -25.370 -4.720 9.550 1.00 87.88 383 LEU A CA 1
ATOM 2806 C C . LEU A 1 383 ? -24.875 -3.536 8.709 1.00 87.88 383 LEU A C 1
ATOM 2808 O O . LEU A 1 383 ? -25.065 -3.520 7.490 1.00 87.88 383 LEU A O 1
ATOM 2812 N N . PRO A 1 384 ? -24.184 -2.556 9.314 1.00 86.06 384 PRO A N 1
ATOM 2813 C CA . PRO A 1 384 ? -23.518 -1.504 8.558 1.00 86.06 384 PRO A CA 1
ATOM 2814 C C . PRO A 1 384 ? -22.472 -2.068 7.588 1.00 86.06 384 PRO A C 1
ATOM 2816 O O . PRO A 1 384 ? -21.616 -2.876 7.954 1.00 86.06 384 PRO A O 1
ATOM 2819 N N . ARG A 1 385 ? -22.513 -1.599 6.338 1.00 86.62 385 ARG A N 1
ATOM 2820 C CA . ARG A 1 385 ? -21.506 -1.916 5.319 1.00 86.62 385 ARG A CA 1
ATOM 2821 C C . ARG A 1 385 ? -20.132 -1.368 5.711 1.00 86.62 385 ARG A C 1
ATOM 2823 O O . ARG A 1 385 ? -20.034 -0.312 6.328 1.00 86.62 385 ARG A O 1
ATOM 2830 N N . GLY A 1 386 ? -19.074 -2.061 5.289 1.00 72.56 386 GLY A N 1
ATOM 2831 C CA . GLY A 1 386 ? -17.697 -1.571 5.419 1.00 72.56 386 GLY A CA 1
ATOM 2832 C C . GLY A 1 386 ? -17.172 -1.535 6.852 1.00 72.56 386 GLY A C 1
ATOM 2833 O O . GLY A 1 386 ? -16.241 -0.788 7.123 1.00 72.56 386 GLY A O 1
ATOM 2834 N N . ARG A 1 387 ? -17.769 -2.313 7.764 1.00 68.44 387 ARG A N 1
ATOM 2835 C CA . ARG A 1 387 ? -17.367 -2.371 9.170 1.00 68.44 387 ARG A CA 1
ATOM 2836 C C . ARG A 1 387 ? -16.217 -3.351 9.466 1.00 68.44 387 ARG A C 1
ATOM 2838 O O . ARG A 1 387 ? -15.405 -3.008 10.316 1.00 68.44 387 ARG A O 1
ATOM 2845 N N . PRO A 1 388 ? -16.030 -4.461 8.725 1.00 55.81 388 PRO A N 1
ATOM 2846 C CA . PRO A 1 388 ? -14.818 -5.264 8.850 1.00 55.81 388 PRO A CA 1
ATOM 2847 C C . PRO A 1 388 ? -13.893 -5.165 7.618 1.00 55.81 388 PRO A C 1
ATOM 2849 O O . PRO A 1 388 ? -13.599 -6.200 7.015 1.00 55.81 388 PRO A O 1
ATOM 2852 N N . PRO A 1 389 ? -13.400 -3.986 7.190 1.00 49.81 389 PRO A N 1
ATOM 2853 C CA . PRO A 1 389 ? -12.236 -3.947 6.333 1.00 49.81 389 PRO A CA 1
ATOM 2854 C C . PRO A 1 389 ? -10.973 -4.056 7.186 1.00 49.81 389 PRO A C 1
ATOM 2856 O O . PRO A 1 389 ? -10.919 -3.658 8.347 1.00 49.81 389 PRO A O 1
ATOM 2859 N N . VAL A 1 390 ? -9.928 -4.554 6.545 1.00 47.25 390 VAL A N 1
ATOM 2860 C CA . VAL A 1 390 ? -8.527 -4.388 6.929 1.00 47.25 390 VAL A CA 1
ATOM 2861 C C . VAL A 1 390 ? -8.184 -2.897 6.775 1.00 47.25 390 VAL A C 1
ATOM 2863 O O . VAL A 1 390 ? -7.503 -2.501 5.834 1.00 47.25 390 VAL A O 1
ATOM 2866 N N . ALA A 1 391 ? -8.803 -2.034 7.582 1.00 38.12 391 ALA A N 1
ATOM 2867 C CA . ALA A 1 391 ? -8.724 -0.592 7.420 1.00 38.12 391 ALA A CA 1
ATOM 2868 C C . ALA A 1 391 ? -7.343 -0.110 7.876 1.00 38.12 391 ALA A C 1
ATOM 2870 O O . ALA A 1 391 ? -7.052 -0.055 9.065 1.00 38.12 391 ALA A O 1
ATOM 2871 N N . GLY A 1 392 ? -6.483 0.265 6.929 1.00 37.94 392 GLY A N 1
ATOM 2872 C CA . GLY A 1 392 ? -5.402 1.193 7.241 1.00 37.94 392 GLY A CA 1
ATOM 2873 C C . GLY A 1 392 ? -5.991 2.517 7.754 1.00 37.94 392 GLY A C 1
ATOM 2874 O O . GLY A 1 392 ? -7.153 2.824 7.454 1.00 37.94 392 GLY A O 1
ATOM 2875 N N . PRO A 1 393 ? -5.226 3.310 8.524 1.00 32.47 393 PRO A N 1
ATOM 2876 C CA . PRO A 1 393 ? -5.690 4.601 9.008 1.00 32.47 393 PRO A CA 1
ATOM 2877 C C . PRO A 1 393 ? -6.205 5.456 7.842 1.00 32.47 393 PRO A C 1
ATOM 2879 O O . PRO A 1 393 ? -5.661 5.383 6.732 1.00 32.47 393 PRO A O 1
ATOM 2882 N N . PRO A 1 394 ? -7.235 6.298 8.060 1.00 29.83 394 PRO A N 1
ATOM 2883 C CA . PRO A 1 394 ? -7.620 7.282 7.061 1.00 29.83 394 PRO A CA 1
ATOM 2884 C C . PRO A 1 394 ? -6.384 8.108 6.677 1.00 29.83 394 PRO A C 1
ATOM 2886 O O . PRO A 1 394 ? -5.543 8.383 7.536 1.00 29.83 394 PRO A O 1
ATOM 2889 N N . PRO A 1 395 ? -6.250 8.530 5.409 1.00 29.12 395 PRO A N 1
ATOM 2890 C CA . PRO A 1 395 ? -5.121 9.326 4.954 1.00 29.12 395 PRO A CA 1
ATOM 2891 C C . PRO A 1 395 ? -5.202 10.736 5.555 1.00 29.12 395 PRO A C 1
ATOM 2893 O O . PRO A 1 395 ? -5.571 11.693 4.882 1.00 29.12 395 PRO A O 1
ATOM 2896 N N . SER A 1 396 ? -4.859 10.888 6.830 1.00 29.41 396 SER A N 1
ATOM 2897 C CA . SER A 1 396 ? -4.523 12.169 7.436 1.00 29.41 396 SER A CA 1
ATOM 2898 C C . SER A 1 396 ? -3.027 12.390 7.243 1.00 29.41 396 SER A C 1
ATOM 2900 O O . SER A 1 396 ? -2.231 12.246 8.168 1.00 29.41 396 SER A O 1
ATOM 2902 N N . SER A 1 397 ? -2.628 12.686 6.008 1.00 27.42 397 SER A N 1
ATOM 2903 C CA . SER A 1 397 ? -1.286 13.180 5.719 1.00 27.42 397 SER A CA 1
ATOM 2904 C C . SER A 1 397 ? -1.374 14.312 4.691 1.00 27.42 397 SER A C 1
ATOM 2906 O O . SER A 1 397 ? -2.111 14.172 3.712 1.00 27.42 397 SER A O 1
ATOM 2908 N N . PRO A 1 398 ? -0.660 15.434 4.895 1.00 26.22 398 PRO A N 1
ATOM 2909 C CA . PRO A 1 398 ? -0.758 16.656 4.087 1.00 26.22 398 PRO A CA 1
ATOM 2910 C C . PRO A 1 398 ? -0.222 16.530 2.647 1.00 26.22 398 PRO A C 1
ATOM 2912 O O . PRO A 1 398 ? -0.138 17.524 1.938 1.00 26.22 398 PRO A O 1
ATOM 2915 N N . TRP A 1 399 ? 0.111 15.329 2.173 1.00 27.41 399 TRP A N 1
ATOM 2916 C CA . TRP A 1 399 ? 0.778 15.104 0.884 1.00 27.41 399 TRP A CA 1
ATOM 2917 C C . TRP A 1 399 ? -0.172 14.937 -0.312 1.00 27.41 399 TRP A C 1
ATOM 2919 O O . TRP A 1 399 ? 0.203 14.371 -1.333 1.00 27.41 399 TRP A O 1
ATOM 2929 N N . ARG A 1 400 ? -1.403 15.455 -0.219 1.00 27.84 400 ARG A N 1
ATOM 2930 C CA . ARG A 1 400 ? -2.273 15.665 -1.387 1.00 27.84 400 ARG A CA 1
ATOM 2931 C C . ARG A 1 400 ? -2.257 17.132 -1.799 1.00 27.84 400 ARG A C 1
ATOM 2933 O O . ARG A 1 400 ? -3.226 17.858 -1.613 1.00 27.84 400 ARG A O 1
ATOM 2940 N N . THR A 1 401 ? -1.164 17.529 -2.4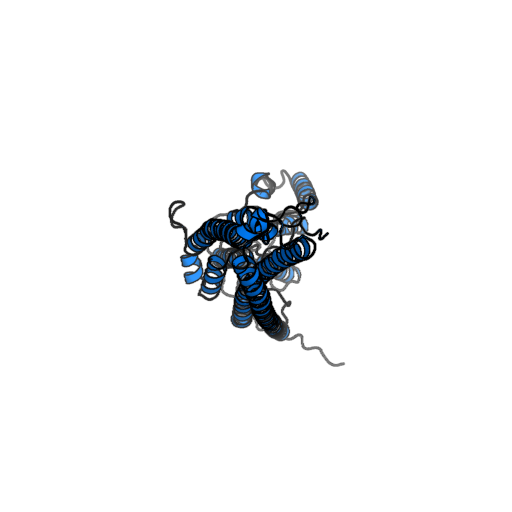28 1.00 21.89 401 THR A N 1
ATOM 2941 C CA . THR A 1 401 ? -1.203 18.543 -3.483 1.00 21.89 401 THR A CA 1
ATOM 2942 C C . THR A 1 401 ? -0.519 17.926 -4.696 1.00 21.89 401 THR A C 1
ATOM 2944 O O . THR A 1 401 ? 0.703 17.780 -4.662 1.00 21.89 401 THR A O 1
ATOM 2947 N N . PRO A 1 402 ? -1.260 17.484 -5.726 1.00 25.52 402 PRO A N 1
ATOM 2948 C CA . PRO A 1 402 ? -0.639 17.258 -7.021 1.00 25.52 402 PRO A CA 1
ATOM 2949 C C . PRO A 1 402 ? -0.252 18.622 -7.632 1.00 25.52 402 PRO A C 1
ATOM 2951 O O . PRO A 1 402 ? -0.888 19.624 -7.280 1.00 25.52 402 PRO A O 1
ATOM 2954 N N . PRO A 1 403 ? 0.783 18.680 -8.488 1.00 33.72 403 PRO A N 1
ATOM 2955 C CA . PRO A 1 403 ? 1.053 19.857 -9.312 1.00 33.72 403 PRO A CA 1
ATOM 2956 C C . PRO A 1 403 ? -0.116 20.198 -10.247 1.00 33.72 403 PRO A C 1
ATOM 2958 O O . PRO A 1 403 ? -0.856 19.267 -10.651 1.00 33.72 403 PRO A O 1
#

Radius of gyration: 29.89 Å; chains: 1; bounding box: 93×42×88 Å

Foldseek 3Di:
DDDDPPPDDPPPPQPPCPDQPDPLDLFRCHPLLLLLLLLLLLLQCVLDDLQLLVLSLVLNLDDSVSSCQQCDPVDPVDGHVNLVSLVVLLVVLVVVVVVLVVVQQVLLVLQVVLQVLDDDPPCQFDSGFDSLCVVVNCCSVPVSVVSSVLRVFLLAAAADPVLLVLLVVLLVVCPPVDPVQNVVSCQQSPPCQRPPRPDHHGNLQSVVCNVCSGADDAADDPPDPVLVVLLVSQLQRSLQSVSTGHSHSPCSCVSSRVVSVVVNVVLQVLLSVLQSLLSVLSSLLSVLQVQLSVLQSLLVSLVSSLSSLVVSVVRLVPDDPPPPSDDDPVVVVVSVVSNVVSVVSSVVSNVSNVVSNVRSVVSVVSNVVSLVVSVVSCVVVVHDRSSDHSDRHDPPDPPPDDD

=== Feature glossary ===
Legend for the data blocks above and below:

— What the protein is —

Sequence gives the chain of amino acids in standard one-letter code (A=alanine, C=cysteine, …, Y=tyrosine), read N→C. It is the only feature that is directly encoded by the gene; all structural features are derived from the folded form of this sequence.

The annotation block draws on four external resources. InterPro: which protein families and domains the sequence belongs to. GO: standardized terms for what the protein does, what process it participates in, and where in the cell it acts. CATH: which structural fold it has in the CATH hierarchy. Organism: the species of origin.

— Where its atoms are —

Atomic coordinates in PDBx/mmCIF format — the same representation the Protein Data Bank distributes. Each line of the _atom_site loop places one backbone atom in Cartesian space (units: ångströms, origin: arbitrary).

Six rendered views show the 3D structure from the faces of a cube — i.e. along ±x, ±y, ±z. Rendering representation is drawn randomly per protein from cartoon (secondary-structure ribbons), sticks (backbone bonds), or molecular surface; coloring is either N→C rainbow (blue at the N-terminus through red at the C-terminus) or one color per chain.

— Local backbone conformation —

DSSP 8-state secondary structure assigns each residue one of H (α-helix), G (3₁₀-helix), I (π-helix), E (extended β-strand), B (isolated β-bridge), T (hydrogen-bonded turn), S (bend), or '-' (coil). The assignment is computed from backbone hydrogen-bond geometry via the Kabsch–Sander algorithm.

P-SEA three-state annotation labels each residue as helix, strand, or coil based purely on the geometry of the Cα trace. It serves as a fallback when the full backbone (and thus DSSP) is unavailable.

φ (phi) and ψ (psi) are the two rotatable backbone dihedrals per residue: φ is the C(i-1)–N–Cα–C torsion, ψ is the N–Cα–C–N(i+1) torsion, both in degrees on (−180°, 180°]. α-helical residues cluster near (−60°, −45°); β-strand residues near (−120°, +130°). A Ramachandran plot is simply a scatter of (φ, ψ) for every residue.

— Global shape and packing —

Radius of gyration (Rg) is the root-mean-square distance of Cα atoms from their centroid — a single number for overall size and compactness. A globular domain of N residues has Rg ≈ 2.2·N^0.38 Å; an extended or disordered chain has a much larger Rg. The Cα contact count is the number of residue pairs whose Cα atoms are within 8 Å and are more than four positions apart in sequence — a standard proxy for tertiary packing density. The bounding box is the smallest axis-aligned box enclosing all Cα atoms.

Accessible surface area quantifies burial. A residue with SASA near zero is packed into the hydrophobic core; one with SASA >100 Å² sits on the surface. Computed here via the Shrake–Rupley numerical algorithm with a 1.4 Å probe.

The contact map is a binary N×N matrix image: pixel (i, j) is dark where Cα_i and Cα_j are within 8 Å and |i−j|>4. Because the |i−j|>4 filter removes local helical contacts, off-diagonal stripes parallel to the main diagonal indicate parallel β-sheets; stripes perpendicular to it indicate antiparallel β-sheets. The Ramachandran plot scatters every residue's (φ, ψ) pair against the sterically allowed regions. The PAE heatmap renders the predicted-aligned-error matrix.

— Structural neighborhood —

A 3Di character summarizes, for each residue, the relative orientation of the Cα frame of its nearest spatial neighbor. Because it encodes fold topology rather than chemistry, 3Di alignments detect remote structural similarity that sequence alignment misses.

Structural nearest neighbors (via Foldseek easy-search vs the PDB). Reported per hit: target PDB id, E-value, and alignment TM-score. A TM-score above ~0.5 is the conventional threshold for 'same fold'.

— Confidence and disorder —

For AlphaFold models, the B-factor field carries pLDDT — the model's own estimate of local accuracy on a 0–100 scale. Regions with pLDDT<50 should be treated as essentially unmodeled; they often correspond to intrinsically disordered segments.

B-factor (Debye–Waller factor) reflects atomic displacement in the crystal lattice. It is an experimental observable (units Å²), not a prediction; low values mean the atom is pinned down, high values mean it moves or is heterogeneous across the crystal.

Predicted Aligned Error (PAE) is an AlphaFold confidence matrix: entry (i, j) is the expected error in the position of residue j, in ångströms, when the prediction is superimposed on the true structure at residue i. Low PAE within a block of residues means that block is internally rigid and well-predicted; high PAE between two blocks means their relative placement is uncertain even if each block individually is confident.